Protein AF-A0A6J4MAG5-F1 (afdb_monomer_lite)

pLDDT: mean 71.54, std 20.51, range [23.69, 95.25]

Organism: NCBI:txid1672391

Structure (mmCIF, N/CA/C/O backbone):
data_AF-A0A6J4MAG5-F1
#
_entry.id   AF-A0A6J4MAG5-F1
#
loop_
_atom_site.group_PDB
_atom_site.id
_atom_site.type_symbol
_atom_site.label_atom_id
_atom_site.label_alt_id
_atom_site.label_comp_id
_atom_site.label_asym_id
_atom_site.label_entity_id
_atom_site.label_seq_id
_atom_site.pdbx_PDB_ins_code
_atom_site.Cartn_x
_atom_site.Cartn_y
_atom_site.Cartn_z
_atom_site.occupancy
_atom_site.B_iso_or_equiv
_atom_site.auth_seq_id
_atom_site.auth_comp_id
_atom_site.auth_asym_id
_atom_site.auth_atom_id
_atom_site.pdbx_PDB_model_num
ATOM 1 N N . MET A 1 1 ? -34.029 58.797 -68.232 1.00 38.25 1 MET A N 1
ATOM 2 C CA . MET A 1 1 ? -34.410 57.810 -69.265 1.00 38.25 1 MET A CA 1
ATOM 3 C C . MET A 1 1 ? -34.038 56.433 -68.745 1.00 38.25 1 MET A C 1
ATOM 5 O O . MET A 1 1 ? -32.885 56.275 -68.375 1.00 38.25 1 MET A O 1
ATOM 9 N N . ASN A 1 2 ? -35.014 55.514 -68.739 1.00 33.84 2 ASN A N 1
ATOM 10 C CA . ASN A 1 2 ? -34.955 54.079 -68.390 1.00 33.84 2 ASN A CA 1
ATOM 11 C C . ASN A 1 2 ? -34.601 53.723 -66.935 1.00 33.84 2 ASN A C 1
ATOM 13 O O . ASN A 1 2 ? -33.782 54.385 -66.322 1.00 33.84 2 ASN A O 1
ATOM 17 N N . HIS A 1 3 ? -35.061 52.625 -66.339 1.00 33.94 3 HIS A N 1
ATOM 18 C CA . HIS A 1 3 ? -36.335 51.891 -66.307 1.00 33.94 3 HIS A CA 1
ATOM 19 C C . HIS A 1 3 ? -36.132 50.875 -65.154 1.00 33.94 3 HIS A C 1
ATOM 21 O O . HIS A 1 3 ? -35.093 50.232 -65.109 1.00 33.94 3 HIS A O 1
ATOM 27 N N . THR A 1 4 ? -37.132 50.715 -64.283 1.00 36.44 4 THR A N 1
ATOM 28 C CA . THR A 1 4 ? -37.513 49.453 -63.600 1.00 36.44 4 THR A CA 1
ATOM 29 C C . THR A 1 4 ? -36.667 48.830 -62.464 1.00 36.44 4 THR A C 1
ATOM 31 O O . THR A 1 4 ? -35.488 48.534 -62.580 1.00 36.44 4 THR A O 1
ATOM 34 N N . GLN A 1 5 ? -37.419 48.557 -61.388 1.00 36.34 5 GLN A N 1
ATOM 35 C CA . GLN A 1 5 ? -37.248 47.708 -60.196 1.00 36.34 5 GLN A CA 1
ATOM 36 C C . GLN A 1 5 ? -36.712 46.266 -60.374 1.00 36.34 5 GLN A C 1
ATOM 38 O O . GLN A 1 5 ? -36.843 45.680 -61.446 1.00 36.34 5 GLN A O 1
ATOM 43 N N . ARG A 1 6 ? -36.415 45.676 -59.190 1.00 30.27 6 ARG A N 1
ATOM 44 C CA . ARG A 1 6 ? -36.243 44.249 -58.798 1.00 30.27 6 ARG A CA 1
ATOM 45 C C . ARG A 1 6 ? -34.793 43.755 -58.905 1.00 30.27 6 ARG A C 1
ATOM 47 O O . ARG A 1 6 ? -34.119 44.112 -59.852 1.00 30.27 6 ARG A O 1
ATOM 54 N N . SER A 1 7 ? -34.229 42.947 -58.007 1.00 30.23 7 SER A N 1
ATOM 55 C CA . SER A 1 7 ? -34.709 42.183 -56.842 1.00 30.23 7 SER A CA 1
ATOM 56 C C . SER A 1 7 ? -33.493 41.529 -56.155 1.00 30.23 7 SER A C 1
ATOM 58 O O . SER A 1 7 ? -32.535 41.223 -56.847 1.00 30.23 7 SER A O 1
ATOM 60 N N . HIS A 1 8 ? -33.598 41.305 -54.840 1.00 30.00 8 HIS A N 1
ATOM 61 C CA . HIS A 1 8 ? -33.014 40.241 -53.998 1.00 30.00 8 HIS A CA 1
ATOM 62 C C . HIS A 1 8 ? -31.590 39.664 -54.204 1.00 30.00 8 HIS A C 1
ATOM 64 O O . HIS A 1 8 ? -31.241 39.154 -55.259 1.00 30.00 8 HIS A O 1
ATOM 70 N N . GLU A 1 9 ? -30.915 39.598 -53.043 1.00 32.69 9 GLU A N 1
ATOM 71 C CA . GLU A 1 9 ? -29.959 38.588 -52.543 1.00 32.69 9 GLU A CA 1
ATOM 72 C C . GLU A 1 9 ? -28.520 38.551 -53.084 1.00 32.69 9 GLU A C 1
ATOM 74 O O . GLU A 1 9 ? -28.237 38.046 -54.164 1.00 32.69 9 GLU A O 1
ATOM 79 N N . ALA A 1 10 ? -27.586 38.968 -52.219 1.00 30.08 10 ALA A N 1
ATOM 80 C CA . ALA A 1 10 ? -26.249 38.389 -52.114 1.00 30.08 10 ALA A CA 1
ATOM 81 C C . ALA A 1 10 ? -25.759 38.511 -50.657 1.00 30.08 10 ALA A C 1
ATOM 83 O O . ALA A 1 10 ? -25.563 39.603 -50.127 1.00 30.08 10 ALA A O 1
ATOM 84 N N . THR A 1 11 ? -25.667 37.345 -50.027 1.00 29.78 11 THR A N 1
ATOM 85 C CA . THR A 1 11 ? -24.971 36.955 -48.794 1.00 29.78 11 THR A CA 1
ATOM 86 C C . THR A 1 11 ? -23.834 37.878 -48.340 1.00 29.78 11 THR A C 1
ATOM 88 O O . THR A 1 11 ? -22.821 38.005 -49.025 1.00 29.78 11 THR A O 1
ATOM 91 N N . ALA A 1 12 ? -23.963 38.453 -47.141 1.00 31.19 12 ALA A N 1
ATOM 92 C CA . ALA A 1 12 ? -22.822 38.961 -46.388 1.00 31.19 12 ALA A CA 1
ATOM 93 C C . ALA A 1 12 ? -22.175 37.774 -45.660 1.00 31.19 12 ALA A C 1
ATOM 95 O O . ALA A 1 12 ? -22.740 37.249 -44.703 1.00 31.19 12 ALA A O 1
ATOM 96 N N . GLU A 1 13 ? -21.030 37.321 -46.165 1.00 30.64 13 GLU A N 1
ATOM 97 C CA . GLU A 1 13 ? -20.144 36.389 -45.468 1.00 30.64 13 GLU A CA 1
ATOM 98 C C . GLU A 1 13 ? -19.637 37.058 -44.185 1.00 30.64 13 GLU A C 1
ATOM 100 O O . GLU A 1 13 ? -18.861 38.015 -44.213 1.00 30.64 13 GLU A O 1
ATOM 105 N N . GLU A 1 14 ? -20.113 36.567 -43.047 1.00 31.16 14 GLU A N 1
ATOM 106 C CA . GLU A 1 14 ? -19.592 36.907 -41.732 1.00 31.16 14 GLU A CA 1
ATOM 107 C C . GLU A 1 14 ? -18.190 36.293 -41.613 1.00 31.16 14 GLU A C 1
ATOM 109 O O . GLU A 1 14 ? -18.021 35.080 -41.489 1.00 31.16 14 GLU A O 1
ATOM 114 N N . GLN A 1 15 ? -17.162 37.136 -41.733 1.00 31.72 15 GLN A N 1
ATOM 115 C CA . GLN A 1 15 ? -15.765 36.757 -41.527 1.00 31.72 15 GLN A CA 1
ATOM 116 C C . GLN A 1 15 ? -15.543 36.384 -40.056 1.00 31.72 15 GLN A C 1
ATOM 118 O O . GLN A 1 15 ? -15.135 37.206 -39.233 1.00 31.72 15 GLN A O 1
ATOM 123 N N . CYS A 1 16 ? -15.810 35.120 -39.735 1.00 25.48 16 CYS A N 1
ATOM 124 C CA . CYS A 1 16 ? -15.470 34.499 -38.467 1.00 25.48 16 CYS A CA 1
ATOM 125 C C . CYS A 1 16 ? -13.942 34.480 -38.328 1.00 25.48 16 CYS A C 1
ATOM 127 O O . CYS A 1 16 ? -13.260 33.653 -38.929 1.00 25.48 16 CYS A O 1
ATOM 129 N N . HIS A 1 17 ? -13.391 35.418 -37.558 1.00 30.55 17 HIS A N 1
ATOM 130 C CA . HIS A 1 17 ? -12.020 35.307 -37.075 1.00 30.55 17 HIS A CA 1
ATOM 131 C C . HIS A 1 17 ? -12.017 34.206 -36.008 1.00 30.55 17 HIS A C 1
ATOM 133 O O . HIS A 1 17 ? -12.688 34.379 -34.987 1.00 30.55 17 HIS A O 1
ATOM 139 N N . PRO A 1 18 ? -11.310 33.078 -36.194 1.00 28.56 18 PRO A N 1
ATOM 140 C CA . PRO A 1 18 ? -11.118 32.139 -35.105 1.00 28.56 18 PRO A CA 1
ATOM 141 C C . PRO A 1 18 ? -10.237 32.827 -34.060 1.00 28.56 18 PRO A C 1
ATOM 143 O O . PRO A 1 18 ? -9.023 32.947 -34.221 1.00 28.56 18 PRO A O 1
ATOM 146 N N . VAL A 1 19 ? -10.855 33.313 -32.983 1.00 28.44 19 VAL A N 1
ATOM 147 C CA . VAL A 1 19 ? -10.133 33.587 -31.743 1.00 28.44 19 VAL A CA 1
ATOM 148 C C . VAL A 1 19 ? -9.729 32.220 -31.211 1.00 28.44 19 VAL A C 1
ATOM 150 O O . VAL A 1 19 ? -10.511 31.536 -30.556 1.00 28.44 19 VAL A O 1
ATOM 153 N N . ALA A 1 20 ? -8.521 31.787 -31.559 1.00 27.25 20 ALA A N 1
ATOM 154 C CA . ALA A 1 20 ? -7.881 30.678 -30.884 1.00 27.25 20 ALA A CA 1
ATOM 155 C C . ALA A 1 20 ? -7.689 31.108 -29.425 1.00 27.25 20 ALA A C 1
ATOM 157 O O . ALA A 1 20 ? -6.779 31.874 -29.106 1.00 27.25 20 ALA A O 1
ATOM 158 N N . LEU A 1 21 ? -8.584 30.662 -28.541 1.00 27.50 21 LEU A N 1
ATOM 159 C CA . LEU A 1 21 ? -8.331 30.676 -27.109 1.00 27.50 21 LEU A CA 1
ATOM 160 C C . LEU A 1 21 ? -7.188 29.685 -26.874 1.00 27.50 21 LEU A C 1
ATOM 162 O O . LEU A 1 21 ? -7.392 28.491 -26.680 1.00 27.50 21 LEU A O 1
ATOM 166 N N . GLN A 1 22 ? -5.960 30.189 -26.967 1.00 25.55 22 GLN A N 1
ATOM 167 C CA . GLN A 1 22 ? -4.786 29.516 -26.442 1.00 25.55 22 GLN A CA 1
ATOM 168 C C . GLN A 1 22 ? -4.978 29.433 -24.929 1.00 25.55 22 GLN A C 1
ATOM 170 O O . GLN A 1 22 ? -4.692 30.381 -24.197 1.00 25.55 22 GLN A O 1
ATOM 175 N N . LEU A 1 23 ? -5.517 28.306 -24.464 1.00 27.92 23 LEU A N 1
ATOM 176 C CA . LEU A 1 23 ? -5.512 27.957 -23.054 1.00 27.92 23 LEU A CA 1
ATOM 177 C C . LEU A 1 23 ? -4.068 27.588 -22.698 1.00 27.92 23 LEU A C 1
ATOM 179 O O . LEU A 1 23 ? -3.659 26.431 -22.723 1.00 27.92 23 LEU A O 1
ATOM 183 N N . VAL A 1 24 ? -3.260 28.613 -22.443 1.00 26.38 24 VAL A N 1
ATOM 184 C CA . VAL A 1 24 ? -2.004 28.447 -21.722 1.00 26.38 24 VAL A CA 1
ATOM 185 C C . VAL A 1 24 ? -2.399 27.897 -20.357 1.00 26.38 24 VAL A C 1
ATOM 187 O O . VAL A 1 24 ? -3.146 28.551 -19.630 1.00 26.38 24 VAL A O 1
ATOM 190 N N . ALA A 1 25 ? -1.952 26.686 -20.025 1.00 29.36 25 ALA A N 1
ATOM 191 C CA . ALA A 1 25 ? -2.056 26.165 -18.672 1.00 29.36 25 ALA A CA 1
ATOM 192 C C . ALA A 1 25 ? -1.312 27.137 -17.743 1.00 29.36 25 ALA A C 1
ATOM 194 O O . ALA A 1 25 ? -0.084 27.131 -17.682 1.00 29.36 25 ALA A O 1
ATOM 195 N N . GLN A 1 26 ? -2.048 28.037 -17.087 1.00 30.27 26 GLN A N 1
ATOM 196 C CA . GLN A 1 26 ? -1.499 28.819 -15.991 1.00 30.27 26 GLN A CA 1
ATOM 197 C C . GLN A 1 26 ? -1.105 27.833 -14.893 1.00 30.27 26 GLN A C 1
ATOM 199 O O . GLN A 1 26 ? -1.929 27.013 -14.482 1.00 30.27 26 GLN A O 1
ATOM 204 N N . GLU A 1 27 ? 0.133 27.921 -14.405 1.00 36.47 27 GLU A N 1
ATOM 205 C CA . GLU A 1 27 ? 0.465 27.392 -13.084 1.00 36.47 27 GLU A CA 1
ATOM 206 C C . GLU A 1 27 ? -0.600 27.904 -12.108 1.00 36.47 27 GLU A C 1
ATOM 208 O O . GLU A 1 27 ? -0.830 29.113 -12.007 1.00 36.47 27 GLU A O 1
ATOM 213 N N . SER A 1 28 ? -1.331 26.987 -11.471 1.00 51.41 28 SER A N 1
ATOM 214 C CA . SER A 1 28 ? -2.414 27.387 -10.583 1.00 51.41 28 SER A CA 1
ATOM 215 C C . SER A 1 28 ? -1.800 28.128 -9.394 1.00 51.41 28 SER A C 1
ATOM 217 O O . SER A 1 28 ? -0.929 27.600 -8.703 1.00 51.41 28 SER A O 1
ATOM 219 N N . ASP A 1 29 ? -2.244 29.357 -9.128 1.00 61.59 29 ASP A N 1
ATOM 220 C CA . ASP A 1 29 ? -1.739 30.214 -8.038 1.00 61.59 29 ASP A CA 1
ATOM 221 C C . ASP A 1 29 ? -2.147 29.677 -6.636 1.00 61.59 29 ASP A C 1
ATOM 223 O O . ASP A 1 29 ? -2.248 30.401 -5.647 1.00 61.59 29 ASP A O 1
ATOM 227 N N . GLY A 1 30 ? -2.466 28.376 -6.544 1.00 74.69 30 GLY A N 1
ATOM 228 C CA . GLY A 1 30 ? -3.053 27.709 -5.388 1.00 74.69 30 GLY A CA 1
ATOM 229 C C . GLY A 1 30 ? -4.491 28.137 -5.093 1.00 74.69 30 GLY A C 1
ATOM 230 O O . GLY A 1 30 ? -4.938 27.953 -3.961 1.00 74.69 30 GLY A O 1
ATOM 231 N N . VAL A 1 31 ? -5.195 28.730 -6.063 1.00 87.06 31 VAL A N 1
ATOM 232 C CA . VAL A 1 31 ? -6.573 29.222 -5.919 1.00 87.06 31 VAL A CA 1
ATOM 233 C C . VAL A 1 31 ? -7.513 28.429 -6.818 1.00 87.06 31 VAL A C 1
ATOM 235 O O . VAL A 1 31 ? -7.260 28.309 -8.013 1.00 87.06 31 VAL A O 1
ATOM 238 N N . TYR A 1 32 ? -8.605 27.924 -6.246 1.00 87.00 32 TYR A N 1
ATOM 239 C CA . TYR A 1 32 ? -9.588 27.098 -6.947 1.00 87.00 32 TYR A CA 1
ATOM 240 C C . TYR A 1 32 ? -11.003 27.591 -6.657 1.00 87.00 32 TYR A C 1
ATOM 242 O O . TYR A 1 32 ? -11.324 27.883 -5.504 1.00 87.00 32 TYR A O 1
ATOM 250 N N . ASP A 1 33 ? -11.857 27.640 -7.674 1.00 87.94 33 ASP A N 1
ATOM 251 C CA . ASP A 1 33 ? -13.297 27.780 -7.465 1.00 87.94 33 ASP A CA 1
ATOM 252 C C . ASP A 1 33 ? -13.858 26.438 -6.998 1.00 87.94 33 ASP A C 1
ATOM 254 O O . ASP A 1 33 ? -13.478 25.381 -7.507 1.00 87.94 33 ASP A O 1
ATOM 258 N N . VAL A 1 34 ? -14.700 26.455 -5.967 1.00 90.69 34 VAL A N 1
ATOM 259 C CA . VAL A 1 34 ? -15.212 25.235 -5.341 1.00 90.69 34 VAL A CA 1
ATOM 260 C C . VAL A 1 34 ? -16.652 25.410 -4.868 1.00 90.69 34 VAL A C 1
ATOM 262 O O . VAL A 1 34 ? -17.069 26.498 -4.464 1.00 90.69 34 VAL A O 1
ATOM 265 N N . VAL A 1 35 ? -17.384 24.300 -4.827 1.00 91.44 35 VAL A N 1
ATOM 266 C CA . VAL A 1 35 ? -18.599 24.165 -4.021 1.00 91.44 35 VAL A CA 1
ATOM 267 C C . VAL A 1 35 ? -18.179 23.712 -2.630 1.00 91.44 35 VAL A C 1
ATOM 269 O O . VAL A 1 35 ? -17.503 22.694 -2.495 1.00 91.44 35 VAL A O 1
ATOM 272 N N . ALA A 1 36 ? -18.587 24.439 -1.594 1.00 90.69 36 ALA A N 1
ATOM 273 C CA . ALA A 1 36 ? -18.337 24.048 -0.209 1.00 90.69 36 ALA A CA 1
ATOM 274 C C . ALA A 1 36 ? -19.385 23.044 0.298 1.00 90.69 36 ALA A C 1
ATOM 276 O O . ALA A 1 36 ? -19.041 22.088 0.988 1.00 90.69 36 ALA A O 1
ATOM 277 N N . ILE A 1 37 ? -20.659 23.266 -0.043 1.00 91.81 37 ILE A N 1
ATOM 278 C CA . ILE A 1 37 ? -21.801 22.420 0.332 1.00 91.81 37 ILE A CA 1
ATOM 279 C C . ILE A 1 37 ? -23.010 22.726 -0.567 1.00 91.81 37 ILE A C 1
ATOM 281 O O . ILE A 1 37 ? -23.172 23.862 -1.012 1.00 91.81 37 ILE A O 1
ATOM 285 N N . ASP A 1 38 ? -23.874 21.739 -0.808 1.00 90.44 38 ASP A N 1
ATOM 286 C CA . ASP A 1 38 ? -25.145 21.882 -1.529 1.00 90.44 38 ASP A CA 1
ATOM 287 C C . ASP A 1 38 ? -26.330 21.227 -0.793 1.00 90.44 38 ASP A C 1
ATOM 289 O O . ASP A 1 38 ? -26.164 20.415 0.127 1.00 90.44 38 ASP A O 1
ATOM 293 N N . ALA A 1 39 ? -27.544 21.609 -1.195 1.00 89.31 39 ALA A N 1
ATOM 294 C CA . ALA A 1 39 ? -28.793 21.097 -0.642 1.00 89.31 39 ALA A CA 1
ATOM 295 C C . ALA A 1 39 ? -29.046 19.625 -1.019 1.00 89.31 39 ALA A C 1
ATOM 297 O O . ALA A 1 39 ? -28.726 19.175 -2.121 1.00 89.31 39 ALA A O 1
ATOM 298 N N . GLY A 1 40 ? -29.667 18.870 -0.112 1.00 88.44 40 GLY A N 1
ATOM 299 C CA . GLY A 1 40 ? -30.028 17.464 -0.300 1.00 88.44 40 GLY A CA 1
ATOM 300 C C . GLY A 1 40 ? -29.745 16.602 0.930 1.00 88.44 40 GLY A C 1
ATOM 301 O O . GLY A 1 40 ? -29.561 17.109 2.031 1.00 88.44 40 GLY A O 1
ATOM 302 N N . VAL A 1 41 ? -29.712 15.279 0.749 1.00 83.69 41 VAL A N 1
ATOM 303 C CA . VAL A 1 41 ? -29.520 14.311 1.844 1.00 83.69 41 VAL A CA 1
ATOM 304 C C . VAL A 1 41 ? -28.066 13.840 1.931 1.00 83.69 41 VAL A C 1
ATOM 306 O O . VAL A 1 41 ? -27.503 13.399 0.931 1.00 83.69 41 VAL A O 1
ATOM 309 N N . GLY A 1 42 ? -27.444 13.915 3.108 1.00 78.31 42 GLY A N 1
ATOM 310 C CA . GLY A 1 42 ? -26.067 13.461 3.341 1.00 78.31 42 GLY A CA 1
ATOM 311 C C . GLY A 1 42 ? -25.860 12.975 4.766 1.00 78.31 42 GLY A C 1
ATOM 312 O O . GLY A 1 42 ? -26.349 13.598 5.701 1.00 78.31 42 GLY A O 1
ATOM 313 N N . ASN A 1 43 ? -25.169 11.845 4.945 1.00 78.38 43 ASN A N 1
ATOM 314 C CA . ASN A 1 43 ? -24.985 11.192 6.253 1.00 78.38 43 ASN A CA 1
ATOM 315 C C . ASN A 1 43 ? -26.294 10.995 7.048 1.00 78.38 43 ASN A C 1
ATOM 317 O O . ASN A 1 43 ? -26.292 11.033 8.276 1.00 78.38 43 ASN A O 1
ATOM 321 N N . GLY A 1 44 ? -27.417 10.801 6.348 1.00 81.50 44 GLY A N 1
ATOM 322 C CA . GLY A 1 44 ? -28.739 10.657 6.963 1.00 81.50 44 GLY A CA 1
ATOM 323 C C . GLY A 1 44 ? -29.386 11.965 7.430 1.00 81.50 44 GLY A C 1
ATOM 324 O O . GLY A 1 44 ? -30.385 11.895 8.133 1.00 81.50 44 GLY A O 1
ATOM 325 N N . TRP A 1 45 ? -28.850 13.128 7.056 1.00 86.25 45 TRP A N 1
ATOM 326 C CA . TRP A 1 45 ? -29.415 14.449 7.348 1.00 86.25 45 TRP A CA 1
ATOM 327 C C . TRP A 1 45 ? -29.936 15.118 6.075 1.00 86.25 45 TRP A C 1
ATOM 329 O O . TRP A 1 45 ? -29.268 15.064 5.039 1.00 86.25 45 TRP A O 1
ATOM 339 N N . THR A 1 46 ? -31.093 15.773 6.152 1.00 90.00 46 THR A N 1
ATOM 340 C CA . THR A 1 46 ? -31.699 16.533 5.051 1.00 90.00 46 THR A CA 1
ATOM 341 C C . THR A 1 46 ? -31.352 18.013 5.177 1.00 90.00 46 THR A C 1
ATOM 343 O O . THR A 1 46 ? -31.693 18.654 6.169 1.00 90.00 46 THR A O 1
ATOM 346 N N . PHE A 1 47 ? -30.706 18.573 4.156 1.00 90.50 47 PHE A N 1
ATOM 347 C CA . PHE A 1 47 ? -30.374 19.992 4.059 1.00 90.50 47 PHE A CA 1
ATOM 348 C C . PHE A 1 47 ? -31.255 20.662 3.006 1.00 90.50 47 PHE A C 1
ATOM 350 O O . PHE A 1 47 ? -31.024 20.519 1.806 1.00 90.50 47 PHE A O 1
ATOM 357 N N . GLU A 1 48 ? -32.255 21.412 3.455 1.00 92.44 48 GLU A N 1
ATOM 358 C CA . GLU A 1 48 ? -33.099 22.221 2.575 1.00 92.44 48 GLU A CA 1
ATOM 359 C C . GLU A 1 48 ? -32.320 23.400 1.973 1.00 92.44 48 GLU A C 1
ATOM 361 O O . GLU A 1 48 ? -31.456 23.995 2.625 1.00 92.44 48 GLU A O 1
ATOM 366 N N . ALA A 1 49 ? -32.664 23.807 0.748 1.00 91.62 49 ALA A N 1
ATOM 367 C CA . ALA A 1 49 ? -31.970 24.900 0.054 1.00 91.62 49 ALA A CA 1
ATOM 368 C C . ALA A 1 49 ? -31.981 26.211 0.858 1.00 91.62 49 ALA A C 1
ATOM 370 O O . ALA A 1 49 ? -30.966 26.898 0.944 1.00 91.62 49 ALA A O 1
ATOM 371 N N . GLY A 1 50 ? -33.094 26.514 1.536 1.00 91.75 50 GLY A N 1
ATOM 372 C CA . GLY A 1 50 ? -33.192 27.694 2.397 1.00 91.75 50 GLY A CA 1
ATOM 373 C C . GLY A 1 50 ? -32.301 27.630 3.644 1.00 91.75 50 GLY A C 1
ATOM 374 O O . GLY A 1 50 ? -31.944 28.671 4.189 1.00 91.75 50 GLY A O 1
ATOM 375 N N . VAL A 1 51 ? -31.929 26.434 4.113 1.00 93.25 51 VAL A N 1
ATOM 376 C CA . VAL A 1 51 ? -30.974 26.255 5.224 1.00 93.25 51 VAL A CA 1
ATOM 377 C C . VAL A 1 51 ? -29.558 26.543 4.736 1.00 93.25 51 VAL A C 1
ATOM 379 O O . VAL A 1 51 ? -28.819 27.262 5.405 1.00 93.25 51 VAL A O 1
ATOM 382 N N . ILE A 1 52 ? -29.212 26.046 3.544 1.00 93.50 52 ILE A N 1
ATOM 383 C CA . ILE A 1 52 ? -27.929 26.324 2.890 1.00 93.50 52 ILE A CA 1
ATOM 384 C C . ILE A 1 52 ? -27.781 27.824 2.599 1.00 93.50 52 ILE A C 1
ATOM 386 O O . ILE A 1 52 ? -26.764 28.415 2.948 1.00 93.50 52 ILE A O 1
ATOM 390 N N . GLU A 1 53 ? -28.808 28.482 2.059 1.00 95.12 53 GLU A N 1
ATOM 391 C CA . GLU A 1 53 ? -28.787 29.928 1.799 1.00 95.12 53 GLU A CA 1
ATOM 392 C C . GLU A 1 53 ? -28.563 30.753 3.080 1.00 95.12 53 GLU A C 1
ATOM 394 O O . GLU A 1 53 ? -27.742 31.672 3.102 1.00 95.12 53 GLU A O 1
ATOM 399 N N . ARG A 1 54 ? -29.224 30.394 4.191 1.00 95.25 54 ARG A N 1
ATOM 400 C CA . ARG A 1 54 ? -29.024 31.071 5.486 1.00 95.25 54 ARG A CA 1
ATOM 401 C C . ARG A 1 54 ? -27.627 30.861 6.072 1.00 95.25 54 ARG A C 1
ATOM 403 O O . ARG A 1 54 ? -27.186 31.691 6.862 1.00 95.25 54 ARG A O 1
ATOM 410 N N . ALA A 1 55 ? -26.927 29.792 5.690 1.00 94.06 55 ALA A N 1
ATOM 411 C CA . ALA A 1 55 ? -25.596 29.473 6.197 1.00 94.06 55 ALA A CA 1
ATOM 412 C C . ALA A 1 55 ? -24.464 30.263 5.512 1.00 94.06 55 ALA A C 1
ATOM 414 O O . ALA A 1 55 ? -23.342 30.258 6.015 1.00 94.06 55 ALA A O 1
ATOM 415 N N . VAL A 1 56 ? -24.727 30.994 4.418 1.00 94.25 56 VAL A N 1
ATOM 416 C CA . VAL A 1 56 ? -23.724 31.795 3.677 1.00 94.25 56 VAL A CA 1
ATOM 417 C C . VAL A 1 56 ? -22.823 32.676 4.561 1.00 94.25 56 VAL A C 1
ATOM 419 O O . VAL A 1 56 ? -21.614 32.717 4.306 1.00 94.25 56 VAL A O 1
ATOM 422 N N . PRO A 1 57 ? -23.320 33.368 5.609 1.00 94.50 57 PRO A N 1
ATOM 423 C CA . PRO A 1 57 ? -22.462 34.170 6.482 1.00 94.50 57 PRO A CA 1
ATOM 424 C C . PRO A 1 57 ? -21.382 33.351 7.207 1.00 94.50 57 PRO A C 1
ATOM 426 O O . PRO A 1 57 ? -20.313 33.881 7.506 1.00 94.50 57 PRO A O 1
ATOM 429 N N . LEU A 1 58 ? -21.621 32.058 7.450 1.00 93.44 58 LEU A N 1
ATOM 430 C CA . LEU A 1 58 ? -20.662 31.149 8.088 1.00 93.44 58 LEU A CA 1
ATOM 431 C C . LEU A 1 58 ? -19.554 30.692 7.129 1.00 93.44 58 LEU A C 1
ATOM 433 O O . LEU A 1 58 ? -18.496 30.254 7.569 1.00 93.44 58 LEU A O 1
ATOM 437 N N . PHE A 1 59 ? -19.769 30.840 5.821 1.00 93.50 59 PHE A N 1
ATOM 438 C CA . PHE A 1 59 ? -18.832 30.464 4.762 1.00 93.50 59 PHE A CA 1
ATOM 439 C C . PHE A 1 59 ? -18.051 31.663 4.195 1.00 93.50 59 PHE A C 1
ATOM 441 O O . PHE A 1 59 ? -17.425 31.571 3.142 1.00 93.50 59 PHE A O 1
ATOM 448 N N . GLN A 1 60 ? -18.036 32.809 4.883 1.00 93.12 60 GLN A N 1
ATOM 449 C CA . GLN A 1 60 ? -17.259 33.971 4.429 1.00 93.12 60 GLN A CA 1
ATOM 450 C C . GLN A 1 60 ? -15.747 33.745 4.526 1.00 93.12 60 GLN A C 1
ATOM 452 O O . GLN A 1 60 ? -14.995 34.210 3.666 1.00 93.12 60 GLN A O 1
ATOM 457 N N . ARG A 1 61 ? -15.304 33.014 5.556 1.00 94.44 61 ARG A N 1
ATOM 458 C CA . ARG A 1 61 ? -13.917 32.586 5.744 1.00 94.44 61 ARG A CA 1
ATOM 459 C C . ARG A 1 61 ? -13.871 31.328 6.610 1.00 94.44 61 ARG A C 1
ATOM 461 O O . ARG A 1 61 ? -14.185 31.402 7.793 1.00 94.44 61 ARG A O 1
ATOM 468 N N . VAL A 1 62 ? -13.410 30.214 6.051 1.00 94.38 62 VAL A N 1
ATOM 469 C CA . VAL A 1 62 ? -13.321 28.921 6.748 1.00 94.38 62 VAL A CA 1
ATOM 470 C C . VAL A 1 62 ? -11.917 28.346 6.580 1.00 94.38 62 VAL A C 1
ATOM 472 O O . VAL A 1 62 ? -11.351 28.390 5.487 1.00 94.38 62 VAL A O 1
ATOM 475 N N . ASN A 1 63 ? -11.333 27.821 7.658 1.00 94.62 63 ASN A N 1
ATOM 476 C CA . ASN A 1 63 ? -10.045 27.133 7.572 1.00 94.62 63 ASN A CA 1
ATOM 477 C C . ASN A 1 63 ? -10.210 25.795 6.849 1.00 94.62 63 ASN A C 1
ATOM 479 O O . ASN A 1 63 ? -11.179 25.070 7.075 1.00 94.62 63 ASN A O 1
ATOM 483 N N . VAL A 1 64 ? -9.231 25.463 6.015 1.00 94.12 64 VAL A N 1
ATOM 484 C CA . VAL A 1 64 ? -9.225 24.230 5.231 1.00 94.12 64 VAL A CA 1
ATOM 485 C C . VAL A 1 64 ? -8.107 23.343 5.725 1.00 94.12 64 VAL A C 1
ATOM 487 O O . VAL A 1 64 ? -6.953 23.776 5.779 1.00 94.12 64 VAL A O 1
ATOM 490 N N . TYR A 1 65 ? -8.441 22.099 6.048 1.00 93.88 65 TYR A N 1
ATOM 491 C CA . TYR A 1 65 ? -7.475 21.096 6.478 1.00 93.88 65 TYR A CA 1
ATOM 492 C C . TYR A 1 65 ? -7.394 19.944 5.483 1.00 93.88 65 TYR A C 1
ATOM 494 O O . TYR A 1 65 ? -8.333 19.673 4.737 1.00 93.88 65 TYR A O 1
ATOM 502 N N . LEU A 1 66 ? -6.258 19.256 5.476 1.00 91.00 66 LEU A N 1
ATOM 503 C CA . LEU A 1 66 ? -6.124 17.987 4.778 1.00 91.00 66 LEU A CA 1
ATOM 504 C C . LEU A 1 66 ? -6.674 16.864 5.671 1.00 91.00 66 LEU A C 1
ATOM 506 O O . LEU A 1 66 ? -6.075 16.542 6.697 1.00 91.00 66 LEU A O 1
ATOM 510 N N . GLY A 1 67 ? -7.803 16.279 5.271 1.00 87.75 67 GLY A N 1
ATOM 511 C CA . GLY A 1 67 ? -8.508 15.223 5.998 1.00 87.75 67 GLY A CA 1
ATOM 512 C C . GLY A 1 67 ? -9.278 15.698 7.237 1.00 87.75 67 GLY A C 1
ATOM 513 O O . GLY A 1 67 ? -9.063 16.792 7.764 1.00 87.75 67 GLY A O 1
ATOM 514 N N . HIS A 1 68 ? -10.183 14.848 7.727 1.00 84.62 68 HIS A N 1
ATOM 515 C CA . HIS A 1 68 ? -10.878 15.057 9.000 1.00 84.62 68 HIS A CA 1
ATOM 516 C C . HIS A 1 68 ? -9.961 14.772 10.192 1.00 84.62 68 HIS A C 1
ATOM 518 O O . HIS A 1 68 ? -9.155 13.847 10.146 1.00 84.62 68 HIS A O 1
ATOM 524 N N . ALA A 1 69 ? -10.106 15.536 11.278 1.00 80.94 69 ALA A N 1
ATOM 525 C CA . ALA A 1 69 ? -9.359 15.272 12.503 1.00 80.94 69 ALA A CA 1
ATOM 526 C C . ALA A 1 69 ? -9.881 14.018 13.204 1.00 80.94 69 ALA A C 1
ATOM 528 O O . ALA A 1 69 ? -11.044 13.961 13.608 1.00 80.94 69 ALA A O 1
ATOM 529 N N . GLY A 1 70 ? -8.987 13.062 13.430 1.00 75.62 70 GLY A N 1
ATOM 530 C CA . GLY A 1 70 ? -9.157 12.016 14.422 1.00 75.62 70 GLY A CA 1
ATOM 531 C C . GLY A 1 70 ? -8.854 12.509 15.841 1.00 75.62 70 GLY A C 1
ATOM 532 O O . GLY A 1 70 ? -8.468 13.657 16.075 1.00 75.62 70 GLY A O 1
ATOM 533 N N . ALA A 1 71 ? -8.989 11.607 16.815 1.00 66.56 71 ALA A N 1
ATOM 534 C CA . ALA A 1 71 ? -8.764 11.905 18.234 1.00 66.56 71 ALA A CA 1
ATOM 535 C C . ALA A 1 71 ? -7.341 12.413 18.544 1.00 66.56 71 ALA A C 1
ATOM 537 O O . ALA A 1 71 ? -7.151 13.152 19.505 1.00 66.56 71 ALA A O 1
ATOM 538 N N . ASN A 1 72 ? -6.356 12.049 17.716 1.00 75.12 72 ASN A N 1
ATOM 539 C CA . ASN A 1 72 ? -4.949 12.418 17.893 1.00 75.12 72 ASN A CA 1
ATOM 540 C C . ASN A 1 72 ? -4.537 13.668 17.096 1.00 75.12 72 ASN A C 1
ATOM 542 O O . ASN A 1 72 ? -3.403 14.127 17.235 1.00 75.12 72 ASN A O 1
ATOM 546 N N . ASP A 1 73 ? -5.434 14.229 16.283 1.00 75.69 73 ASP A N 1
ATOM 547 C CA . ASP A 1 73 ? -5.131 15.339 15.361 1.00 75.69 73 ASP A CA 1
ATOM 548 C C . ASP A 1 73 ? -5.556 16.697 15.936 1.00 75.69 73 ASP A C 1
ATOM 550 O O . ASP A 1 73 ? -5.540 17.732 15.257 1.00 75.69 73 ASP A O 1
ATOM 554 N N . ARG A 1 74 ? -5.935 16.686 17.218 1.00 81.06 74 ARG A N 1
ATOM 555 C CA . ARG A 1 74 ? -6.307 17.857 18.001 1.00 81.06 74 ARG A CA 1
ATOM 556 C C . ARG A 1 74 ? -5.245 18.165 19.056 1.00 81.06 74 ARG A C 1
ATOM 558 O O . ARG A 1 74 ? -4.589 17.269 19.585 1.00 81.06 74 ARG A O 1
ATOM 565 N N . GLY A 1 75 ? -5.051 19.451 19.312 1.00 77.81 75 GLY A N 1
ATOM 566 C CA . GLY A 1 75 ? -4.210 19.967 20.378 1.00 77.81 75 GLY A CA 1
ATOM 567 C C . GLY A 1 75 ? -4.867 19.835 21.756 1.00 77.81 75 GLY A C 1
ATOM 568 O O . GLY A 1 75 ? -6.000 19.358 21.877 1.00 77.81 75 GLY A O 1
ATOM 569 N N . PRO A 1 76 ? -4.163 20.260 22.817 1.00 75.12 76 PRO A N 1
ATOM 570 C CA . PRO A 1 76 ? -4.640 20.149 24.195 1.00 75.12 76 PRO A CA 1
ATOM 571 C C . PRO A 1 76 ? -5.935 20.933 24.473 1.00 75.12 76 PRO A C 1
ATOM 573 O O . PRO A 1 76 ? -6.620 20.623 25.443 1.00 75.12 76 PRO A O 1
ATOM 576 N N . ASN A 1 77 ? -6.300 21.904 23.629 1.00 76.50 77 ASN A N 1
ATOM 577 C CA . ASN A 1 77 ? -7.527 22.694 23.738 1.00 76.50 77 ASN A CA 1
ATOM 578 C C . ASN A 1 77 ? -8.596 22.270 22.710 1.00 76.50 77 ASN A C 1
ATOM 580 O O . ASN A 1 77 ? -9.580 22.983 22.512 1.00 76.50 77 ASN A O 1
ATOM 584 N N . GLY A 1 78 ? -8.418 21.125 22.039 1.00 74.25 78 GLY A N 1
ATOM 585 C CA . GLY A 1 78 ? -9.327 20.635 21.000 1.00 74.25 78 GLY A CA 1
ATOM 586 C C . GLY A 1 78 ? -9.161 21.322 19.639 1.00 74.25 78 GLY A C 1
ATOM 587 O O . GLY A 1 78 ? -9.912 21.018 18.710 1.00 74.25 78 GLY A O 1
ATOM 588 N N . GLU A 1 79 ? -8.181 22.217 19.502 1.00 82.12 79 GLU A N 1
ATOM 589 C CA . GLU A 1 79 ? -7.845 22.918 18.268 1.00 82.12 79 GLU A CA 1
ATOM 590 C C . GLU A 1 79 ? -7.238 21.971 17.230 1.00 82.12 79 GLU A C 1
ATOM 592 O O . GLU A 1 79 ? -6.517 21.033 17.563 1.00 82.12 79 GLU A O 1
ATOM 597 N N . ARG A 1 80 ? -7.498 22.212 15.945 1.00 85.25 80 ARG A N 1
ATOM 598 C CA . ARG A 1 80 ? -6.859 21.453 14.863 1.00 85.25 80 ARG A CA 1
ATOM 599 C C . ARG A 1 80 ? -5.362 21.771 14.828 1.00 85.25 80 ARG A C 1
ATOM 601 O O . ARG A 1 80 ? -4.980 22.943 14.852 1.00 85.25 80 ARG A O 1
ATOM 608 N N . LYS A 1 81 ? -4.516 20.744 14.721 1.00 85.00 81 LYS A N 1
A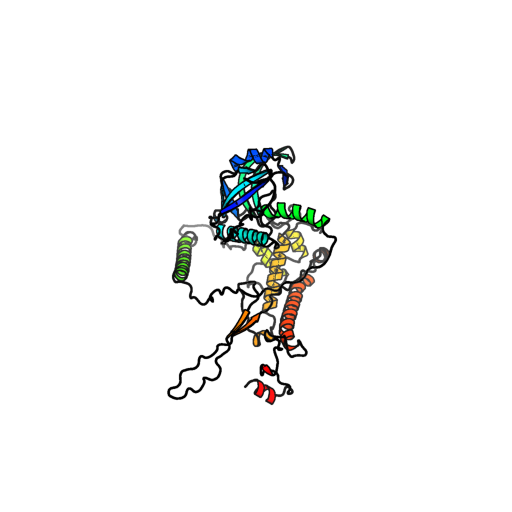TOM 609 C CA . LYS A 1 81 ? -3.062 20.941 14.636 1.00 85.00 81 LYS A CA 1
ATOM 610 C C . LYS A 1 81 ? -2.664 21.749 13.383 1.00 85.00 81 LYS A C 1
ATOM 612 O O . LYS A 1 81 ? -3.209 21.492 12.305 1.00 85.00 81 LYS A O 1
ATOM 617 N N . PRO A 1 82 ? -1.695 22.683 13.483 1.00 85.69 82 PRO A N 1
ATOM 618 C CA . PRO A 1 82 ? -1.269 23.518 12.354 1.00 85.69 82 PRO A CA 1
ATOM 619 C C . PRO A 1 82 ? -0.694 22.744 11.161 1.00 85.69 82 PRO A C 1
ATOM 621 O O . PRO A 1 82 ? -0.804 23.205 10.030 1.00 85.69 82 PRO A O 1
ATOM 624 N N . GLU A 1 83 ? -0.112 21.565 11.392 1.00 88.75 83 GLU A N 1
ATOM 625 C CA . GLU A 1 83 ? 0.483 20.711 10.351 1.00 88.75 83 GLU A CA 1
ATOM 626 C C . GLU A 1 83 ? -0.513 20.256 9.278 1.00 88.75 83 GLU A C 1
ATOM 628 O O . GLU A 1 83 ? -0.133 20.084 8.124 1.00 88.75 83 GLU A O 1
ATOM 633 N N . HIS A 1 84 ? -1.795 20.132 9.627 1.00 90.38 84 HIS A N 1
ATOM 634 C CA . HIS A 1 84 ? -2.844 19.737 8.689 1.00 90.38 84 HIS A CA 1
ATOM 635 C C . HIS A 1 84 ? -3.490 20.922 7.969 1.00 90.38 84 HIS A C 1
ATOM 637 O O . HIS A 1 84 ? -4.355 20.707 7.122 1.00 90.38 84 HIS A O 1
ATOM 643 N N . LEU A 1 85 ? -3.136 22.165 8.313 1.00 93.00 85 LEU A N 1
ATOM 644 C CA . LEU A 1 85 ? -3.733 23.349 7.703 1.00 93.00 85 LEU A CA 1
ATOM 645 C C . LEU A 1 85 ? -3.302 23.426 6.233 1.00 93.00 85 LEU A C 1
ATOM 647 O O . LEU A 1 85 ? -2.134 23.650 5.918 1.00 93.00 85 LEU A O 1
ATOM 651 N N . ALA A 1 86 ? -4.254 23.235 5.328 1.00 92.69 86 ALA A N 1
ATOM 652 C CA . ALA A 1 86 ? -4.033 23.272 3.889 1.00 92.69 86 ALA A CA 1
ATOM 653 C C . ALA A 1 86 ? -4.280 24.674 3.321 1.00 92.69 86 ALA A C 1
ATOM 655 O O . ALA A 1 86 ? -3.598 25.095 2.387 1.00 92.69 86 ALA A O 1
ATOM 656 N N . GLY A 1 87 ? -5.206 25.440 3.901 1.00 94.38 87 GLY A N 1
ATOM 657 C CA . GLY A 1 87 ? -5.532 26.756 3.370 1.00 94.38 87 GLY A CA 1
ATOM 658 C C . GLY A 1 87 ? -6.754 27.412 3.990 1.00 94.38 87 GLY A C 1
ATOM 659 O O . GLY A 1 87 ? -7.103 27.168 5.145 1.00 94.38 87 GLY A O 1
ATOM 660 N N . VAL A 1 88 ? -7.393 28.271 3.200 1.00 94.69 88 VAL A N 1
ATOM 661 C CA . VAL A 1 88 ? -8.584 29.028 3.585 1.00 94.69 88 VAL A CA 1
ATOM 662 C C . VAL A 1 88 ? -9.573 29.051 2.427 1.00 94.69 88 VAL A C 1
ATOM 664 O O . VAL A 1 88 ? -9.223 29.422 1.311 1.00 94.69 88 VAL A O 1
ATOM 667 N N . PHE A 1 89 ? -10.823 28.714 2.714 1.00 94.62 89 PHE A N 1
ATOM 668 C CA . PHE A 1 89 ? -11.956 28.998 1.846 1.00 94.62 89 PHE A CA 1
ATOM 669 C C . PHE A 1 89 ? -12.487 30.399 2.152 1.00 94.62 89 PHE A C 1
ATOM 671 O O . PHE A 1 89 ? -12.634 30.757 3.323 1.00 94.62 89 PHE A O 1
ATOM 678 N N . ALA A 1 90 ? -12.762 31.199 1.124 1.00 91.50 90 ALA A N 1
ATOM 679 C CA . ALA A 1 90 ? -13.187 32.583 1.275 1.00 91.50 90 ALA A CA 1
ATOM 680 C C . ALA A 1 90 ? -14.240 33.001 0.242 1.00 91.50 90 ALA A C 1
ATOM 682 O O . ALA A 1 90 ? -14.239 32.550 -0.905 1.00 91.50 90 ALA A O 1
ATOM 683 N N . GLY A 1 91 ? -15.092 33.944 0.653 1.00 88.31 91 GLY A N 1
ATOM 684 C CA . GLY A 1 91 ? -16.065 34.587 -0.229 1.00 88.31 91 GLY A CA 1
ATOM 685 C C . GLY A 1 91 ? -17.215 33.673 -0.638 1.00 88.31 91 GLY A C 1
ATOM 686 O O . GLY A 1 91 ? -17.602 33.688 -1.801 1.00 88.31 91 GLY A O 1
ATOM 687 N N . GLY A 1 92 ? -17.736 32.874 0.300 1.00 92.69 92 GLY A N 1
ATOM 688 C CA . GLY A 1 92 ? -18.913 32.041 0.077 1.00 92.69 92 GLY A CA 1
ATOM 689 C C . GLY A 1 92 ? -20.121 32.856 -0.399 1.00 92.69 92 GLY A C 1
ATOM 690 O O . GLY A 1 92 ? -20.494 33.847 0.235 1.00 92.69 92 GLY A O 1
ATOM 691 N N . VAL A 1 93 ? -20.744 32.421 -1.492 1.00 92.06 93 VAL A N 1
ATOM 692 C CA . VAL A 1 93 ? -21.967 32.988 -2.076 1.00 92.06 93 VAL A CA 1
ATOM 693 C C . VAL A 1 93 ? -22.934 31.851 -2.391 1.00 92.06 93 VAL A C 1
ATOM 695 O O . VAL A 1 93 ? -22.518 30.783 -2.837 1.00 92.06 93 VAL A O 1
ATOM 698 N N . PHE A 1 94 ? -24.227 32.072 -2.153 1.00 93.25 94 PHE A N 1
ATOM 699 C CA . PHE A 1 94 ? -25.256 31.115 -2.542 1.00 93.25 94 PHE A CA 1
ATOM 700 C C . PHE A 1 94 ? -25.550 31.212 -4.038 1.00 93.25 94 PHE A C 1
ATOM 702 O O . PHE A 1 94 ? -25.910 32.274 -4.546 1.00 93.25 94 PHE A O 1
ATOM 709 N N . ASP A 1 95 ? -25.424 30.086 -4.723 1.00 89.31 95 ASP A N 1
ATOM 710 C CA . ASP A 1 95 ? -25.876 29.897 -6.088 1.00 89.31 95 ASP A CA 1
ATOM 711 C C . ASP A 1 95 ? -27.253 29.227 -6.087 1.00 89.31 95 ASP A C 1
ATOM 713 O O . ASP A 1 95 ? -27.411 28.068 -5.691 1.00 89.31 95 ASP A O 1
ATOM 717 N N . GLN A 1 96 ? -28.248 29.968 -6.574 1.00 86.38 96 GLN A N 1
ATOM 718 C CA . GLN A 1 96 ? -29.635 29.516 -6.653 1.00 86.38 96 GLN A CA 1
ATOM 719 C C . GLN A 1 96 ? -29.829 28.354 -7.634 1.00 86.38 96 GLN A C 1
ATOM 721 O O . GLN A 1 96 ? -30.720 27.536 -7.422 1.00 86.38 96 GLN A O 1
ATOM 726 N N . SER A 1 97 ? -29.016 28.268 -8.693 1.00 81.38 97 SER A N 1
ATOM 727 C CA . SER A 1 97 ? -29.165 27.244 -9.735 1.00 81.38 97 SER A CA 1
ATOM 728 C C . SER A 1 97 ? -28.735 25.860 -9.247 1.00 81.38 97 SER A C 1
ATOM 730 O O . SER A 1 97 ? -29.433 24.876 -9.484 1.00 81.38 97 SER A O 1
ATOM 732 N N . ALA A 1 98 ? -27.633 25.795 -8.496 1.00 78.44 98 ALA A N 1
ATOM 733 C CA . ALA A 1 98 ? -27.125 24.566 -7.896 1.00 78.44 98 ALA A CA 1
ATOM 734 C C . ALA A 1 98 ? -27.629 24.320 -6.461 1.00 78.44 98 ALA A C 1
ATOM 736 O O . ALA A 1 98 ? -27.292 23.291 -5.878 1.00 78.44 98 ALA A O 1
ATOM 737 N N . ALA A 1 99 ? -28.392 25.257 -5.881 1.00 90.69 99 ALA A N 1
ATOM 738 C CA . ALA A 1 99 ? -28.771 25.268 -4.465 1.00 90.69 99 ALA A CA 1
ATOM 739 C C . ALA A 1 99 ? -27.563 25.013 -3.537 1.00 90.69 99 ALA A C 1
ATOM 741 O O . ALA A 1 99 ? -27.606 24.165 -2.639 1.00 90.69 99 ALA A O 1
ATOM 742 N N . ALA A 1 100 ? -26.464 25.729 -3.791 1.00 92.50 100 ALA A N 1
ATOM 743 C CA . ALA A 1 100 ? -25.150 25.442 -3.223 1.00 92.50 100 ALA A CA 1
ATOM 744 C C . ALA A 1 100 ? -24.393 26.705 -2.802 1.00 92.50 100 ALA A C 1
ATOM 746 O O . ALA A 1 100 ? -24.606 27.778 -3.359 1.00 92.50 100 ALA A O 1
ATOM 747 N N . ILE A 1 101 ? -23.471 26.578 -1.846 1.00 91.81 101 ILE A N 1
ATOM 748 C CA . ILE A 1 101 ? -22.520 27.643 -1.507 1.00 91.81 101 ILE A CA 1
ATOM 749 C C . ILE A 1 101 ? -21.240 27.433 -2.308 1.00 91.81 101 ILE A C 1
ATOM 751 O O . ILE A 1 101 ? -20.552 26.425 -2.134 1.00 91.81 101 ILE A O 1
ATOM 755 N N . ARG A 1 102 ? -20.904 28.418 -3.140 1.00 92.69 102 ARG A N 1
ATOM 756 C CA . ARG A 1 102 ? -19.676 28.465 -3.940 1.00 92.69 102 ARG A CA 1
ATOM 757 C C . ARG A 1 102 ? -18.724 29.520 -3.407 1.00 92.69 102 ARG A C 1
ATOM 759 O O . ARG A 1 102 ? -19.156 30.498 -2.803 1.00 92.69 102 ARG A O 1
ATOM 766 N N . GLY A 1 103 ? -17.434 29.348 -3.641 1.00 90.19 103 GLY A N 1
ATOM 767 C CA . GLY A 1 103 ? -16.435 30.353 -3.297 1.00 90.19 103 GLY A CA 1
ATOM 768 C C . GLY A 1 103 ? -15.038 29.925 -3.710 1.00 90.19 103 GLY A C 1
ATOM 769 O O . GLY A 1 103 ? -14.869 28.961 -4.454 1.00 90.19 103 GLY A O 1
ATOM 770 N N . ARG A 1 104 ? -14.033 30.643 -3.206 1.00 91.88 104 ARG A N 1
ATOM 771 C CA . ARG A 1 104 ? -12.636 30.416 -3.581 1.00 91.88 104 ARG A CA 1
ATOM 772 C C . ARG A 1 104 ? -11.865 29.728 -2.475 1.00 91.88 104 ARG A C 1
ATOM 774 O O . ARG A 1 104 ? -11.829 30.191 -1.335 1.00 91.88 104 ARG A O 1
ATOM 781 N N . LEU A 1 105 ? -11.202 28.644 -2.836 1.00 91.69 105 LEU A N 1
ATOM 782 C CA . LEU A 1 105 ? -10.294 27.898 -1.991 1.00 91.69 105 LEU A CA 1
ATOM 783 C C . LEU A 1 105 ? -8.853 28.333 -2.264 1.00 91.69 105 LEU A C 1
ATOM 785 O O . LEU A 1 105 ? -8.330 28.091 -3.345 1.00 91.69 105 LEU A O 1
ATOM 789 N N . HIS A 1 106 ? -8.206 28.942 -1.273 1.00 93.00 106 HIS A N 1
ATOM 790 C CA . HIS A 1 106 ? -6.806 29.356 -1.320 1.00 93.00 106 HIS A CA 1
ATOM 791 C C . HIS A 1 106 ? -5.944 28.370 -0.523 1.00 93.00 106 HIS A C 1
ATOM 793 O O . HIS A 1 106 ? -5.967 28.375 0.710 1.00 93.00 106 HIS A O 1
ATOM 799 N N . LEU A 1 107 ? -5.169 27.530 -1.205 1.00 91.88 107 LEU A N 1
ATOM 800 C CA . LEU A 1 107 ? -4.270 26.553 -0.592 1.00 91.88 107 LEU A CA 1
ATOM 801 C C . LEU A 1 107 ? -2.892 27.177 -0.365 1.00 91.88 107 LEU A C 1
ATOM 803 O O . LEU A 1 107 ? -2.178 27.438 -1.326 1.00 91.88 107 LEU A O 1
ATOM 807 N N . GLY A 1 108 ? -2.498 27.402 0.889 1.00 87.12 108 GLY A N 1
ATOM 808 C CA . GLY A 1 108 ? -1.238 28.082 1.238 1.00 87.12 108 GLY A CA 1
ATOM 809 C C . GLY A 1 108 ? -0.679 27.787 2.637 1.00 87.12 108 GLY A C 1
ATOM 810 O O . GLY A 1 108 ? 0.198 28.511 3.095 1.00 87.12 108 GLY A O 1
ATOM 811 N N . GLY A 1 109 ? -1.194 26.769 3.338 1.00 86.81 109 GLY A N 1
ATOM 812 C CA . GLY A 1 109 ? -0.670 26.310 4.632 1.00 86.81 109 GLY A CA 1
ATOM 813 C C . GLY A 1 109 ? 0.367 25.173 4.531 1.00 86.81 109 GLY A C 1
ATOM 814 O O . GLY A 1 109 ? 0.719 24.758 3.427 1.00 86.81 109 GLY A O 1
ATOM 815 N N . PRO A 1 110 ? 0.847 24.627 5.666 1.00 89.25 110 PRO A N 1
ATOM 816 C CA . PRO A 1 110 ? 1.826 23.532 5.702 1.00 89.25 110 PRO A CA 1
ATOM 817 C C . PRO A 1 110 ? 1.422 22.280 4.907 1.00 89.25 110 PRO A C 1
ATOM 819 O O . PRO A 1 110 ? 2.275 21.649 4.288 1.00 89.25 110 PRO A O 1
ATOM 822 N N . ALA A 1 111 ? 0.126 21.949 4.867 1.00 91.38 111 ALA A N 1
ATOM 823 C CA . ALA A 1 111 ? -0.401 20.824 4.091 1.00 91.38 111 ALA A CA 1
ATOM 824 C C . ALA A 1 111 ? -0.806 21.201 2.649 1.00 91.38 111 ALA A C 1
ATOM 826 O O . ALA A 1 111 ? -1.305 20.353 1.906 1.00 91.38 111 ALA A O 1
ATOM 827 N N . ALA A 1 112 ? -0.609 22.458 2.231 1.00 90.25 112 ALA A N 1
ATOM 828 C CA . ALA A 1 112 ? -1.011 22.937 0.909 1.00 90.25 112 ALA A CA 1
ATOM 829 C C . ALA A 1 112 ? -0.374 22.180 -0.261 1.00 90.25 112 ALA A C 1
ATOM 831 O O . ALA A 1 112 ? -1.110 21.916 -1.207 1.00 90.25 112 ALA A O 1
ATOM 832 N N . PRO A 1 113 ? 0.924 21.800 -0.249 1.00 90.44 113 PRO A N 1
ATOM 833 C CA . PRO A 1 113 ? 1.522 21.112 -1.394 1.00 90.44 113 PRO A CA 1
ATOM 834 C C . PRO A 1 113 ? 0.787 19.816 -1.748 1.00 90.44 113 PRO A C 1
ATOM 836 O O . PRO A 1 113 ? 0.485 19.570 -2.912 1.00 90.44 113 PRO A O 1
ATOM 839 N N . LEU A 1 114 ? 0.421 19.027 -0.734 1.00 87.94 114 LEU A N 1
ATOM 840 C CA . LEU A 1 114 ? -0.312 17.781 -0.935 1.00 87.94 114 LEU A CA 1
ATOM 841 C C . LEU A 1 114 ? -1.769 18.042 -1.344 1.00 87.94 114 LEU A C 1
ATOM 843 O O . LEU A 1 114 ? -2.268 17.399 -2.261 1.00 87.94 114 LEU A O 1
ATOM 847 N N . ALA A 1 115 ? -2.438 19.021 -0.728 1.00 88.12 115 ALA A N 1
ATOM 848 C CA . ALA A 1 115 ? -3.799 19.396 -1.110 1.00 88.12 115 ALA A CA 1
ATOM 849 C C . ALA A 1 115 ? -3.886 19.926 -2.559 1.00 88.12 115 ALA A C 1
ATOM 851 O O . ALA A 1 115 ? -4.835 19.596 -3.268 1.00 88.12 115 ALA A O 1
ATOM 852 N N . ARG A 1 116 ? -2.887 20.697 -3.016 1.00 88.81 116 ARG A N 1
ATOM 853 C CA . ARG A 1 116 ? -2.783 21.184 -4.403 1.00 88.81 116 ARG A CA 1
ATOM 854 C C . ARG A 1 116 ? -2.568 20.032 -5.376 1.00 88.81 116 ARG A C 1
ATOM 856 O O . ARG A 1 116 ? -3.315 19.926 -6.338 1.00 88.81 116 ARG A O 1
ATOM 863 N N . ALA A 1 117 ? -1.632 19.128 -5.080 1.00 85.94 117 ALA A N 1
ATOM 864 C CA . ALA A 1 117 ? -1.380 17.955 -5.919 1.00 85.94 117 ALA A CA 1
ATOM 865 C C . ALA A 1 117 ? -2.643 17.094 -6.104 1.00 85.94 117 ALA A C 1
ATOM 867 O O . ALA A 1 117 ? -2.930 16.619 -7.201 1.00 85.94 117 ALA A O 1
ATOM 868 N N . VAL A 1 118 ? -3.431 16.931 -5.037 1.00 84.31 118 VAL A N 1
ATOM 869 C CA . VAL A 1 118 ? -4.706 16.205 -5.073 1.00 84.31 118 VAL A CA 1
ATOM 870 C C . VAL A 1 118 ? -5.757 16.946 -5.914 1.00 84.31 118 VAL A C 1
ATOM 872 O O . VAL A 1 118 ? -6.414 16.324 -6.749 1.00 84.31 118 VAL A O 1
ATOM 875 N N . ALA A 1 119 ? -5.895 18.265 -5.743 1.00 82.31 119 ALA A N 1
ATOM 876 C CA . ALA A 1 119 ? -6.812 19.086 -6.537 1.00 82.31 119 ALA A CA 1
ATOM 877 C C . ALA A 1 119 ? -6.450 19.076 -8.033 1.00 82.31 119 ALA A C 1
ATOM 879 O O . ALA A 1 119 ? -7.317 18.914 -8.886 1.00 82.31 119 ALA A O 1
ATOM 880 N N . GLU A 1 120 ? -5.165 19.193 -8.362 1.00 83.31 120 GLU A N 1
ATOM 881 C CA . GLU A 1 120 ? -4.665 19.171 -9.738 1.00 83.31 120 GLU A CA 1
ATOM 882 C C . GLU A 1 120 ? -4.866 17.807 -10.402 1.00 83.31 120 GLU A C 1
ATOM 884 O O . GLU A 1 120 ? -5.290 17.752 -11.556 1.00 83.31 120 GLU A O 1
ATOM 889 N N . ALA A 1 121 ? -4.623 16.708 -9.680 1.00 78.94 121 ALA A N 1
ATOM 890 C CA . ALA A 1 121 ? -4.894 15.360 -10.178 1.00 78.94 121 ALA A CA 1
ATOM 891 C C . ALA A 1 121 ? -6.387 15.159 -10.483 1.00 78.94 121 ALA A C 1
ATOM 893 O O . ALA A 1 121 ? -6.734 14.616 -11.532 1.00 78.94 121 ALA A O 1
ATOM 894 N N . TYR A 1 122 ? -7.264 15.648 -9.601 1.00 78.75 122 TYR A N 1
ATOM 895 C CA . TYR A 1 122 ? -8.710 15.620 -9.806 1.00 78.75 122 TYR A CA 1
ATOM 896 C C . TYR A 1 122 ? -9.130 16.424 -11.045 1.00 78.75 122 TYR A C 1
ATOM 898 O O . TYR A 1 122 ? -9.820 15.902 -11.919 1.00 78.75 122 TYR A O 1
ATOM 906 N N . LEU A 1 123 ? -8.673 17.674 -11.160 1.00 77.12 123 LEU A N 1
ATOM 907 C CA . LEU A 1 123 ? -9.026 18.563 -12.270 1.00 77.12 123 LEU A CA 1
ATOM 908 C C . LEU A 1 123 ? -8.472 18.073 -13.615 1.00 77.12 123 LEU A C 1
ATOM 910 O O . LEU A 1 123 ? -9.160 18.191 -14.626 1.00 77.12 123 LEU A O 1
ATOM 914 N N . ARG A 1 124 ? -7.263 17.493 -13.627 1.00 76.00 124 ARG A N 1
ATOM 915 C CA . ARG A 1 124 ? -6.647 16.903 -14.825 1.00 76.00 124 ARG A CA 1
ATOM 916 C C . ARG A 1 124 ? -7.415 15.677 -15.310 1.00 76.00 124 ARG A C 1
ATOM 918 O O . ARG A 1 124 ? -7.727 15.593 -16.492 1.00 76.00 124 ARG A O 1
ATOM 925 N N . ALA A 1 125 ? -7.712 14.735 -14.417 1.00 69.12 125 ALA A N 1
ATOM 926 C CA . ALA A 1 125 ? -8.464 13.541 -14.794 1.00 69.12 125 ALA A CA 1
ATOM 927 C C . ALA A 1 125 ? -9.865 13.917 -15.298 1.00 69.12 125 ALA A C 1
ATOM 929 O O . ALA A 1 125 ? -10.326 13.398 -16.312 1.00 69.12 125 ALA A O 1
ATOM 930 N N . TYR A 1 126 ? -10.499 14.899 -14.647 1.00 65.44 126 TYR A N 1
ATOM 931 C CA . TYR A 1 126 ? -11.792 15.419 -15.073 1.00 65.44 126 TYR A CA 1
ATOM 932 C C . TYR A 1 126 ? -11.745 16.055 -16.471 1.00 65.44 126 TYR A C 1
ATOM 934 O O . TYR A 1 126 ? -12.593 15.750 -17.307 1.00 65.44 126 TYR A O 1
ATOM 942 N N . SER A 1 127 ? -10.758 16.913 -16.761 1.00 65.50 127 SER A N 1
ATOM 943 C CA . SER A 1 127 ? -10.645 17.561 -18.076 1.00 65.50 127 SER A CA 1
ATOM 944 C C . SER A 1 127 ? -10.273 16.591 -19.203 1.00 65.50 127 SER A C 1
ATOM 946 O O . SER A 1 127 ? -10.639 16.836 -20.351 1.00 65.50 127 SER A O 1
ATOM 948 N N . ALA A 1 128 ? -9.604 15.482 -18.882 1.00 68.38 128 ALA A N 1
ATOM 949 C CA . ALA A 1 128 ? -9.259 14.419 -19.824 1.00 68.38 128 ALA A CA 1
ATOM 950 C C . ALA A 1 128 ? -10.382 13.379 -20.035 1.00 68.38 128 ALA A C 1
ATOM 952 O O . ALA A 1 128 ? -10.260 12.519 -20.906 1.00 68.38 128 ALA A O 1
ATOM 953 N N . GLY A 1 129 ? -11.474 13.430 -19.258 1.00 65.81 129 GLY A N 1
ATOM 954 C CA . GLY A 1 129 ? -12.516 12.394 -19.276 1.00 65.81 129 GLY A CA 1
ATOM 955 C C . GLY A 1 129 ? -12.042 11.039 -18.730 1.00 65.81 129 GLY A C 1
ATOM 956 O O . GLY A 1 129 ? -12.630 10.000 -19.033 1.00 65.81 129 GLY A O 1
ATOM 957 N N . GLU A 1 130 ? -10.970 11.045 -17.940 1.00 66.75 130 GLU A N 1
ATOM 958 C CA . GLU A 1 130 ? -10.360 9.869 -17.330 1.00 66.75 130 GLU A CA 1
ATOM 959 C C . GLU A 1 130 ? -10.967 9.584 -15.944 1.00 66.75 130 GLU A C 1
ATOM 961 O O . GLU A 1 130 ? -11.589 10.460 -15.334 1.00 66.75 130 GLU A O 1
ATOM 966 N N . PRO A 1 131 ? -10.793 8.366 -15.395 1.00 64.31 131 PRO A N 1
ATOM 967 C CA . PRO A 1 131 ? -11.203 8.066 -14.028 1.00 64.31 131 PRO A CA 1
ATOM 968 C C . PRO A 1 131 ? -10.511 9.002 -13.019 1.00 64.31 131 PRO A C 1
ATOM 970 O O . PRO A 1 131 ? -9.313 8.880 -12.762 1.00 64.31 131 PRO A O 1
ATOM 973 N N . ALA A 1 132 ? -11.267 9.939 -12.442 1.00 66.25 132 ALA A N 1
ATOM 974 C CA . ALA A 1 132 ? -10.758 10.869 -11.440 1.00 66.25 132 ALA A CA 1
ATOM 975 C C . ALA A 1 132 ? -10.604 10.196 -10.064 1.00 66.25 132 ALA A C 1
ATOM 977 O O . ALA A 1 132 ? -11.398 9.317 -9.719 1.00 66.25 132 ALA A O 1
ATOM 978 N N . PRO A 1 133 ? -9.607 10.599 -9.253 1.00 68.19 133 PRO A N 1
ATOM 979 C CA . PRO A 1 133 ? -9.508 10.143 -7.873 1.00 68.19 133 PRO A CA 1
ATOM 980 C C . PRO A 1 133 ? -10.732 10.599 -7.063 1.00 68.19 133 PRO A C 1
ATOM 982 O O . PRO A 1 133 ? -11.212 11.720 -7.240 1.00 68.19 133 PRO A O 1
ATOM 985 N N . ASP A 1 134 ? -11.205 9.753 -6.143 1.00 73.00 134 ASP A N 1
ATOM 986 C CA . ASP A 1 134 ? -12.312 10.074 -5.233 1.00 73.00 134 ASP A CA 1
ATOM 987 C C . ASP A 1 134 ? -11.880 11.150 -4.230 1.00 73.00 134 ASP A C 1
ATOM 989 O O . ASP A 1 134 ? -11.359 10.863 -3.152 1.00 73.00 134 ASP A O 1
ATOM 993 N N . VAL A 1 135 ? -12.067 12.410 -4.612 1.00 78.81 135 VAL A N 1
ATOM 994 C CA . VAL A 1 135 ? -11.659 13.586 -3.844 1.00 78.81 135 VAL A CA 1
ATOM 995 C C . VAL A 1 135 ? -12.837 14.537 -3.730 1.00 78.81 135 VAL A C 1
ATOM 997 O O . VAL A 1 135 ? -13.525 14.813 -4.713 1.00 78.81 135 VAL A O 1
ATOM 1000 N N . GLY A 1 136 ? -13.038 15.092 -2.539 1.00 85.00 136 GLY A N 1
ATOM 1001 C CA . GLY A 1 136 ? -14.053 16.110 -2.307 1.00 85.00 136 GLY A CA 1
ATOM 1002 C C . GLY A 1 136 ? -13.697 17.085 -1.198 1.00 85.00 136 GLY A C 1
ATOM 1003 O O . GLY A 1 136 ? -12.632 17.016 -0.580 1.00 85.00 136 GLY A O 1
ATOM 1004 N N . LEU A 1 137 ? -14.631 17.997 -0.952 1.00 89.56 137 LEU A N 1
ATOM 1005 C CA . LEU A 1 137 ? -14.599 18.934 0.162 1.00 89.56 137 LEU A CA 1
ATOM 1006 C C . LEU A 1 137 ? -15.717 18.584 1.140 1.00 89.56 137 LEU A C 1
ATOM 1008 O O . LEU A 1 137 ? -16.871 18.433 0.748 1.00 89.56 137 LEU A O 1
ATOM 1012 N N . SER A 1 138 ? -15.376 18.448 2.416 1.00 90.25 138 SER A N 1
ATOM 1013 C CA . SER A 1 138 ? -16.315 18.057 3.465 1.00 90.25 138 SER A CA 1
ATOM 1014 C C . SER A 1 138 ? -16.347 19.119 4.556 1.00 90.25 138 SER A C 1
ATOM 1016 O O . SER A 1 138 ? -15.351 19.350 5.243 1.00 90.25 138 SER A O 1
ATOM 1018 N N . ALA A 1 139 ? -17.487 19.790 4.708 1.00 90.69 139 ALA A N 1
ATOM 1019 C CA . ALA A 1 139 ? -17.675 20.780 5.758 1.00 90.69 139 ALA A CA 1
ATOM 1020 C C . ALA A 1 139 ? -17.950 20.091 7.107 1.00 90.69 139 ALA A C 1
ATOM 1022 O O . ALA A 1 139 ? -18.883 19.296 7.224 1.00 90.69 139 ALA A O 1
ATOM 1023 N N . SER A 1 140 ? -17.164 20.420 8.134 1.00 89.38 140 SER A N 1
ATOM 1024 C CA . SER A 1 140 ? -17.439 20.030 9.523 1.00 89.38 140 SER A CA 1
ATOM 1025 C C . SER A 1 140 ? -18.388 21.057 10.141 1.00 89.38 140 SER A C 1
ATOM 1027 O O . SER A 1 140 ? -18.039 22.235 10.263 1.00 89.38 140 SER A O 1
ATOM 1029 N N . LEU A 1 141 ? -19.610 20.633 10.475 1.00 90.69 141 LEU A N 1
ATOM 1030 C CA . LEU A 1 141 ? -20.721 21.518 10.829 1.00 90.69 141 LEU A CA 1
ATOM 1031 C C . LEU A 1 141 ? -21.245 21.262 12.241 1.00 90.69 141 LEU A C 1
ATOM 1033 O O . LEU A 1 141 ? -21.351 20.121 12.688 1.00 90.69 141 LEU A O 1
ATOM 1037 N N . TRP A 1 142 ? -21.693 22.338 12.880 1.00 88.75 142 TRP A N 1
ATOM 1038 C CA . TRP A 1 142 ? -22.585 22.301 14.032 1.00 88.75 142 TRP A CA 1
ATOM 1039 C C . TRP A 1 142 ? -23.994 22.630 13.556 1.00 88.75 142 TRP A C 1
ATOM 1041 O O . TRP A 1 142 ? -24.195 23.605 12.827 1.00 88.75 142 TRP A O 1
ATOM 1051 N N . LEU A 1 143 ? -24.964 21.805 13.940 1.00 93.00 143 LEU A N 1
ATOM 1052 C CA . LEU A 1 143 ? -26.325 21.881 13.421 1.00 93.00 143 LEU A CA 1
ATOM 1053 C C . LEU A 1 143 ? -27.376 21.765 14.522 1.00 93.00 143 LEU A C 1
ATOM 1055 O O . LEU A 1 143 ? -27.145 21.168 15.575 1.00 93.00 143 LEU A O 1
ATOM 1059 N N . VAL A 1 144 ? -28.541 22.337 14.242 1.00 90.81 144 VAL A N 1
ATOM 1060 C CA . VAL A 1 144 ? -29.799 22.105 14.951 1.00 90.81 144 VAL A CA 1
ATOM 1061 C C . VAL A 1 144 ? -30.738 21.423 13.966 1.00 90.81 144 VAL A C 1
ATOM 1063 O O . VAL A 1 144 ? -30.907 21.892 12.839 1.00 90.81 144 VAL A O 1
ATOM 1066 N N . ALA A 1 145 ? -31.341 20.316 14.380 1.00 91.50 145 ALA A N 1
ATOM 1067 C CA . ALA A 1 145 ? -32.207 19.505 13.537 1.00 91.50 145 ALA A CA 1
ATOM 1068 C C . ALA A 1 145 ? -33.474 19.080 14.283 1.00 91.50 145 ALA A C 1
ATOM 1070 O O . ALA A 1 145 ? -33.459 18.928 15.507 1.00 91.50 145 ALA A O 1
ATOM 1071 N N . ASP A 1 146 ? -34.547 18.873 13.526 1.00 89.75 146 ASP A N 1
ATOM 1072 C CA . ASP A 1 146 ? -35.764 18.205 13.973 1.00 89.75 146 ASP A CA 1
ATOM 1073 C C . ASP A 1 146 ? -35.799 16.809 13.342 1.00 89.75 146 ASP A C 1
ATOM 1075 O O . ASP A 1 146 ? -35.942 16.649 12.129 1.00 89.75 146 ASP A O 1
ATOM 1079 N N . GLY A 1 147 ? -35.551 15.778 14.150 1.00 91.75 147 GLY A N 1
ATOM 1080 C CA . GLY A 1 147 ? -35.292 14.436 13.633 1.00 91.75 147 GLY A CA 1
ATOM 1081 C C . GLY A 1 147 ? -34.062 14.412 12.719 1.00 91.75 147 GLY A C 1
ATOM 1082 O O . GLY A 1 147 ? -32.951 14.666 13.177 1.00 91.75 147 GLY A O 1
ATOM 1083 N N . HIS A 1 148 ? -34.267 14.085 11.441 1.00 89.69 148 HIS A N 1
ATOM 1084 C CA . HIS A 1 148 ? -33.221 14.052 10.412 1.00 89.69 148 HIS A CA 1
ATOM 1085 C C . HIS A 1 148 ? -33.189 15.316 9.541 1.00 89.69 148 HIS A C 1
ATOM 1087 O O . HIS A 1 148 ? -32.303 15.450 8.696 1.00 89.69 148 HIS A O 1
ATOM 1093 N N . ASP A 1 149 ? -34.112 16.252 9.752 1.00 91.12 149 ASP A N 1
ATOM 1094 C CA . ASP A 1 149 ? -34.208 17.464 8.952 1.00 91.12 149 ASP A CA 1
ATOM 1095 C C . ASP A 1 149 ? -33.435 18.594 9.629 1.00 91.12 149 ASP A C 1
ATOM 1097 O O . ASP A 1 149 ? -33.719 18.997 10.761 1.00 91.12 149 ASP A O 1
ATOM 1101 N N . VAL A 1 150 ? -32.411 19.100 8.944 1.00 91.50 150 VAL A N 1
ATOM 1102 C CA . VAL A 1 150 ? -31.574 20.182 9.461 1.00 91.50 150 VAL A CA 1
ATOM 1103 C C . VAL A 1 150 ? -32.368 21.477 9.397 1.00 91.50 150 VAL A C 1
ATOM 1105 O O . VAL A 1 150 ? -32.775 21.924 8.328 1.00 91.50 150 VAL A O 1
ATOM 1108 N N . VAL A 1 151 ? -32.565 22.105 10.551 1.00 92.81 151 VAL A N 1
ATOM 1109 C CA . VAL A 1 151 ? -33.306 23.365 10.689 1.00 92.81 151 VAL A CA 1
ATOM 1110 C C . VAL A 1 151 ? -32.356 24.556 10.535 1.00 92.81 151 VAL A C 1
ATOM 1112 O O . VAL A 1 151 ? -32.696 25.567 9.905 1.00 92.81 151 VAL A O 1
ATOM 1115 N N . GLU A 1 152 ? -31.146 24.429 11.083 1.00 92.38 152 GLU A N 1
ATOM 1116 C CA . GLU A 1 152 ? -30.139 25.487 11.108 1.00 92.38 152 GLU A CA 1
ATOM 1117 C C . GLU A 1 152 ? -28.716 24.916 11.163 1.00 92.38 152 GLU A C 1
ATOM 1119 O O . GLU A 1 152 ? -28.436 23.977 11.908 1.00 92.38 152 GLU A O 1
ATOM 1124 N N . ILE A 1 153 ? -27.800 25.521 10.402 1.00 94.00 153 ILE A N 1
ATOM 1125 C CA . ILE A 1 153 ? -26.354 25.343 10.568 1.00 94.00 153 ILE A CA 1
ATOM 1126 C C . ILE A 1 153 ? -25.886 26.484 11.466 1.00 94.00 153 ILE A C 1
ATOM 1128 O O . ILE A 1 153 ? -25.972 27.645 11.076 1.00 94.00 153 ILE A O 1
ATOM 1132 N N . THR A 1 154 ? -25.426 26.164 12.671 1.00 92.38 154 THR A N 1
ATOM 1133 C CA . THR A 1 154 ? -25.081 27.162 13.694 1.00 92.38 154 THR A CA 1
ATOM 1134 C C . THR A 1 154 ? -23.617 27.574 13.638 1.00 92.38 154 THR A C 1
ATOM 1136 O O . THR A 1 154 ? -23.283 28.706 13.987 1.00 92.38 154 THR A O 1
ATOM 1139 N N . ALA A 1 155 ? -22.733 26.684 13.181 1.00 89.56 155 ALA A N 1
ATOM 1140 C CA . ALA A 1 155 ? -21.326 26.992 12.960 1.00 89.56 155 ALA A CA 1
ATOM 1141 C C . ALA A 1 155 ? -20.685 26.044 11.938 1.00 89.56 155 ALA A C 1
ATOM 1143 O O . ALA A 1 155 ? -21.112 24.904 11.763 1.00 89.56 155 ALA A O 1
ATOM 1144 N N . VAL A 1 156 ? -19.614 26.523 11.306 1.00 92.50 156 VAL A N 1
ATOM 1145 C CA . VAL A 1 156 ? -18.740 25.747 10.418 1.00 92.50 156 VAL A CA 1
ATOM 1146 C C . VAL A 1 156 ? -17.361 25.716 11.069 1.00 92.50 156 VAL A C 1
ATOM 1148 O O . VAL A 1 156 ? -16.747 26.763 11.264 1.00 92.50 156 VAL A O 1
ATOM 1151 N N . GLU A 1 157 ? -16.887 24.534 11.453 1.00 89.44 157 GLU A N 1
ATOM 1152 C CA . GLU A 1 157 ? -15.564 24.363 12.064 1.00 89.44 157 GLU A CA 1
ATOM 1153 C C . GLU A 1 157 ? -14.460 24.440 11.002 1.00 89.44 157 GLU A C 1
ATOM 1155 O O . GLU A 1 157 ? -13.471 25.158 11.170 1.00 89.44 157 GLU A O 1
ATOM 1160 N N . SER A 1 158 ? -14.628 23.703 9.903 1.00 92.25 158 SER A N 1
ATOM 1161 C CA . SER A 1 158 ? -13.651 23.628 8.819 1.00 92.25 158 SER A CA 1
ATOM 1162 C C . SER A 1 158 ? -14.269 23.132 7.514 1.00 92.25 158 SER A C 1
ATOM 1164 O O . SER A 1 158 ? -15.378 22.596 7.496 1.00 92.25 158 SER A O 1
ATOM 1166 N N . LEU A 1 159 ? -13.527 23.310 6.420 1.00 93.38 159 LEU A N 1
ATO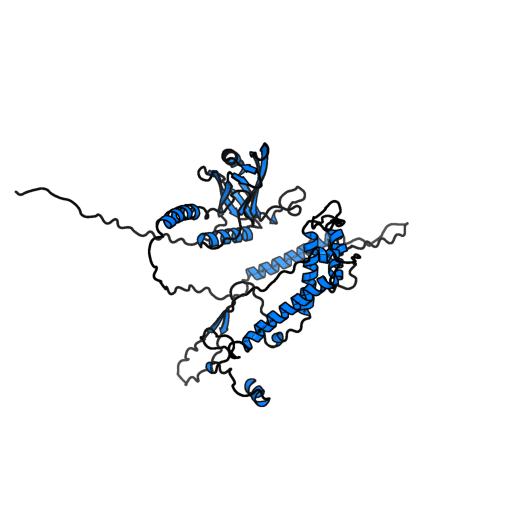M 1167 C CA . LEU A 1 159 ? -13.799 22.699 5.123 1.00 93.38 159 LEU A CA 1
ATOM 1168 C C . LEU A 1 159 ? -12.620 21.794 4.762 1.00 93.38 159 LEU A C 1
ATOM 1170 O O . LEU A 1 159 ? -11.565 22.281 4.371 1.00 93.38 159 LEU A O 1
ATOM 1174 N N . ASP A 1 160 ? -12.771 20.487 4.927 1.00 91.69 160 ASP A N 1
ATOM 1175 C CA . ASP A 1 160 ? -11.654 19.549 4.834 1.00 91.69 160 ASP A CA 1
ATOM 1176 C C . ASP A 1 160 ? -11.549 18.952 3.420 1.00 91.69 160 ASP A C 1
ATOM 1178 O O . ASP A 1 160 ? -12.553 18.550 2.832 1.00 91.69 160 ASP A O 1
ATOM 1182 N N . VAL A 1 161 ? -10.329 18.858 2.881 1.00 90.44 161 VAL A N 1
ATOM 1183 C CA . VAL A 1 161 ? -10.039 18.109 1.647 1.00 90.44 161 VAL A CA 1
ATOM 1184 C C . VAL A 1 161 ? -9.986 16.626 1.998 1.00 90.44 161 VAL A C 1
ATOM 1186 O O . VAL A 1 161 ? -9.129 16.209 2.779 1.00 90.44 161 VAL A O 1
ATOM 1189 N N . VAL A 1 162 ? -10.893 15.827 1.440 1.00 86.88 162 VAL A N 1
ATOM 1190 C CA . VAL A 1 162 ? -11.064 14.410 1.790 1.00 86.88 162 VAL A CA 1
ATOM 1191 C C . VAL A 1 162 ? -10.852 13.502 0.581 1.00 86.88 162 VAL A C 1
ATOM 1193 O O . VAL A 1 162 ? -11.245 13.836 -0.531 1.00 86.88 162 VAL A O 1
ATOM 1196 N N . GLY A 1 163 ? -10.234 12.340 0.814 1.00 77.44 163 GLY A N 1
ATOM 1197 C CA . GLY A 1 163 ? -10.023 11.280 -0.184 1.00 77.44 163 GLY A CA 1
ATOM 1198 C C . GLY A 1 163 ? -11.186 10.286 -0.258 1.00 77.44 163 GLY A C 1
ATOM 1199 O O . GLY A 1 163 ? -10.967 9.077 -0.301 1.00 77.44 163 GLY A O 1
ATOM 1200 N N . CYS A 1 164 ? -12.413 10.786 -0.147 1.00 69.94 164 CYS A N 1
ATOM 1201 C CA . CYS A 1 164 ? -13.643 10.025 -0.313 1.00 69.94 164 CYS A CA 1
ATOM 1202 C C . CYS A 1 164 ? -14.748 10.948 -0.846 1.00 69.94 164 CYS A C 1
ATOM 1204 O O . CYS A 1 164 ? -14.621 12.174 -0.731 1.00 69.94 164 CYS A O 1
ATOM 1206 N N . PRO A 1 165 ? -15.846 10.396 -1.396 1.00 68.44 165 PRO A N 1
ATOM 1207 C CA . PRO A 1 165 ? -17.002 11.203 -1.751 1.00 68.44 165 PRO A CA 1
ATOM 1208 C C . PRO A 1 165 ? -17.480 11.995 -0.525 1.00 68.44 165 PRO A C 1
ATOM 1210 O O . PRO A 1 165 ? -17.694 11.404 0.541 1.00 68.44 165 PRO A O 1
ATOM 1213 N N . PRO A 1 166 ? -17.627 13.323 -0.639 1.00 72.75 166 PRO A N 1
ATOM 1214 C CA . PRO A 1 166 ? -18.036 14.153 0.479 1.00 72.75 166 PRO A CA 1
ATOM 1215 C C . PRO A 1 166 ? -19.458 13.782 0.893 1.00 72.75 166 PRO A C 1
ATOM 1217 O O . PRO A 1 166 ? -20.299 13.431 0.064 1.00 72.75 166 PRO A O 1
ATOM 1220 N N . ALA A 1 167 ? -19.756 13.933 2.181 1.00 66.25 167 ALA A N 1
ATOM 1221 C CA . ALA A 1 167 ? -21.097 13.683 2.701 1.00 66.25 167 ALA A CA 1
ATOM 1222 C C . ALA A 1 167 ? -22.172 14.530 1.999 1.00 66.25 167 ALA A C 1
ATOM 1224 O O . ALA A 1 167 ? -23.313 14.088 1.863 1.00 66.25 167 ALA A O 1
ATOM 1225 N N . ARG A 1 168 ? -21.802 15.741 1.559 1.00 76.75 168 ARG A N 1
ATOM 1226 C CA . ARG A 1 168 ? -22.645 16.679 0.815 1.00 76.75 168 ARG A CA 1
ATOM 1227 C C . ARG A 1 168 ? -21.813 17.500 -0.162 1.00 76.75 168 ARG A C 1
ATOM 1229 O O . ARG A 1 168 ? -21.042 18.335 0.292 1.00 76.75 168 ARG A O 1
ATOM 1236 N N . GLY A 1 169 ? -22.002 17.284 -1.464 1.00 68.69 169 GLY A N 1
ATOM 1237 C CA . GLY A 1 169 ? -21.788 18.255 -2.549 1.00 68.69 169 GLY A CA 1
ATOM 1238 C C . GLY A 1 169 ? -20.411 18.846 -2.826 1.00 68.69 169 GLY A C 1
ATOM 1239 O O . GLY A 1 169 ? -20.182 19.311 -3.943 1.00 68.69 169 GLY A O 1
ATOM 1240 N N . GLY A 1 170 ? -19.520 18.896 -1.840 1.00 82.88 170 GLY A N 1
ATOM 1241 C CA . GLY A 1 170 ? -18.346 19.745 -1.879 1.00 82.88 170 GLY A CA 1
ATOM 1242 C C . GLY A 1 170 ? -17.316 19.247 -2.883 1.00 82.88 170 GLY A C 1
ATOM 1243 O O . GLY A 1 170 ? -16.839 18.118 -2.810 1.00 82.88 170 GLY A O 1
ATOM 1244 N N . ARG A 1 171 ? -16.971 20.086 -3.852 1.00 86.00 171 ARG A N 1
ATOM 1245 C CA . ARG A 1 171 ? -16.201 19.682 -5.036 1.00 86.00 171 ARG A CA 1
ATOM 1246 C C . ARG A 1 171 ? -15.447 20.858 -5.631 1.00 86.00 171 ARG A C 1
ATOM 1248 O O . ARG A 1 171 ? -15.838 22.005 -5.434 1.00 86.00 171 ARG A O 1
ATOM 1255 N N . PHE A 1 172 ? -14.409 20.567 -6.405 1.00 83.81 172 PHE A N 1
ATOM 1256 C CA . PHE A 1 172 ? -13.684 21.572 -7.179 1.00 83.81 172 PHE A CA 1
ATOM 1257 C C . PHE A 1 172 ? -14.442 21.920 -8.473 1.00 83.81 172 PHE A C 1
ATOM 1259 O O . PHE A 1 172 ? -14.883 21.035 -9.207 1.00 83.81 172 PHE A O 1
ATOM 1266 N N . GLU A 1 173 ? -14.593 23.207 -8.778 1.00 72.38 173 GLU A N 1
ATOM 1267 C CA . GLU A 1 173 ? -15.308 23.718 -9.951 1.00 72.38 173 GLU A CA 1
ATOM 1268 C C . GLU A 1 173 ? -14.379 23.881 -11.169 1.00 72.38 173 GLU A C 1
ATOM 1270 O O . GLU A 1 173 ? -14.078 24.975 -11.618 1.00 72.38 173 GLU A O 1
ATOM 1275 N N . ALA A 1 174 ? -13.974 22.755 -11.757 1.00 57.31 174 ALA A N 1
ATOM 1276 C CA . ALA A 1 174 ? -14.017 22.568 -13.219 1.00 57.31 174 ALA A CA 1
ATOM 1277 C C . ALA A 1 174 ? -15.054 21.487 -13.599 1.00 57.31 174 ALA A C 1
ATOM 1279 O O . ALA A 1 174 ? -15.266 21.181 -14.771 1.00 57.31 174 ALA A O 1
ATOM 1280 N N . ALA A 1 175 ? -15.742 20.941 -12.587 1.00 48.28 175 ALA A N 1
ATOM 1281 C CA . ALA A 1 175 ? -16.577 19.755 -12.664 1.00 48.28 175 ALA A CA 1
ATOM 1282 C C . ALA A 1 175 ? -18.048 19.995 -13.070 1.00 48.28 175 ALA A C 1
ATOM 1284 O O . ALA A 1 175 ? -18.866 19.090 -12.946 1.00 48.28 175 ALA A O 1
ATOM 1285 N N . LEU A 1 176 ? -18.426 21.198 -13.528 1.00 39.28 176 LEU A N 1
ATOM 1286 C CA . LEU A 1 176 ? -19.836 21.518 -13.826 1.00 39.28 176 LEU A CA 1
ATOM 1287 C C . LEU A 1 176 ? -20.138 21.733 -15.315 1.00 39.28 176 LEU A C 1
ATOM 1289 O O . LEU A 1 176 ? -21.192 21.305 -15.774 1.00 39.28 176 LEU A O 1
ATOM 1293 N N . ALA A 1 177 ? -19.205 22.286 -16.098 1.00 40.22 177 ALA A N 1
ATOM 1294 C CA . ALA A 1 177 ? -19.453 22.549 -17.520 1.00 40.22 177 ALA A CA 1
ATOM 1295 C C . ALA A 1 177 ? -19.683 21.256 -18.334 1.00 40.22 177 ALA A C 1
ATOM 1297 O O . ALA A 1 177 ? -20.528 21.228 -19.222 1.00 40.22 177 ALA A O 1
ATOM 1298 N N . ALA A 1 178 ? -19.004 20.153 -17.989 1.00 38.12 178 ALA A N 1
ATOM 1299 C CA . ALA A 1 178 ? -19.149 18.889 -18.721 1.00 38.12 178 ALA A CA 1
ATOM 1300 C C . ALA A 1 178 ? -20.313 17.996 -18.238 1.00 38.12 178 ALA A C 1
ATOM 1302 O O . ALA A 1 178 ? -20.768 17.139 -18.995 1.00 38.12 178 ALA A O 1
ATOM 1303 N N . MET A 1 179 ? -20.846 18.183 -17.020 1.00 38.78 179 MET A N 1
ATOM 1304 C CA . MET A 1 179 ? -22.015 17.409 -16.563 1.00 38.78 179 MET A CA 1
ATOM 1305 C C . MET A 1 179 ? -23.318 17.907 -17.205 1.00 38.78 179 MET A C 1
ATOM 1307 O O . MET A 1 179 ? -24.189 17.096 -17.531 1.00 38.78 179 MET A O 1
ATOM 1311 N N . GLU A 1 180 ? -23.436 19.214 -17.456 1.00 42.19 180 GLU A N 1
ATOM 1312 C CA . GLU A 1 180 ? -24.569 19.772 -18.204 1.00 42.19 180 GLU A CA 1
ATOM 1313 C C . GLU A 1 180 ? -24.530 19.336 -19.679 1.00 42.19 180 GLU A C 1
ATOM 1315 O O . GLU A 1 180 ? -25.550 18.867 -20.198 1.00 42.19 180 GLU A O 1
ATOM 1320 N N . ASP A 1 181 ? -23.347 19.336 -20.306 1.00 38.72 181 ASP A N 1
ATOM 1321 C CA . ASP A 1 181 ? -23.174 18.926 -21.707 1.00 38.72 181 ASP A CA 1
ATOM 1322 C C . ASP A 1 181 ? -23.342 17.414 -21.926 1.00 38.72 181 ASP A C 1
ATOM 1324 O O . ASP A 1 181 ? -23.993 16.993 -22.883 1.00 38.72 181 ASP A O 1
ATOM 1328 N N . THR A 1 182 ? -22.851 16.564 -21.016 1.00 35.62 182 THR A N 1
ATOM 1329 C CA . THR A 1 182 ? -22.967 15.100 -21.172 1.00 35.62 182 THR A CA 1
ATOM 1330 C C . THR A 1 182 ? -24.416 14.628 -21.018 1.00 35.62 182 THR A C 1
ATOM 1332 O O . THR A 1 182 ? -24.848 13.712 -21.720 1.00 35.62 182 THR A O 1
ATOM 1335 N N . SER A 1 183 ? -25.215 15.289 -20.169 1.00 38.69 183 SER A N 1
ATOM 1336 C CA . SER A 1 183 ? -26.637 14.958 -19.986 1.00 38.69 183 SER A CA 1
ATOM 1337 C C . SER A 1 183 ? -27.515 15.370 -21.184 1.00 38.69 183 SER A C 1
ATOM 1339 O O . SER A 1 183 ? -28.482 14.677 -21.517 1.00 38.69 183 SER A O 1
ATOM 1341 N N . MET A 1 184 ? -27.151 16.456 -21.880 1.00 30.36 184 MET A N 1
ATOM 1342 C CA . MET A 1 184 ? -27.757 16.880 -23.149 1.00 30.36 184 MET A CA 1
ATOM 1343 C C . MET A 1 184 ? -27.286 15.999 -24.314 1.00 30.36 184 MET A C 1
ATOM 1345 O O . MET A 1 184 ? -28.110 15.542 -25.111 1.00 30.36 184 MET A O 1
ATOM 1349 N N . ALA A 1 185 ? -25.994 15.662 -24.364 1.00 35.53 185 ALA A N 1
ATOM 1350 C CA . ALA A 1 185 ? -25.415 14.785 -25.378 1.00 35.53 185 ALA A CA 1
ATOM 1351 C C . ALA A 1 185 ? -25.972 13.352 -25.297 1.00 35.53 185 ALA A C 1
ATOM 1353 O O . ALA A 1 185 ? -26.319 12.780 -26.329 1.00 35.53 185 ALA A O 1
ATOM 1354 N N . GLN A 1 186 ? -26.174 12.786 -24.098 1.00 35.22 186 GLN A N 1
ATOM 1355 C CA . GLN A 1 186 ? -26.804 11.465 -23.934 1.00 35.22 186 GLN A CA 1
ATOM 1356 C C . GLN A 1 186 ? -28.276 11.442 -24.371 1.00 35.22 186 GLN A C 1
ATOM 1358 O O . GLN A 1 186 ? -28.737 10.432 -24.905 1.00 35.22 186 GLN A O 1
ATOM 1363 N N . ARG A 1 187 ? -29.015 12.549 -24.212 1.00 31.06 187 ARG A N 1
ATOM 1364 C CA . ARG A 1 187 ? -30.404 12.662 -24.699 1.00 31.06 187 ARG A CA 1
ATOM 1365 C C . ARG A 1 187 ? -30.490 12.746 -26.224 1.00 31.06 187 ARG A C 1
ATOM 1367 O O . ARG A 1 187 ? -31.460 12.258 -26.798 1.00 31.06 187 ARG A O 1
ATOM 1374 N N . ILE A 1 188 ? -29.469 13.298 -26.875 1.00 34.03 188 ILE A N 1
ATOM 1375 C CA . ILE A 1 188 ? -29.364 13.370 -28.338 1.00 34.03 188 ILE A CA 1
ATOM 1376 C C . ILE A 1 188 ? -28.833 12.042 -28.916 1.00 34.03 188 ILE A C 1
ATOM 1378 O O . ILE A 1 188 ? -29.311 11.589 -29.956 1.00 34.03 188 ILE A O 1
ATOM 1382 N N . HIS A 1 189 ? -27.931 11.344 -28.216 1.00 33.00 189 HIS A N 1
ATOM 1383 C CA . HIS A 1 189 ? -27.329 10.090 -28.691 1.00 33.00 189 HIS A CA 1
ATOM 1384 C C . HIS A 1 189 ? -28.305 8.897 -28.714 1.00 33.00 189 HIS A C 1
ATOM 1386 O O . HIS A 1 189 ? -28.195 8.023 -29.573 1.00 33.00 189 HIS A O 1
ATOM 1392 N N . VAL A 1 190 ? -29.321 8.878 -27.840 1.00 33.75 190 VAL A N 1
ATOM 1393 C CA . VAL A 1 190 ? -30.403 7.870 -27.895 1.00 33.75 190 VAL A CA 1
ATOM 1394 C C . VAL A 1 190 ? -31.336 8.094 -29.099 1.00 33.75 190 VAL A C 1
ATOM 1396 O O . VAL A 1 190 ? -31.966 7.148 -29.565 1.00 33.75 190 VAL A O 1
ATOM 1399 N N . ALA A 1 191 ? -31.385 9.310 -29.656 1.00 32.12 191 ALA A N 1
ATOM 1400 C CA . ALA A 1 191 ? -32.235 9.648 -30.800 1.00 32.12 191 ALA A CA 1
ATOM 1401 C C . ALA A 1 191 ? -31.546 9.495 -32.174 1.00 32.12 191 ALA A C 1
ATOM 1403 O O . ALA A 1 191 ? -32.233 9.518 -33.192 1.00 32.12 191 ALA A O 1
ATOM 1404 N N . LEU A 1 192 ? -30.218 9.323 -32.225 1.00 34.31 192 LEU A N 1
ATOM 1405 C CA . LEU A 1 192 ? -29.430 9.328 -33.473 1.00 34.31 192 LEU A CA 1
ATOM 1406 C C . LEU A 1 192 ? -28.611 8.048 -33.725 1.00 34.31 192 LEU A C 1
ATOM 1408 O O . LEU A 1 192 ? -27.888 7.974 -34.713 1.00 34.31 192 LEU A O 1
ATOM 1412 N N . SER A 1 193 ? -28.758 7.004 -32.903 1.00 31.42 193 SER A N 1
ATOM 1413 C CA . SER A 1 193 ? -28.044 5.724 -33.072 1.00 31.42 193 SER A CA 1
ATOM 1414 C C . SER A 1 193 ? -28.556 4.833 -34.221 1.00 31.42 193 SER A C 1
ATOM 1416 O O . SER A 1 193 ? -28.090 3.705 -34.389 1.00 31.42 193 SER A O 1
ATOM 1418 N N . THR A 1 194 ? -29.456 5.322 -35.079 1.00 31.78 194 THR A N 1
ATOM 1419 C CA . THR A 1 194 ? -29.761 4.671 -36.361 1.00 31.78 194 THR A CA 1
ATOM 1420 C C . THR A 1 194 ? -28.883 5.238 -37.479 1.00 31.78 194 THR A C 1
ATOM 1422 O O . THR A 1 194 ? -29.312 6.136 -38.200 1.00 31.78 194 THR A O 1
ATOM 1425 N N . GLY A 1 195 ? -27.686 4.670 -37.669 1.00 27.58 195 GLY A N 1
ATOM 1426 C CA . GLY A 1 195 ? -26.996 4.725 -38.966 1.00 27.58 195 GLY A CA 1
ATOM 1427 C C . GLY A 1 195 ? -25.481 4.969 -38.958 1.00 27.58 195 GLY A C 1
ATOM 1428 O O . GLY A 1 195 ? -25.043 6.107 -38.919 1.00 27.58 195 GLY A O 1
ATOM 1429 N N . THR A 1 196 ? -24.731 3.878 -39.159 1.00 28.06 196 THR A N 1
ATOM 1430 C CA . THR A 1 196 ? -23.652 3.726 -40.168 1.00 28.06 196 THR A CA 1
ATOM 1431 C C . THR A 1 196 ? -22.290 4.451 -40.002 1.00 28.06 196 THR A C 1
ATOM 1433 O O . THR A 1 196 ? -22.169 5.646 -40.221 1.00 28.06 196 THR A O 1
ATOM 1436 N N . THR A 1 197 ? -21.258 3.611 -39.768 1.00 28.14 197 THR A N 1
ATOM 1437 C CA . THR A 1 197 ? -19.796 3.666 -40.084 1.00 28.14 197 THR A CA 1
ATOM 1438 C C . THR A 1 197 ? -18.951 4.921 -39.821 1.00 28.14 197 THR A C 1
ATOM 1440 O O . THR A 1 197 ? -19.153 5.968 -40.424 1.00 28.14 197 THR A O 1
ATOM 1443 N N . ALA A 1 198 ? -17.856 4.716 -39.075 1.00 23.69 198 ALA A N 1
ATOM 1444 C CA . ALA A 1 198 ? -16.714 5.625 -38.941 1.00 23.69 198 ALA A CA 1
ATOM 1445 C C . ALA A 1 198 ? -15.522 5.187 -39.824 1.00 23.69 198 ALA A C 1
ATOM 1447 O O . ALA A 1 198 ? -15.266 3.982 -39.919 1.00 23.69 198 ALA A O 1
ATOM 1448 N N . PRO A 1 199 ? -14.752 6.125 -40.410 1.00 26.91 199 PRO A N 1
ATOM 1449 C CA . PRO A 1 199 ? -13.377 5.894 -40.828 1.00 26.91 199 PRO A CA 1
ATOM 1450 C C . PRO A 1 199 ? -12.367 6.459 -39.810 1.00 26.91 199 PRO A C 1
ATOM 1452 O O . PRO A 1 199 ? -12.641 7.399 -39.068 1.00 26.91 199 PRO A O 1
ATOM 1455 N N . SER A 1 200 ? -11.192 5.838 -39.803 1.00 33.34 200 SER A N 1
ATOM 1456 C CA . SER A 1 200 ? -9.991 6.121 -39.011 1.00 33.34 200 SER A CA 1
ATOM 1457 C C . SER A 1 200 ? -9.226 7.365 -39.476 1.00 33.34 200 SER A C 1
ATOM 1459 O O . SER A 1 200 ? -9.110 7.576 -40.684 1.00 33.34 200 SER A O 1
ATOM 1461 N N . LEU A 1 201 ? -8.597 8.086 -38.541 1.00 26.03 201 LEU A N 1
ATOM 1462 C CA . LEU A 1 201 ? -7.513 9.033 -38.817 1.00 26.03 201 LEU A CA 1
ATOM 1463 C C . LEU A 1 201 ? -6.335 8.783 -37.865 1.00 26.03 201 LEU A C 1
ATOM 1465 O O . LEU A 1 201 ? -6.489 8.737 -36.648 1.00 26.03 201 LEU A O 1
ATOM 1469 N N . THR A 1 202 ? -5.185 8.561 -38.487 1.00 33.59 202 THR A N 1
ATOM 1470 C CA . THR A 1 202 ? -3.821 8.648 -37.965 1.00 33.59 202 THR A CA 1
ATOM 1471 C C . THR A 1 202 ? -3.420 10.113 -37.840 1.00 33.59 202 THR A C 1
ATOM 1473 O O . THR A 1 202 ? -3.744 10.860 -38.758 1.00 33.59 202 THR A O 1
ATOM 1476 N N . ASP A 1 203 ? -2.645 10.485 -36.821 1.00 27.70 203 ASP A N 1
ATOM 1477 C CA . ASP A 1 203 ? -1.784 11.668 -36.906 1.00 27.70 203 ASP A CA 1
ATOM 1478 C C . ASP A 1 203 ? -0.459 11.459 -36.164 1.00 27.70 203 ASP A C 1
ATOM 1480 O O . ASP A 1 203 ? -0.406 10.961 -35.036 1.00 27.70 203 ASP A O 1
ATOM 1484 N N . GLU A 1 204 ? 0.597 11.818 -36.890 1.00 27.14 204 GLU A N 1
ATOM 1485 C CA . GLU A 1 204 ? 1.988 11.953 -36.488 1.00 27.14 204 GLU A CA 1
ATOM 1486 C C . GLU A 1 204 ? 2.227 13.268 -35.723 1.00 27.14 204 GLU A C 1
ATOM 1488 O O . GLU A 1 204 ? 1.687 14.316 -36.063 1.00 27.14 204 GLU A O 1
ATOM 1493 N N . ASP A 1 205 ? 3.131 13.160 -34.749 1.00 27.83 205 ASP A N 1
ATOM 1494 C CA . ASP A 1 205 ? 4.206 14.094 -34.390 1.00 27.83 205 ASP A CA 1
ATOM 1495 C C . ASP A 1 205 ? 3.887 15.513 -33.858 1.00 27.83 205 ASP A C 1
ATOM 1497 O O . ASP A 1 205 ? 3.428 16.417 -34.552 1.00 27.83 205 ASP A O 1
ATOM 1501 N N . THR A 1 206 ? 4.263 15.742 -32.595 1.00 26.64 206 THR A N 1
ATOM 1502 C CA . THR A 1 206 ? 5.148 16.856 -32.197 1.00 26.64 206 THR A CA 1
ATOM 1503 C C . THR A 1 206 ? 5.657 16.612 -30.772 1.00 26.64 206 THR A C 1
ATOM 1505 O O . THR A 1 206 ? 5.066 17.019 -29.769 1.00 26.64 206 THR A O 1
ATOM 1508 N N . ALA A 1 207 ? 6.790 15.919 -30.681 1.00 26.20 207 ALA A N 1
ATOM 1509 C CA . ALA A 1 207 ? 7.552 15.764 -29.449 1.00 26.20 207 ALA A CA 1
ATOM 1510 C C . ALA A 1 207 ? 8.182 17.104 -29.014 1.00 26.20 207 ALA A C 1
ATOM 1512 O O . ALA A 1 207 ? 8.963 17.707 -29.747 1.00 26.20 207 ALA A O 1
ATOM 1513 N N . THR A 1 208 ? 7.880 17.557 -27.792 1.00 26.95 208 THR A N 1
ATOM 1514 C CA . THR A 1 208 ? 8.648 18.616 -27.115 1.00 26.95 208 THR A CA 1
ATOM 1515 C C . THR A 1 208 ? 9.566 17.948 -26.095 1.00 26.95 208 THR A C 1
ATOM 1517 O O . THR A 1 208 ? 9.112 17.413 -25.086 1.00 26.95 208 THR A O 1
ATOM 1520 N N . THR A 1 209 ? 10.862 17.926 -26.390 1.00 29.55 209 THR A N 1
ATOM 1521 C CA . THR A 1 209 ? 11.934 17.341 -25.578 1.00 29.55 209 THR A CA 1
ATOM 1522 C C . THR A 1 209 ? 12.146 18.125 -24.277 1.00 29.55 209 THR A C 1
ATOM 1524 O O . THR A 1 209 ? 12.431 19.322 -24.300 1.00 29.55 209 THR A O 1
ATOM 1527 N N . LEU A 1 210 ? 12.049 17.445 -23.129 1.00 27.38 210 LEU A N 1
ATOM 1528 C CA . LEU A 1 210 ? 12.524 17.936 -21.829 1.00 27.38 210 LEU A CA 1
ATOM 1529 C C . LEU A 1 210 ? 13.989 17.497 -21.620 1.00 27.38 210 LEU A C 1
ATOM 1531 O O . LEU A 1 210 ? 14.322 16.363 -21.966 1.00 27.38 210 LEU A O 1
ATOM 1535 N N . PRO A 1 211 ? 14.879 18.348 -21.074 1.00 30.73 211 PRO A N 1
ATOM 1536 C CA . PRO A 1 211 ? 16.283 17.994 -20.878 1.00 30.73 211 PRO A CA 1
ATOM 1537 C C . PRO A 1 211 ? 16.494 17.018 -19.705 1.00 30.73 211 PRO A C 1
ATOM 1539 O O . PRO A 1 211 ? 15.792 17.069 -18.694 1.00 30.73 211 PRO A O 1
ATOM 1542 N N . ALA A 1 212 ? 17.491 16.142 -19.867 1.00 32.28 212 ALA A N 1
ATOM 1543 C CA . ALA A 1 212 ? 17.872 15.051 -18.972 1.00 32.28 212 ALA A CA 1
ATOM 1544 C C . ALA A 1 212 ? 18.356 15.505 -17.577 1.00 32.28 212 ALA A C 1
ATOM 1546 O O . ALA A 1 212 ? 19.004 16.540 -17.412 1.00 32.28 212 ALA A O 1
ATOM 1547 N N . ALA A 1 213 ? 18.048 14.687 -16.568 1.00 40.56 213 ALA A N 1
ATOM 1548 C CA . ALA A 1 213 ? 18.234 14.952 -15.145 1.00 40.56 213 ALA A CA 1
ATOM 1549 C C . ALA A 1 213 ? 19.602 14.488 -14.599 1.00 40.56 213 ALA A C 1
ATOM 1551 O O . ALA A 1 213 ? 19.650 13.616 -13.742 1.00 40.56 213 ALA A O 1
ATOM 1552 N N . ASP A 1 214 ? 20.694 15.122 -15.036 1.00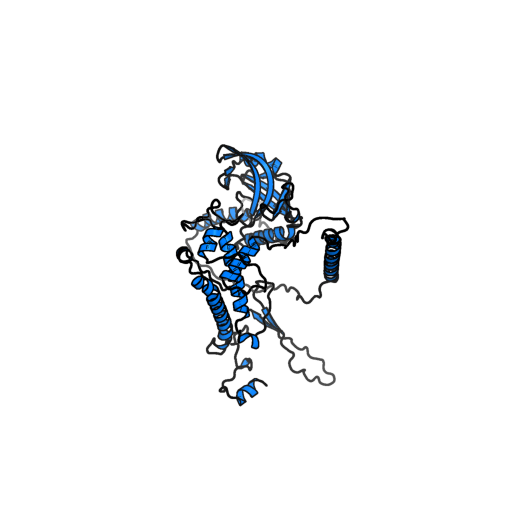 40.72 214 ASP A N 1
ATOM 1553 C CA . ASP A 1 214 ? 22.047 14.931 -14.462 1.00 40.72 214 ASP A CA 1
ATOM 1554 C C . ASP A 1 214 ? 22.628 16.216 -13.834 1.00 40.72 214 ASP A C 1
ATOM 1556 O O . ASP A 1 214 ? 23.840 16.425 -13.733 1.00 40.72 214 ASP A O 1
ATOM 1560 N N . ALA A 1 215 ? 21.767 17.123 -13.372 1.00 46.28 215 ALA A N 1
ATOM 1561 C CA . ALA A 1 215 ? 22.219 18.313 -12.661 1.00 46.28 215 ALA A CA 1
ATOM 1562 C C . ALA A 1 215 ? 22.529 17.973 -11.194 1.00 46.28 215 ALA A C 1
ATOM 1564 O O . ALA A 1 215 ? 21.632 17.600 -10.435 1.00 46.28 215 ALA A O 1
ATOM 1565 N N . GLN A 1 216 ? 23.789 18.161 -10.768 1.00 48.81 216 GLN A N 1
ATOM 1566 C CA . GLN A 1 216 ? 24.132 18.215 -9.342 1.00 48.81 216 GLN A CA 1
ATOM 1567 C C . GLN A 1 216 ? 23.122 19.113 -8.609 1.00 48.81 216 GLN A C 1
ATOM 1569 O O . GLN A 1 216 ? 22.791 20.185 -9.132 1.00 48.81 216 GLN A O 1
ATOM 1574 N N . PRO A 1 217 ? 22.641 18.712 -7.413 1.00 51.56 217 PRO A N 1
ATOM 1575 C CA . PRO A 1 217 ? 21.650 19.487 -6.690 1.00 51.56 217 PRO A CA 1
ATOM 1576 C C . PRO A 1 217 ? 22.164 20.924 -6.553 1.00 51.56 217 PRO A C 1
ATOM 1578 O O . PRO A 1 217 ? 23.307 21.130 -6.126 1.00 51.56 217 PRO A O 1
ATOM 1581 N N . PRO A 1 218 ? 21.363 21.922 -6.955 1.00 62.38 218 PRO A N 1
ATOM 1582 C CA . PRO A 1 218 ? 21.798 23.308 -6.971 1.00 62.38 218 PRO A CA 1
ATOM 1583 C C . PRO A 1 218 ? 22.276 23.716 -5.575 1.00 62.38 218 PRO A C 1
ATOM 1585 O O . PRO A 1 218 ? 21.795 23.202 -4.566 1.00 62.38 218 PRO A O 1
ATOM 1588 N N . ALA A 1 219 ? 23.234 24.642 -5.495 1.00 62.44 219 ALA A N 1
ATOM 1589 C CA . ALA A 1 219 ? 23.923 24.978 -4.243 1.00 62.44 219 ALA A CA 1
ATOM 1590 C C . ALA A 1 219 ? 22.975 25.312 -3.071 1.00 62.44 219 ALA A C 1
ATOM 1592 O O . ALA A 1 219 ? 23.304 25.037 -1.917 1.00 62.44 219 ALA A O 1
ATOM 1593 N N . TRP A 1 220 ? 21.779 25.837 -3.367 1.00 63.41 220 TRP A N 1
ATOM 1594 C CA . TRP A 1 220 ? 20.732 26.087 -2.378 1.00 63.41 220 TRP A CA 1
ATOM 1595 C C . TRP A 1 220 ? 20.181 24.800 -1.738 1.00 63.41 220 TRP A C 1
ATOM 1597 O O . TRP A 1 220 ? 19.924 24.791 -0.540 1.00 63.41 220 TRP A O 1
ATOM 1607 N N . ALA A 1 221 ? 20.066 23.692 -2.474 1.00 55.62 221 ALA A N 1
ATOM 1608 C CA . ALA A 1 221 ? 19.590 22.408 -1.954 1.00 55.62 221 ALA A CA 1
ATOM 1609 C C . ALA A 1 221 ? 20.623 21.762 -1.014 1.00 55.62 221 ALA A C 1
ATOM 1611 O O . ALA A 1 221 ? 20.279 21.287 0.067 1.00 55.62 221 ALA A O 1
ATOM 1612 N N . LEU A 1 222 ? 21.911 21.837 -1.366 1.00 68.25 222 LEU A N 1
ATOM 1613 C CA . LEU A 1 222 ? 23.016 21.431 -0.484 1.00 68.25 222 LEU A CA 1
ATOM 1614 C C . LEU A 1 222 ? 23.134 22.323 0.761 1.00 68.25 222 LEU A C 1
ATOM 1616 O O . LEU A 1 222 ? 23.662 21.897 1.792 1.00 68.25 222 LEU A O 1
ATOM 1620 N N . GLN A 1 223 ? 22.692 23.577 0.666 1.00 75.75 223 GLN A N 1
ATOM 1621 C CA . GLN A 1 223 ? 22.631 24.494 1.798 1.00 75.75 223 GLN A CA 1
ATOM 1622 C C . GLN A 1 223 ? 21.443 24.181 2.712 1.00 75.75 223 GLN A C 1
ATOM 1624 O O . GLN A 1 223 ? 21.643 24.076 3.919 1.00 75.75 223 GLN A O 1
ATOM 1629 N N . LEU A 1 224 ? 20.262 23.903 2.154 1.00 65.19 224 LEU A N 1
ATOM 1630 C CA . LEU A 1 224 ? 19.098 23.442 2.915 1.00 65.19 224 LEU A CA 1
ATOM 1631 C C . LEU A 1 224 ? 19.379 22.134 3.656 1.00 65.19 224 LEU A C 1
ATOM 1633 O O . LEU A 1 224 ? 19.022 22.004 4.819 1.00 65.19 224 LEU A O 1
ATOM 1637 N N . GLN A 1 225 ? 20.068 21.176 3.033 1.00 66.50 225 GLN A N 1
ATOM 1638 C CA . GLN A 1 225 ? 20.452 19.928 3.703 1.00 66.50 225 GLN A CA 1
ATOM 1639 C C . GLN A 1 225 ? 21.383 20.174 4.900 1.00 66.50 225 GLN A C 1
ATOM 1641 O O . GLN A 1 225 ? 21.226 19.550 5.950 1.00 66.50 225 GLN A O 1
ATOM 1646 N N . ARG A 1 226 ? 22.323 21.122 4.778 1.00 77.69 226 ARG A N 1
ATOM 1647 C CA . ARG A 1 226 ? 23.183 21.544 5.894 1.00 77.69 226 ARG A CA 1
ATOM 1648 C C . ARG A 1 226 ? 22.395 22.272 6.981 1.00 77.69 226 ARG A C 1
ATOM 1650 O O . ARG A 1 226 ? 22.632 22.021 8.161 1.00 77.69 226 ARG A O 1
ATOM 1657 N N . GLU A 1 227 ? 21.448 23.128 6.610 1.00 74.88 227 GLU A N 1
ATOM 1658 C CA . GLU A 1 227 ? 20.567 23.816 7.558 1.00 74.88 227 GLU A CA 1
ATOM 1659 C C . GLU A 1 227 ? 19.668 22.829 8.304 1.00 74.88 227 GLU A C 1
ATOM 1661 O O . GLU A 1 227 ? 19.604 22.892 9.525 1.00 74.88 227 GLU A O 1
ATOM 1666 N N . VAL A 1 228 ? 19.073 21.849 7.620 1.00 76.50 228 VAL A N 1
ATOM 1667 C CA . VAL A 1 228 ? 18.284 20.775 8.244 1.00 76.50 228 VAL A CA 1
ATOM 1668 C C . VAL A 1 228 ? 19.137 19.961 9.216 1.00 76.50 228 VAL A C 1
ATOM 1670 O O . VAL A 1 228 ? 18.717 19.750 10.350 1.00 76.50 228 VAL A O 1
ATOM 1673 N N . ALA A 1 229 ? 20.356 19.569 8.837 1.00 74.00 229 ALA A N 1
ATOM 1674 C CA . ALA A 1 229 ? 21.266 18.862 9.741 1.00 74.00 229 ALA A CA 1
ATOM 1675 C C . ALA A 1 229 ? 21.671 19.720 10.962 1.00 74.00 229 ALA A C 1
ATOM 1677 O O . ALA A 1 229 ? 21.834 19.215 12.076 1.00 74.00 229 ALA A O 1
ATOM 1678 N N . THR A 1 230 ? 21.791 21.038 10.779 1.00 83.50 230 THR A N 1
ATOM 1679 C CA . THR A 1 230 ? 22.087 21.990 11.863 1.00 83.50 230 THR A CA 1
ATOM 1680 C C . THR A 1 230 ? 20.878 22.190 12.779 1.00 83.50 230 THR A C 1
ATOM 1682 O O . THR A 1 230 ? 21.030 22.236 13.998 1.00 83.50 230 THR A O 1
ATOM 1685 N N . LEU A 1 231 ? 19.667 22.242 12.222 1.00 77.38 231 LEU A N 1
ATOM 1686 C CA . LEU A 1 231 ? 18.409 22.305 12.966 1.00 77.38 231 LEU A CA 1
ATOM 1687 C C . LEU A 1 231 ? 18.163 21.017 13.755 1.00 77.38 231 LEU A C 1
ATOM 1689 O O . LEU A 1 231 ? 17.756 21.069 14.908 1.00 77.38 231 LEU A O 1
ATOM 1693 N N . GLN A 1 232 ? 18.483 19.858 13.180 1.00 64.25 232 GLN A N 1
ATOM 1694 C CA . GLN A 1 232 ? 18.401 18.575 13.876 1.00 64.25 232 GLN A CA 1
ATOM 1695 C C . GLN A 1 232 ? 19.394 18.492 15.041 1.00 64.25 232 GLN A C 1
ATOM 1697 O O . GLN A 1 232 ? 19.027 18.029 16.119 1.00 64.25 232 GLN A O 1
ATOM 1702 N N . SER A 1 233 ? 20.631 18.973 14.868 1.00 70.25 233 SER A N 1
ATOM 1703 C CA . SER A 1 233 ? 21.625 18.966 15.950 1.00 70.25 233 SER A CA 1
ATOM 1704 C C . SER A 1 233 ? 21.321 19.992 17.046 1.00 70.25 233 SER A C 1
ATOM 1706 O O . SER A 1 233 ? 21.504 19.698 18.226 1.00 70.25 233 SER A O 1
ATOM 1708 N N . THR A 1 234 ? 20.783 21.162 16.691 1.00 73.69 234 THR A N 1
ATOM 1709 C CA . THR A 1 234 ? 20.316 22.159 17.669 1.00 73.69 234 THR A CA 1
ATOM 1710 C C . THR A 1 234 ? 19.054 21.708 18.395 1.00 73.69 234 THR A C 1
ATOM 1712 O O . THR A 1 234 ? 18.980 21.896 19.606 1.00 73.69 234 THR A O 1
ATOM 1715 N N . LEU A 1 235 ? 18.117 21.035 17.722 1.00 70.12 235 LEU A N 1
ATOM 1716 C CA . LEU A 1 235 ? 16.957 20.416 18.365 1.00 70.12 235 LEU A CA 1
ATOM 1717 C C . LEU A 1 235 ? 17.383 19.286 19.312 1.00 70.12 235 LEU A C 1
ATOM 1719 O O . LEU A 1 235 ? 16.894 19.219 20.434 1.00 70.12 235 LEU A O 1
ATOM 1723 N N . ALA A 1 236 ? 18.348 18.449 18.918 1.00 65.06 236 ALA A N 1
ATOM 1724 C CA . ALA A 1 236 ? 18.919 17.429 19.798 1.00 65.06 236 ALA A CA 1
ATOM 1725 C C . ALA A 1 236 ? 19.625 18.045 21.023 1.00 65.06 236 ALA A C 1
ATOM 1727 O O . ALA A 1 236 ? 19.500 17.529 22.133 1.00 65.06 236 ALA A O 1
ATOM 1728 N N . ALA A 1 237 ? 20.318 19.175 20.852 1.00 67.88 237 ALA A N 1
ATOM 1729 C CA . ALA A 1 237 ? 20.950 19.912 21.947 1.00 67.88 237 ALA A CA 1
ATOM 1730 C C . ALA A 1 237 ? 19.936 20.636 22.856 1.00 67.88 237 ALA A C 1
ATOM 1732 O O . ALA A 1 237 ? 20.174 20.753 24.055 1.00 67.88 237 ALA A O 1
ATOM 1733 N N . GLN A 1 238 ? 18.805 21.098 22.315 1.00 63.31 238 GLN A N 1
ATOM 1734 C CA . GLN A 1 238 ? 17.709 21.714 23.075 1.00 63.31 238 GLN A CA 1
ATOM 1735 C C . GLN A 1 238 ? 16.816 20.684 23.777 1.00 63.31 238 GLN A C 1
ATOM 1737 O O . GLN A 1 238 ? 16.288 20.974 24.845 1.00 63.31 238 GLN A O 1
ATOM 1742 N N . ALA A 1 239 ? 16.708 19.470 23.234 1.00 53.56 239 ALA A N 1
ATOM 1743 C CA . ALA A 1 239 ? 16.061 18.338 23.891 1.00 53.56 239 ALA A CA 1
ATOM 1744 C C . ALA A 1 239 ? 16.942 17.720 24.995 1.00 53.56 239 ALA A C 1
ATOM 1746 O O . ALA A 1 239 ? 16.428 17.079 25.908 1.00 53.56 239 ALA A O 1
ATOM 1747 N N . ALA A 1 240 ? 18.265 17.931 24.959 1.00 46.66 240 ALA A N 1
ATOM 1748 C CA . ALA A 1 240 ? 19.194 17.433 25.975 1.00 46.66 240 ALA A CA 1
ATOM 1749 C C . ALA A 1 240 ? 18.869 17.872 27.428 1.00 46.66 240 ALA A C 1
ATOM 1751 O O . ALA A 1 240 ? 19.012 17.028 28.310 1.00 46.66 240 ALA A O 1
ATOM 1752 N N . PRO A 1 241 ? 18.420 19.116 27.711 1.00 48.50 241 PRO A N 1
ATOM 1753 C CA . PRO A 1 241 ? 17.953 19.525 29.043 1.00 48.50 241 PRO A CA 1
ATOM 1754 C C . PRO A 1 241 ? 16.505 19.122 29.400 1.00 48.50 241 PRO A C 1
ATOM 1756 O O . PRO A 1 241 ? 16.170 19.154 30.582 1.00 48.50 241 PRO A O 1
ATOM 1759 N N . GLU A 1 242 ? 15.652 18.737 28.438 1.00 47.06 242 GLU A N 1
ATOM 1760 C CA . GLU A 1 242 ? 14.315 18.158 28.714 1.00 47.06 242 GLU A CA 1
ATOM 1761 C C . GLU A 1 242 ? 14.364 16.644 28.969 1.00 47.06 242 GLU A C 1
ATOM 1763 O O . GLU A 1 242 ? 13.464 16.065 29.582 1.00 47.06 242 GLU A O 1
ATOM 1768 N N . VAL A 1 243 ? 15.456 15.993 28.572 1.00 40.12 243 VAL A N 1
ATOM 1769 C CA . VAL A 1 243 ? 15.830 14.689 29.109 1.00 40.12 243 VAL A CA 1
ATOM 1770 C C . VAL A 1 243 ? 16.333 14.913 30.533 1.00 40.12 243 VAL A C 1
ATOM 1772 O O . VAL A 1 243 ? 17.313 15.615 30.759 1.00 40.12 243 VAL A O 1
ATOM 1775 N N . ILE A 1 244 ? 15.661 14.314 31.515 1.00 42.97 244 ILE A N 1
ATOM 1776 C CA . ILE A 1 244 ? 16.066 14.344 32.926 1.00 42.97 244 ILE A CA 1
ATOM 1777 C C . ILE A 1 244 ? 17.491 13.762 33.046 1.00 42.97 244 ILE A C 1
ATOM 1779 O O . ILE A 1 244 ? 17.672 12.550 33.112 1.00 42.97 244 ILE A O 1
ATOM 1783 N N . GLN A 1 245 ? 18.513 14.624 33.067 1.00 42.91 245 GLN A N 1
ATOM 1784 C CA . GLN A 1 245 ? 19.933 14.235 33.139 1.00 42.91 245 GLN A CA 1
ATOM 1785 C C . GLN A 1 245 ? 20.461 14.058 34.573 1.00 42.91 245 GLN A C 1
ATOM 1787 O O . GLN A 1 245 ? 21.624 13.716 34.772 1.00 42.91 245 GLN A O 1
ATOM 1792 N N . HIS A 1 246 ? 19.614 14.221 35.591 1.00 41.31 246 HIS A N 1
ATOM 1793 C CA . HIS A 1 246 ? 19.993 14.006 36.987 1.00 41.31 246 HIS A CA 1
ATOM 1794 C C . HIS A 1 246 ? 18.951 13.174 37.734 1.00 41.31 246 HIS A C 1
ATOM 1796 O O . HIS A 1 246 ? 18.132 13.692 38.487 1.00 41.31 246 HIS A O 1
ATOM 1802 N N . LEU A 1 247 ? 19.030 11.854 37.574 1.00 43.78 247 LEU A N 1
ATOM 1803 C CA . LEU A 1 247 ? 18.432 10.905 38.511 1.00 43.78 247 LEU A CA 1
ATOM 1804 C C . LEU A 1 247 ? 19.495 9.890 38.936 1.00 43.78 247 LEU A C 1
ATOM 1806 O O . LEU A 1 247 ? 19.526 8.752 38.481 1.00 43.78 247 LEU A O 1
ATOM 1810 N N . GLY A 1 248 ? 20.433 10.349 39.764 1.00 43.56 248 GLY A N 1
ATOM 1811 C CA . GLY A 1 248 ? 21.558 9.517 40.187 1.00 43.56 248 GLY A CA 1
ATOM 1812 C C . GLY A 1 248 ? 22.613 10.203 41.047 1.00 43.56 248 GLY A C 1
ATOM 1813 O O . GLY A 1 248 ? 23.773 9.826 40.971 1.00 43.56 248 GLY A O 1
ATOM 1814 N N . THR A 1 249 ? 22.259 11.196 41.865 1.00 38.19 249 THR A N 1
ATOM 1815 C CA . THR A 1 249 ? 23.119 11.628 42.980 1.00 38.19 249 THR A CA 1
ATOM 1816 C C . THR A 1 249 ? 22.250 11.844 44.206 1.00 38.19 249 THR A C 1
ATOM 1818 O O . THR A 1 249 ? 21.740 12.933 44.459 1.00 38.19 249 THR A O 1
ATOM 1821 N N . SER A 1 250 ? 22.040 10.767 44.956 1.00 36.66 250 SER A N 1
ATOM 1822 C CA . SER A 1 250 ? 21.475 10.820 46.296 1.00 36.66 250 SER A CA 1
ATOM 1823 C C . SER A 1 250 ? 22.442 11.564 47.216 1.00 36.66 250 SER A C 1
ATOM 1825 O O . SER A 1 250 ? 23.430 11.001 47.682 1.00 36.66 250 SER A O 1
ATOM 1827 N N . SER A 1 251 ? 22.142 12.830 47.473 1.00 44.03 251 SER A N 1
ATOM 1828 C CA . SER A 1 251 ? 22.595 13.549 48.656 1.00 44.03 251 SER A CA 1
ATOM 1829 C C . SER A 1 251 ? 21.353 13.870 49.475 1.00 44.03 251 SER A C 1
ATOM 1831 O O . SER A 1 251 ? 20.891 15.004 49.450 1.00 44.03 251 SER A O 1
ATOM 1833 N N . ASP A 1 252 ? 20.795 12.879 50.172 1.00 36.50 252 ASP A N 1
ATOM 1834 C CA . ASP A 1 252 ? 20.273 13.176 51.502 1.00 36.50 252 ASP A CA 1
ATOM 1835 C C . ASP A 1 252 ? 20.134 11.943 52.400 1.00 36.50 252 ASP A C 1
ATOM 1837 O O . ASP A 1 252 ? 19.950 10.806 51.964 1.00 36.50 252 ASP A O 1
ATOM 1841 N N . ASN A 1 253 ? 20.302 12.219 53.683 1.00 41.22 253 ASN A N 1
ATOM 1842 C CA . ASN A 1 253 ? 20.554 11.313 54.788 1.00 41.22 253 ASN A CA 1
ATOM 1843 C C . ASN A 1 253 ? 19.367 10.386 55.119 1.00 41.22 253 ASN A C 1
ATOM 1845 O O . ASN A 1 253 ? 18.337 10.831 55.614 1.00 41.22 253 ASN A O 1
ATOM 1849 N N . GLY A 1 254 ? 19.599 9.073 55.030 1.00 45.41 254 GLY A N 1
ATOM 1850 C CA . GLY A 1 254 ? 19.045 8.095 55.970 1.00 45.41 254 GLY A CA 1
ATOM 1851 C C . GLY A 1 254 ? 17.619 7.569 55.728 1.00 45.41 254 GLY A C 1
ATOM 1852 O O . GLY A 1 254 ? 16.632 8.269 55.908 1.00 45.41 254 GLY A O 1
ATOM 1853 N N . ARG A 1 255 ? 17.551 6.237 55.557 1.00 44.53 255 ARG A N 1
ATOM 1854 C CA . ARG A 1 255 ? 16.390 5.325 55.696 1.00 44.53 255 ARG A CA 1
ATOM 1855 C C . ARG A 1 255 ? 15.420 5.216 54.505 1.00 44.53 255 ARG A C 1
ATOM 1857 O O . ARG A 1 255 ? 14.360 5.830 54.508 1.00 44.53 255 ARG A O 1
ATOM 1864 N N . ARG A 1 256 ? 15.678 4.237 53.628 1.00 41.00 256 ARG A N 1
ATOM 1865 C CA . ARG A 1 256 ? 14.949 2.945 53.495 1.00 41.00 256 ARG A CA 1
ATOM 1866 C C . ARG A 1 256 ? 15.412 2.243 52.211 1.00 41.00 256 ARG A C 1
ATOM 1868 O O . ARG A 1 256 ? 15.283 2.802 51.130 1.00 41.00 256 ARG A O 1
ATOM 1875 N N . ASP A 1 257 ? 15.915 1.019 52.353 1.00 45.50 257 ASP A N 1
ATOM 1876 C CA . ASP A 1 257 ? 16.247 0.129 51.240 1.00 45.50 257 ASP A CA 1
ATOM 1877 C C . ASP A 1 257 ? 14.979 -0.284 50.484 1.00 45.50 257 ASP A C 1
ATOM 1879 O O . ASP A 1 257 ? 14.095 -0.949 51.026 1.00 45.50 257 ASP A O 1
ATOM 1883 N N . GLY A 1 258 ? 14.906 0.108 49.217 1.00 37.09 258 GLY A N 1
ATOM 1884 C CA . GLY A 1 258 ? 13.906 -0.339 48.259 1.00 37.09 258 GLY A CA 1
ATOM 1885 C C . GLY A 1 258 ? 14.476 -0.176 46.858 1.00 37.09 258 GLY A C 1
ATOM 1886 O O . GLY A 1 258 ? 14.486 0.927 46.318 1.00 37.09 258 GLY A O 1
ATOM 1887 N N . ASN A 1 259 ? 14.992 -1.271 46.297 1.00 41.19 259 ASN A N 1
ATOM 1888 C CA . ASN A 1 259 ? 15.517 -1.347 44.937 1.00 41.19 259 ASN A CA 1
ATOM 1889 C C . ASN A 1 259 ? 14.403 -1.007 43.930 1.00 41.19 259 ASN A C 1
ATOM 1891 O O . ASN A 1 259 ? 13.662 -1.884 43.492 1.00 41.19 259 ASN A O 1
ATOM 1895 N N . THR A 1 260 ? 14.246 0.275 43.601 1.00 40.22 260 THR A N 1
ATOM 1896 C CA . THR A 1 260 ? 13.269 0.743 42.613 1.00 40.22 260 THR A CA 1
ATOM 1897 C C . THR A 1 260 ? 13.975 0.832 41.270 1.00 40.22 260 THR A C 1
ATOM 1899 O O . THR A 1 260 ? 14.362 1.903 40.811 1.00 40.22 260 THR A O 1
ATOM 1902 N N . GLN A 1 261 ? 14.196 -0.326 40.654 1.00 37.62 261 GLN A N 1
ATOM 1903 C CA . GLN A 1 261 ? 14.624 -0.401 39.265 1.00 37.62 261 GLN A CA 1
ATOM 1904 C C . GLN A 1 261 ? 13.407 -0.071 38.390 1.00 37.62 261 GLN A C 1
ATOM 1906 O O . GLN A 1 261 ? 12.585 -0.939 38.095 1.00 37.62 261 GLN A O 1
ATOM 1911 N N . ILE A 1 262 ? 13.246 1.204 38.024 1.00 39.62 262 ILE A N 1
ATOM 1912 C CA . ILE A 1 262 ? 12.218 1.627 37.068 1.00 39.62 262 ILE A CA 1
ATOM 1913 C C . ILE A 1 262 ? 12.614 1.051 35.705 1.00 39.62 262 ILE A C 1
ATOM 1915 O O . ILE A 1 262 ? 13.490 1.569 35.019 1.00 39.62 262 ILE A O 1
ATOM 1919 N N . THR A 1 263 ? 12.004 -0.076 35.346 1.00 44.22 263 THR A N 1
ATOM 1920 C CA . THR A 1 263 ? 12.114 -0.661 34.009 1.00 44.22 263 THR A CA 1
ATOM 1921 C C . THR A 1 263 ? 11.109 0.064 33.124 1.00 44.22 263 THR A C 1
ATOM 1923 O O . THR A 1 263 ? 9.906 -0.034 33.365 1.00 44.22 263 THR A O 1
ATOM 1926 N N . PHE A 1 264 ? 11.575 0.798 32.113 1.00 41.72 264 PHE A N 1
ATOM 1927 C CA . PHE A 1 264 ? 10.700 1.295 31.052 1.00 41.72 264 PHE A CA 1
ATOM 1928 C C . PHE A 1 264 ? 10.165 0.082 30.278 1.00 41.72 264 PHE A C 1
ATOM 1930 O O . PHE A 1 264 ? 10.859 -0.492 29.442 1.00 41.72 264 PHE A O 1
ATOM 1937 N N . GLY A 1 265 ? 8.966 -0.381 30.630 1.00 53.72 265 GLY A N 1
ATOM 1938 C CA . GLY A 1 265 ? 8.294 -1.458 29.908 1.00 53.72 265 GLY A CA 1
ATOM 1939 C C . GLY A 1 265 ? 7.880 -1.001 28.508 1.00 53.72 265 GLY A C 1
ATOM 1940 O O . GLY A 1 265 ? 7.546 0.164 28.307 1.00 53.72 265 GLY A O 1
ATOM 1941 N N . GLN A 1 266 ? 7.878 -1.923 27.542 1.00 60.62 266 GLN A N 1
ATOM 1942 C CA . GLN A 1 266 ? 7.254 -1.706 26.231 1.00 60.62 266 GLN A CA 1
ATOM 1943 C C . GLN A 1 266 ? 5.782 -1.298 26.403 1.00 60.62 266 GLN A C 1
ATOM 1945 O O . GLN A 1 266 ? 5.121 -1.779 27.329 1.00 60.62 266 GLN A O 1
ATOM 1950 N N . ALA A 1 267 ? 5.247 -0.465 25.505 1.00 72.44 267 ALA A N 1
ATOM 1951 C CA . ALA A 1 267 ? 3.823 -0.142 25.519 1.00 72.44 267 ALA A CA 1
ATOM 1952 C C . ALA A 1 267 ? 2.980 -1.432 25.394 1.00 72.44 267 ALA A C 1
ATOM 1954 O O . ALA A 1 267 ? 3.399 -2.362 24.699 1.00 72.44 267 ALA A O 1
ATOM 1955 N N . PRO A 1 268 ? 1.782 -1.519 26.008 1.00 72.50 268 PRO A N 1
ATOM 1956 C CA . PRO A 1 268 ? 0.964 -2.738 25.975 1.00 72.50 268 PRO A CA 1
ATOM 1957 C C . PRO A 1 268 ? 0.680 -3.260 24.557 1.00 72.50 268 PRO A C 1
ATOM 1959 O O . PRO A 1 268 ? 0.636 -4.469 24.338 1.00 72.50 268 PRO A O 1
ATOM 1962 N N . LYS A 1 269 ? 0.542 -2.354 23.578 1.00 76.38 269 LYS A N 1
ATOM 1963 C CA . LYS A 1 269 ? 0.373 -2.698 22.158 1.00 76.38 269 LYS A CA 1
ATOM 1964 C C . LYS A 1 269 ? 1.617 -3.348 21.556 1.00 76.38 269 LYS A C 1
ATOM 1966 O O . LYS A 1 269 ? 1.489 -4.305 20.802 1.00 76.38 269 LYS A O 1
ATOM 1971 N N . ASP A 1 270 ? 2.802 -2.863 21.909 1.00 80.38 270 ASP A N 1
ATOM 1972 C CA . ASP A 1 270 ? 4.071 -3.377 21.389 1.00 80.38 270 ASP A CA 1
ATOM 1973 C C . ASP A 1 270 ? 4.420 -4.729 22.014 1.00 80.38 270 ASP A C 1
ATOM 1975 O O . ASP A 1 270 ? 4.949 -5.608 21.333 1.00 80.38 270 ASP A O 1
ATOM 1979 N N . GLN A 1 271 ? 4.055 -4.932 23.285 1.00 82.19 271 GLN A N 1
ATOM 1980 C CA . GLN A 1 271 ? 4.136 -6.240 23.942 1.00 82.19 271 GLN A CA 1
ATOM 1981 C C . GLN A 1 271 ? 3.204 -7.249 23.270 1.00 82.19 271 GLN A C 1
ATOM 1983 O O . GLN A 1 271 ? 3.619 -8.368 22.964 1.00 82.19 271 GLN A O 1
ATOM 1988 N N . LEU A 1 272 ? 1.962 -6.836 22.984 1.00 84.94 272 LEU A N 1
ATOM 1989 C CA . LEU A 1 272 ? 1.004 -7.666 22.264 1.00 84.94 272 LEU A CA 1
ATOM 1990 C C . LEU A 1 272 ? 1.517 -7.990 20.857 1.00 84.94 272 LEU A C 1
ATOM 1992 O O . LEU A 1 272 ? 1.559 -9.159 20.493 1.00 84.94 272 LEU A O 1
ATOM 1996 N N . GLN A 1 273 ? 1.988 -6.997 20.098 1.00 88.31 273 GLN A N 1
ATOM 1997 C CA . GLN A 1 273 ? 2.570 -7.211 18.771 1.00 88.31 273 GLN A CA 1
ATOM 1998 C C . GLN A 1 273 ? 3.774 -8.156 18.827 1.00 88.31 273 GLN A C 1
ATOM 2000 O O . GLN A 1 273 ? 3.849 -9.065 18.012 1.00 88.31 273 GLN A O 1
ATOM 2005 N N . SER A 1 274 ? 4.681 -7.996 19.794 1.00 87.75 274 SER A N 1
ATOM 2006 C CA . SER A 1 274 ? 5.841 -8.884 19.964 1.00 87.75 274 SER A CA 1
ATOM 2007 C C . SER A 1 274 ? 5.414 -10.318 20.283 1.00 87.75 274 SER A C 1
ATOM 2009 O O . SER A 1 274 ? 6.004 -11.275 19.790 1.00 87.75 274 SER A O 1
ATOM 2011 N N . ALA A 1 275 ? 4.354 -10.490 21.071 1.00 87.75 275 ALA A N 1
ATOM 2012 C CA . ALA A 1 275 ? 3.793 -11.802 21.349 1.00 87.75 275 ALA A CA 1
ATOM 2013 C C . ALA A 1 275 ? 3.088 -12.415 20.120 1.00 87.75 275 ALA A C 1
ATOM 2015 O O . ALA A 1 275 ? 3.215 -13.618 19.905 1.00 87.75 275 ALA A O 1
ATOM 2016 N N . VAL A 1 276 ? 2.409 -11.619 19.281 1.00 88.50 276 VAL A N 1
ATOM 2017 C CA . VAL A 1 276 ? 1.848 -12.087 17.995 1.00 88.50 276 VAL A CA 1
ATOM 2018 C C . VAL A 1 276 ? 2.966 -12.448 17.010 1.00 88.50 276 VAL A C 1
ATOM 2020 O O . VAL A 1 276 ? 2.908 -13.486 16.355 1.00 88.50 276 VAL A O 1
ATOM 2023 N N . ASP A 1 277 ? 4.017 -11.634 16.938 1.00 89.38 277 ASP A N 1
ATOM 2024 C CA . ASP A 1 277 ? 5.205 -11.892 16.124 1.00 89.38 277 ASP A CA 1
ATOM 2025 C C . ASP A 1 277 ? 5.853 -13.229 16.539 1.00 89.38 277 ASP A C 1
ATOM 2027 O O . ASP A 1 277 ? 6.133 -14.079 15.691 1.00 89.38 277 ASP A O 1
ATOM 2031 N N . ALA A 1 278 ? 6.006 -13.467 17.847 1.00 87.44 278 ALA A N 1
ATOM 2032 C CA . ALA A 1 278 ? 6.497 -14.736 18.382 1.00 87.44 278 ALA A CA 1
ATOM 2033 C C . ALA A 1 278 ? 5.557 -15.914 18.068 1.00 87.44 278 ALA A C 1
ATOM 2035 O O . ALA A 1 278 ? 6.035 -16.995 17.721 1.00 87.44 278 ALA A O 1
ATOM 2036 N N . LEU A 1 279 ? 4.236 -15.708 18.150 1.00 88.12 279 LEU A N 1
ATOM 2037 C CA . LEU A 1 279 ? 3.224 -16.728 17.858 1.00 88.12 279 LEU A CA 1
ATOM 2038 C C . LEU A 1 279 ? 3.332 -17.250 16.417 1.00 88.12 279 LEU A C 1
ATOM 2040 O O . LEU A 1 279 ? 3.242 -18.455 16.190 1.00 88.12 279 LEU A O 1
ATOM 2044 N N . PHE A 1 280 ? 3.569 -16.357 15.452 1.00 86.56 280 PHE A N 1
ATOM 2045 C CA . PHE A 1 280 ? 3.736 -16.721 14.041 1.00 86.56 280 PHE A CA 1
ATOM 2046 C C . PHE A 1 280 ? 5.179 -17.088 13.656 1.00 86.56 280 PHE A C 1
ATOM 2048 O O . PHE A 1 280 ? 5.436 -17.454 12.509 1.00 86.56 280 PHE A O 1
ATOM 2055 N N . GLY A 1 281 ? 6.118 -17.055 14.607 1.00 84.56 281 GLY A N 1
ATOM 2056 C CA . GLY A 1 281 ? 7.500 -17.486 14.400 1.00 84.56 281 GLY A CA 1
ATOM 2057 C C . GLY A 1 281 ? 8.398 -16.450 13.719 1.00 84.56 281 GLY A C 1
ATOM 2058 O O . GLY A 1 281 ? 9.404 -16.826 13.111 1.00 84.56 281 GLY A O 1
ATOM 2059 N N . VAL A 1 282 ? 8.057 -15.162 13.816 1.00 87.38 282 VAL A N 1
ATOM 2060 C CA . VAL A 1 282 ? 8.944 -14.055 13.435 1.00 87.38 282 VAL A CA 1
ATOM 2061 C C . VAL A 1 282 ? 10.180 -14.085 14.334 1.00 87.38 282 VAL A C 1
ATOM 2063 O O . VAL A 1 282 ? 10.076 -14.228 15.554 1.00 87.38 282 VAL A O 1
ATOM 2066 N N . ARG A 1 283 ? 11.373 -13.938 13.749 1.00 86.19 283 ARG A N 1
ATOM 2067 C CA . ARG A 1 283 ? 12.612 -13.815 14.525 1.00 86.19 283 ARG A CA 1
ATOM 2068 C C . ARG A 1 283 ? 12.609 -12.468 15.245 1.00 86.19 283 ARG A C 1
ATOM 2070 O O . ARG A 1 283 ? 12.580 -11.426 14.589 1.00 86.19 283 ARG A O 1
ATOM 2077 N N . LEU A 1 284 ? 12.641 -12.505 16.575 1.00 84.25 284 LEU A N 1
ATOM 2078 C CA . LEU A 1 284 ? 12.664 -11.325 17.440 1.00 84.25 284 LEU A CA 1
ATOM 2079 C C . LEU A 1 284 ? 14.065 -11.088 18.026 1.00 84.25 284 LEU A C 1
ATOM 2081 O O . LEU A 1 284 ? 14.818 -12.049 18.206 1.00 84.25 284 LEU A O 1
ATOM 2085 N N . PRO A 1 285 ? 14.414 -9.837 18.375 1.00 80.19 285 PRO A N 1
ATOM 2086 C CA . PRO A 1 285 ? 15.649 -9.531 19.091 1.00 80.19 285 PRO A CA 1
ATOM 2087 C C . PRO A 1 285 ? 15.740 -10.256 20.444 1.00 80.19 285 PRO A C 1
ATOM 2089 O O . PRO A 1 285 ? 14.745 -10.406 21.164 1.00 80.19 285 PRO A O 1
ATOM 2092 N N . SER A 1 286 ? 16.950 -10.679 20.815 1.00 72.31 286 SER A N 1
ATOM 2093 C CA . SER A 1 286 ? 17.232 -11.335 22.097 1.00 72.31 286 SER A CA 1
ATOM 2094 C C . SER A 1 286 ? 16.820 -10.458 23.286 1.00 72.31 286 SER A C 1
ATOM 2096 O O . SER A 1 286 ? 17.188 -9.289 23.350 1.00 72.31 286 SER A O 1
ATOM 2098 N N . GLY A 1 287 ? 16.089 -11.032 24.248 1.00 70.25 287 GLY A N 1
ATOM 2099 C CA . GLY A 1 287 ? 15.634 -10.325 25.455 1.00 70.25 287 GLY A CA 1
ATOM 2100 C C . GLY A 1 287 ? 14.273 -9.627 25.337 1.00 70.25 287 GLY A C 1
ATOM 2101 O O . GLY A 1 287 ? 13.863 -8.958 26.282 1.00 70.25 287 GLY A O 1
ATOM 2102 N N . THR A 1 288 ? 13.552 -9.795 24.221 1.00 75.81 288 THR A N 1
ATOM 2103 C CA . THR A 1 288 ? 12.183 -9.271 24.065 1.00 75.81 288 THR A CA 1
ATOM 2104 C C . THR A 1 288 ? 11.237 -9.912 25.088 1.00 75.81 288 THR A C 1
ATOM 2106 O O . THR A 1 288 ? 11.110 -11.137 25.141 1.00 75.81 288 THR A O 1
ATOM 2109 N N . ALA A 1 289 ? 10.569 -9.095 25.908 1.00 67.81 289 ALA A N 1
ATOM 2110 C CA . ALA A 1 289 ? 9.572 -9.565 26.865 1.00 67.81 289 ALA A CA 1
ATOM 2111 C C . ALA A 1 289 ? 8.293 -9.977 26.123 1.00 67.81 289 ALA A C 1
ATOM 2113 O O . ALA A 1 289 ? 7.685 -9.168 25.429 1.00 67.81 289 ALA A O 1
ATOM 2114 N N . LEU A 1 290 ? 7.888 -11.241 26.261 1.00 72.00 290 LEU A N 1
ATOM 2115 C CA . LEU A 1 290 ? 6.724 -11.780 25.562 1.00 72.00 290 LEU A CA 1
ATOM 2116 C C . LEU A 1 290 ? 5.543 -11.932 26.516 1.00 72.00 290 LEU A C 1
ATOM 2118 O O . LEU A 1 290 ? 5.637 -12.617 27.538 1.00 72.00 290 LEU A O 1
ATOM 2122 N N . SER A 1 291 ? 4.403 -11.359 26.141 1.00 74.81 291 SER A N 1
ATOM 2123 C CA . SER A 1 291 ? 3.121 -11.764 26.710 1.00 74.81 291 SER A CA 1
ATOM 2124 C C . SER A 1 291 ? 2.825 -13.213 26.309 1.00 74.81 291 SER A C 1
ATOM 2126 O O . SER A 1 291 ? 3.085 -13.633 25.180 1.00 74.81 291 SER A O 1
ATOM 2128 N N . ARG A 1 292 ? 2.285 -14.010 27.234 1.00 72.06 292 ARG A N 1
ATOM 2129 C CA . ARG A 1 292 ? 1.978 -15.418 26.968 1.00 72.06 292 ARG A CA 1
ATOM 2130 C C . ARG A 1 292 ? 0.688 -15.529 26.151 1.00 72.06 292 ARG A C 1
ATOM 2132 O O . ARG A 1 292 ? -0.382 -15.579 26.742 1.00 72.06 292 ARG A O 1
ATOM 2139 N N . MET A 1 293 ? 0.804 -15.617 24.828 1.00 81.81 293 MET A N 1
ATOM 2140 C CA . MET A 1 293 ? -0.292 -16.029 23.940 1.00 81.81 293 MET A CA 1
ATOM 2141 C C . MET A 1 293 ? -0.157 -17.503 23.572 1.00 81.81 293 MET A C 1
ATOM 2143 O O . MET A 1 293 ? 0.940 -17.973 23.269 1.00 81.81 293 MET A O 1
ATOM 2147 N N . ARG A 1 294 ? -1.264 -18.249 23.643 1.00 82.94 294 ARG A N 1
ATOM 2148 C CA . ARG A 1 294 ? -1.257 -19.694 23.355 1.00 82.94 294 ARG A CA 1
ATOM 2149 C C . ARG A 1 294 ? -1.544 -20.034 21.896 1.00 82.94 294 ARG A C 1
ATOM 2151 O O . ARG A 1 294 ? -1.076 -21.072 21.439 1.00 82.94 294 ARG A O 1
ATOM 2158 N N . GLY A 1 295 ? -2.288 -19.182 21.198 1.00 88.00 295 GLY A N 1
ATOM 2159 C CA . GLY A 1 295 ? -2.835 -19.495 19.885 1.00 88.00 295 GLY A CA 1
ATOM 2160 C C . GLY A 1 295 ? -3.578 -18.322 19.255 1.00 88.00 295 GLY A C 1
ATOM 2161 O O . GLY A 1 295 ? -3.789 -17.282 19.886 1.00 88.00 295 GLY A O 1
ATOM 2162 N N . ILE A 1 296 ? -3.986 -18.493 18.001 1.00 88.50 296 ILE A N 1
ATOM 2163 C CA . ILE A 1 296 ? -4.780 -17.513 17.255 1.00 88.50 296 ILE A CA 1
ATOM 2164 C C . ILE A 1 296 ? -6.182 -17.332 17.853 1.00 88.50 296 ILE A C 1
ATOM 2166 O O . ILE A 1 296 ? -6.729 -16.231 17.802 1.00 88.50 296 ILE A O 1
ATOM 2170 N N . LYS A 1 297 ? -6.738 -18.373 18.487 1.00 89.94 297 LYS A N 1
ATOM 2171 C CA . LYS A 1 297 ? -8.008 -18.289 19.223 1.00 89.94 297 LYS A CA 1
ATOM 2172 C C . LYS A 1 297 ? -7.915 -17.344 20.414 1.00 89.94 297 LYS A C 1
ATOM 2174 O O . LYS A 1 297 ? -8.793 -16.514 20.628 1.00 89.94 297 LYS A O 1
ATOM 2179 N N . ASP A 1 298 ? -6.834 -17.471 21.173 1.00 89.94 298 ASP A N 1
ATOM 2180 C CA . ASP A 1 298 ? -6.549 -16.643 22.344 1.00 89.94 298 ASP A CA 1
ATOM 2181 C C . ASP A 1 298 ? -6.401 -15.172 21.927 1.00 89.94 298 ASP A C 1
ATOM 2183 O O . ASP A 1 298 ? -7.035 -14.292 22.500 1.00 89.94 298 ASP A O 1
ATOM 2187 N N . LEU A 1 299 ? -5.674 -14.918 20.830 1.00 89.69 299 LEU A N 1
ATOM 2188 C CA . LEU A 1 299 ? -5.558 -13.590 20.223 1.00 89.69 299 LEU A CA 1
ATOM 2189 C C . LEU A 1 299 ? -6.919 -13.021 19.788 1.00 89.69 299 LEU A C 1
ATOM 2191 O O . LEU A 1 299 ? -7.205 -11.849 20.045 1.00 89.69 299 LEU A O 1
ATOM 2195 N N . TYR A 1 300 ? -7.761 -13.829 19.139 1.00 90.19 300 TYR A N 1
ATOM 2196 C CA . TYR A 1 300 ? -9.096 -13.414 18.709 1.00 90.19 300 TYR A CA 1
ATOM 2197 C C . TYR A 1 300 ? -9.962 -13.002 19.902 1.00 90.19 300 TYR A C 1
ATOM 2199 O O . TYR A 1 300 ? -10.485 -11.890 19.917 1.00 90.19 300 TYR A O 1
ATOM 2207 N N . LEU A 1 301 ? -10.053 -13.840 20.937 1.00 90.19 301 LEU A N 1
ATOM 2208 C CA . LEU A 1 301 ? -10.840 -13.541 22.135 1.00 90.19 301 LEU A CA 1
ATOM 2209 C C . LEU A 1 301 ? -10.291 -12.327 22.893 1.00 90.19 301 LEU A C 1
ATOM 2211 O O . LEU A 1 301 ? -11.057 -11.466 23.319 1.00 90.19 301 LEU A O 1
ATOM 2215 N N . PHE A 1 302 ? -8.966 -12.225 23.014 1.00 88.12 302 PHE A N 1
ATOM 2216 C CA . PHE A 1 302 ? -8.298 -11.128 23.710 1.00 88.12 302 PHE A CA 1
ATOM 2217 C C . PHE A 1 302 ? -8.557 -9.766 23.051 1.00 88.12 302 PHE A C 1
ATOM 2219 O O . PHE A 1 302 ? -8.750 -8.763 23.742 1.00 88.12 302 PHE A O 1
ATOM 2226 N N . THR A 1 303 ? -8.571 -9.729 21.716 1.00 87.88 303 THR A N 1
ATOM 2227 C CA . THR A 1 303 ? -8.721 -8.488 20.942 1.00 87.88 303 THR A CA 1
ATOM 2228 C C . THR A 1 303 ? -10.165 -8.143 20.611 1.00 87.88 303 THR A C 1
ATOM 2230 O O . THR A 1 303 ? -10.471 -6.960 20.536 1.00 87.88 303 THR A O 1
ATOM 2233 N N . THR A 1 304 ? -11.046 -9.127 20.410 1.00 87.00 304 THR A N 1
ATOM 2234 C CA . THR A 1 304 ? -12.423 -8.883 19.944 1.00 87.00 304 THR A CA 1
ATOM 2235 C C . THR A 1 304 ? -13.490 -9.028 21.020 1.00 87.00 304 THR A C 1
ATOM 2237 O O . THR A 1 304 ? -14.567 -8.461 20.857 1.00 87.00 304 THR A O 1
ATOM 2240 N N . GLY A 1 305 ? -13.220 -9.785 22.089 1.00 86.69 305 GLY A N 1
ATOM 2241 C CA . GLY A 1 305 ? -14.210 -10.099 23.121 1.00 86.69 305 GLY A CA 1
ATOM 2242 C C . GLY A 1 305 ? -15.319 -11.068 22.681 1.00 86.69 305 GLY A C 1
ATOM 2243 O O . GLY A 1 305 ? -16.191 -11.387 23.485 1.00 86.69 305 GLY A O 1
ATOM 2244 N N . ASP A 1 306 ? -15.303 -11.560 21.437 1.00 88.94 306 ASP A N 1
ATOM 2245 C CA . ASP A 1 306 ? -16.364 -12.411 20.888 1.00 88.94 306 ASP A CA 1
ATOM 2246 C C . ASP A 1 306 ? -16.199 -13.876 21.302 1.00 88.94 306 ASP A C 1
ATOM 2248 O O . ASP A 1 306 ? -15.689 -14.718 20.562 1.00 88.94 306 ASP A O 1
ATOM 2252 N N . TYR A 1 307 ? -16.648 -14.203 22.510 1.00 86.75 307 TYR A N 1
ATOM 2253 C CA . TYR A 1 307 ? -16.613 -15.578 23.012 1.00 86.75 307 TYR A CA 1
ATOM 2254 C C . TYR A 1 307 ? -17.465 -16.557 22.198 1.00 86.75 307 TYR A C 1
ATOM 2256 O O . TYR A 1 307 ? -17.225 -17.763 22.257 1.00 86.75 307 TYR A O 1
ATOM 2264 N N . GLU A 1 308 ? -18.445 -16.058 21.443 1.00 86.00 308 GLU A N 1
ATOM 2265 C CA . GLU A 1 308 ? -19.361 -16.881 20.656 1.00 86.00 308 GLU A CA 1
ATOM 2266 C C . GLU A 1 308 ? -18.909 -17.075 19.201 1.00 86.00 308 GLU A C 1
ATOM 2268 O O . GLU A 1 308 ? -19.584 -17.786 18.457 1.00 86.00 308 GLU A O 1
ATOM 2273 N N . MET A 1 309 ? -17.771 -16.492 18.797 1.00 85.25 309 MET A N 1
ATOM 2274 C CA . MET A 1 309 ? -17.187 -16.638 17.455 1.00 85.25 309 MET A CA 1
ATOM 2275 C C . MET A 1 309 ? -18.155 -16.245 16.325 1.00 85.25 309 MET A C 1
ATOM 2277 O O . MET A 1 309 ? -18.157 -16.848 15.250 1.00 85.25 309 MET A O 1
ATOM 2281 N N . ARG A 1 310 ? -18.996 -15.230 16.550 1.00 83.69 310 ARG A N 1
ATOM 2282 C CA . ARG A 1 310 ? -19.948 -14.721 15.548 1.00 83.69 310 ARG A CA 1
ATOM 2283 C C . ARG A 1 310 ? -19.301 -13.763 14.545 1.00 83.69 310 ARG A C 1
ATOM 2285 O O . ARG A 1 310 ? -19.947 -13.388 13.569 1.00 83.69 310 ARG A O 1
ATOM 2292 N N . GLY A 1 311 ? -18.050 -13.362 14.773 1.00 81.38 311 GLY A N 1
ATOM 2293 C CA . GLY A 1 311 ? -17.348 -12.378 13.953 1.00 81.38 311 GLY A CA 1
ATOM 2294 C C . GLY A 1 311 ? -17.716 -10.934 14.299 1.00 81.38 311 GLY A C 1
ATOM 2295 O O . GLY A 1 311 ? -17.545 -10.054 13.457 1.00 81.38 311 GLY A O 1
ATOM 2296 N N . ILE A 1 312 ? -18.237 -10.680 15.502 1.00 85.06 312 ILE A N 1
ATOM 2297 C CA . ILE A 1 312 ? -18.725 -9.361 15.924 1.00 85.06 312 ILE A CA 1
ATOM 2298 C C . ILE A 1 312 ? -17.796 -8.809 16.998 1.00 85.06 312 ILE A C 1
ATOM 2300 O O . ILE A 1 312 ? -17.499 -9.483 17.971 1.00 85.06 312 ILE A O 1
ATOM 2304 N N . PHE A 1 313 ? -17.362 -7.560 16.860 1.00 87.62 313 PHE A N 1
ATOM 2305 C CA . PHE A 1 313 ? -16.550 -6.915 17.889 1.00 87.62 313 PHE A CA 1
ATOM 2306 C C . PHE A 1 313 ? -17.403 -6.535 19.111 1.00 87.62 313 PHE A C 1
ATOM 2308 O O . PHE A 1 313 ? -18.370 -5.786 18.967 1.00 87.62 313 PHE A O 1
ATOM 2315 N N . GLN A 1 314 ? -17.029 -7.028 20.295 1.00 85.75 314 GLN A N 1
ATOM 2316 C CA . GLN A 1 314 ? -17.696 -6.762 21.574 1.00 85.75 314 GLN A CA 1
ATOM 2317 C C . GLN A 1 314 ? -16.745 -5.991 22.505 1.00 85.75 314 GLN A C 1
ATOM 2319 O O . GLN A 1 314 ? -15.933 -6.603 23.210 1.00 85.75 314 GLN A O 1
ATOM 2324 N N . PRO A 1 315 ? -16.802 -4.646 22.515 1.00 82.00 315 PRO A N 1
ATOM 2325 C CA . PRO A 1 315 ? -15.885 -3.826 23.305 1.00 82.00 315 PRO A CA 1
ATOM 2326 C C . PRO A 1 315 ? -15.974 -4.097 24.813 1.00 82.00 315 PRO A C 1
ATOM 2328 O O . PRO A 1 315 ? -14.975 -3.964 25.511 1.00 82.00 315 PRO A O 1
ATOM 2331 N N . GLU A 1 316 ? -17.139 -4.504 25.320 1.00 81.75 316 GLU A N 1
ATOM 2332 C CA . GLU A 1 316 ? -17.375 -4.836 26.729 1.00 81.75 316 GLU A CA 1
ATOM 2333 C C . GLU A 1 316 ? -16.581 -6.054 27.225 1.00 81.75 316 GLU A C 1
ATOM 2335 O O . GLU A 1 316 ? -16.333 -6.186 28.424 1.00 81.75 316 GLU A O 1
ATOM 2340 N N . HIS A 1 317 ? -16.179 -6.939 26.313 1.00 82.31 317 HIS A N 1
ATOM 2341 C CA . HIS A 1 317 ? -15.493 -8.192 26.620 1.00 82.31 317 HIS A CA 1
ATOM 2342 C C . HIS A 1 317 ? -14.033 -8.207 26.145 1.00 82.31 317 HIS A C 1
ATOM 2344 O O . HIS A 1 317 ? -13.262 -9.083 26.546 1.00 82.31 317 HIS A O 1
ATOM 2350 N N . ALA A 1 318 ? -13.634 -7.249 25.305 1.00 82.75 318 ALA A N 1
ATOM 2351 C CA . ALA A 1 318 ? -12.265 -7.129 24.829 1.00 82.75 318 ALA A CA 1
ATOM 2352 C C . ALA A 1 318 ? -11.310 -6.811 25.995 1.00 82.75 318 ALA A C 1
ATOM 2354 O O . ALA A 1 318 ? -11.507 -5.867 26.757 1.00 82.75 318 ALA A O 1
ATOM 2355 N N . GLN A 1 319 ? -10.245 -7.603 26.130 1.00 78.56 319 GLN A N 1
ATOM 2356 C CA . GLN A 1 319 ? -9.269 -7.452 27.218 1.00 78.56 319 GLN A CA 1
ATOM 2357 C C . GLN A 1 319 ? -8.170 -6.437 26.882 1.00 78.56 319 GLN A C 1
ATOM 2359 O O . GLN A 1 319 ? -7.466 -5.954 27.772 1.00 78.56 319 GLN A O 1
ATOM 2364 N N . PHE A 1 320 ? -8.018 -6.095 25.601 1.00 77.94 320 PHE A N 1
ATOM 2365 C CA . PHE A 1 320 ? -7.085 -5.077 25.143 1.00 77.94 320 PHE A CA 1
ATOM 2366 C C . PHE A 1 320 ? -7.736 -3.687 25.126 1.00 77.94 320 PHE A C 1
ATOM 2368 O O . PHE A 1 320 ? -8.683 -3.434 24.380 1.00 77.94 320 PHE A O 1
ATOM 2375 N N . ALA A 1 321 ? -7.203 -2.766 25.931 1.00 70.50 321 ALA A N 1
ATOM 2376 C CA . ALA A 1 321 ? -7.684 -1.388 25.981 1.00 70.50 321 ALA A CA 1
ATOM 2377 C C . ALA A 1 321 ? -7.531 -0.696 24.614 1.00 70.50 321 ALA A C 1
ATOM 2379 O O . ALA A 1 321 ? -6.478 -0.786 23.982 1.00 70.50 321 ALA A O 1
ATOM 2380 N N . ASN A 1 322 ? -8.572 0.024 24.183 1.00 73.69 322 ASN A N 1
ATOM 2381 C CA . ASN A 1 322 ? -8.662 0.681 22.871 1.00 73.69 322 ASN A CA 1
ATOM 2382 C C . ASN A 1 322 ? -8.612 -0.279 21.667 1.00 73.69 322 ASN A C 1
ATOM 2384 O O . ASN A 1 322 ? -8.243 0.139 20.568 1.00 73.69 322 ASN A O 1
ATOM 2388 N N . ALA A 1 323 ? -8.976 -1.553 21.849 1.00 77.31 323 ALA A N 1
ATOM 2389 C CA . ALA A 1 323 ? -9.239 -2.425 20.714 1.00 77.31 323 ALA A CA 1
ATOM 2390 C C . ALA A 1 323 ? -10.399 -1.880 19.866 1.00 77.31 323 ALA A C 1
ATOM 2392 O O . ALA A 1 323 ? -11.369 -1.318 20.372 1.00 77.31 323 ALA A O 1
ATOM 2393 N N . THR A 1 324 ? -10.283 -2.069 18.561 1.00 82.19 324 THR A N 1
ATOM 2394 C CA . THR A 1 324 ? -11.282 -1.716 17.550 1.00 82.19 324 THR A CA 1
ATOM 2395 C C . THR A 1 324 ? -11.529 -2.916 16.639 1.00 82.19 324 THR A C 1
ATOM 2397 O O . THR A 1 324 ? -10.791 -3.904 16.673 1.00 82.19 324 THR A O 1
ATOM 2400 N N . THR A 1 325 ? -12.499 -2.793 15.732 1.00 81.69 325 THR A N 1
ATOM 2401 C CA . THR A 1 325 ? -12.782 -3.795 14.690 1.00 81.69 325 THR A CA 1
ATOM 2402 C C . THR A 1 325 ? -11.579 -4.116 13.790 1.00 81.69 325 THR A C 1
ATOM 2404 O O . THR A 1 325 ? -11.552 -5.181 13.177 1.00 81.69 325 THR A O 1
ATOM 2407 N N . THR A 1 326 ? -10.568 -3.241 13.713 1.00 85.19 326 THR A N 1
ATOM 2408 C CA . THR A 1 326 ? -9.367 -3.439 12.880 1.00 85.19 326 THR A CA 1
ATOM 2409 C C . THR A 1 326 ? -8.177 -4.009 13.644 1.00 85.19 326 THR A C 1
ATOM 2411 O O . THR A 1 326 ? -7.256 -4.530 13.023 1.00 85.19 326 THR A O 1
ATOM 2414 N N . THR A 1 327 ? -8.187 -3.966 14.980 1.00 84.31 327 THR A N 1
ATOM 2415 C CA . THR A 1 327 ? -6.995 -4.248 15.800 1.00 84.31 327 THR A CA 1
ATOM 2416 C C . THR A 1 327 ? -6.441 -5.653 15.568 1.00 84.31 327 THR A C 1
ATOM 2418 O O . THR A 1 327 ? -5.238 -5.813 15.373 1.00 84.31 327 THR A O 1
ATOM 2421 N N . LEU A 1 328 ? -7.306 -6.671 15.526 1.00 86.94 328 LEU A N 1
ATOM 2422 C CA . LEU A 1 328 ? -6.897 -8.042 15.213 1.00 86.94 328 LEU A CA 1
ATOM 2423 C C . LEU A 1 328 ? -6.246 -8.136 13.825 1.00 86.94 328 LEU A C 1
ATOM 2425 O O . LEU A 1 328 ? -5.188 -8.748 13.678 1.00 86.94 328 LEU A O 1
ATOM 2429 N N . ASN A 1 329 ? -6.877 -7.521 12.820 1.00 85.69 329 ASN A N 1
ATOM 2430 C CA . ASN A 1 329 ? -6.395 -7.539 11.442 1.00 85.69 329 ASN A CA 1
ATOM 2431 C C . ASN A 1 329 ? -5.015 -6.881 11.352 1.00 85.69 329 ASN A C 1
ATOM 2433 O O . ASN A 1 329 ? -4.089 -7.482 10.820 1.00 85.69 329 ASN A O 1
ATOM 2437 N N . ASP A 1 330 ? -4.844 -5.710 11.960 1.00 87.69 330 ASP A N 1
ATOM 2438 C CA . ASP A 1 330 ? -3.586 -4.969 11.929 1.00 87.69 330 ASP A CA 1
ATOM 2439 C C . ASP A 1 330 ? -2.441 -5.745 12.601 1.00 87.69 330 ASP A C 1
ATOM 2441 O O . ASP A 1 330 ? -1.347 -5.837 12.040 1.00 87.69 330 ASP A O 1
ATOM 2445 N N . LEU A 1 331 ? -2.686 -6.361 13.766 1.00 88.00 331 LEU A N 1
ATOM 2446 C CA . LEU A 1 331 ? -1.679 -7.151 14.488 1.00 88.00 331 LEU A CA 1
ATOM 2447 C C . LEU A 1 331 ? -1.225 -8.374 13.685 1.00 88.00 331 LEU A C 1
ATOM 2449 O O . LEU A 1 331 ? -0.021 -8.610 13.534 1.00 88.00 331 LEU A O 1
ATOM 2453 N N . VAL A 1 332 ? -2.186 -9.137 13.152 1.00 87.50 332 VAL A N 1
ATOM 2454 C CA . VAL A 1 332 ? -1.916 -10.336 12.350 1.00 87.50 332 VAL A CA 1
ATOM 2455 C C . VAL A 1 332 ? -1.247 -9.947 11.034 1.00 87.50 332 VAL A C 1
ATOM 2457 O O . VAL A 1 332 ? -0.213 -10.511 10.690 1.00 87.50 332 VAL A O 1
ATOM 2460 N N . LYS A 1 333 ? -1.759 -8.934 10.325 1.00 86.56 333 LYS A N 1
ATOM 2461 C CA . LYS A 1 333 ? -1.167 -8.406 9.088 1.00 86.56 333 LYS A CA 1
ATOM 2462 C C . LYS A 1 333 ? 0.289 -8.003 9.296 1.00 86.56 333 LYS A C 1
ATOM 2464 O O . LYS A 1 333 ? 1.144 -8.398 8.508 1.00 86.56 333 LYS A O 1
ATOM 2469 N N . ASN A 1 334 ? 0.588 -7.255 10.356 1.00 89.19 334 ASN A N 1
ATOM 2470 C CA . ASN A 1 334 ? 1.952 -6.823 10.650 1.00 89.19 334 ASN A CA 1
ATOM 2471 C C . ASN A 1 334 ? 2.881 -8.009 10.934 1.00 89.19 334 ASN A C 1
ATOM 2473 O O . ASN A 1 334 ? 3.980 -8.058 10.381 1.00 89.19 334 ASN A O 1
ATOM 2477 N N . ALA A 1 335 ? 2.439 -8.979 11.738 1.00 88.44 335 ALA A N 1
ATOM 2478 C CA . ALA A 1 335 ? 3.234 -10.164 12.054 1.00 88.44 335 ALA A CA 1
ATOM 2479 C C . ALA A 1 335 ? 3.495 -11.029 10.812 1.00 88.44 335 ALA A C 1
ATOM 2481 O O . ALA A 1 335 ? 4.636 -11.402 10.537 1.00 88.44 335 ALA A O 1
ATOM 2482 N N . LEU A 1 336 ? 2.457 -11.296 10.012 1.00 86.00 336 LEU A N 1
ATOM 2483 C CA . LEU A 1 336 ? 2.581 -12.082 8.786 1.00 86.00 336 LEU A CA 1
ATOM 2484 C C . LEU A 1 336 ? 3.444 -11.369 7.735 1.00 86.00 336 LEU A C 1
ATOM 2486 O O . LEU A 1 336 ? 4.235 -12.033 7.072 1.00 86.00 336 LEU A O 1
ATOM 2490 N N . ASN A 1 337 ? 3.358 -10.039 7.612 1.00 86.62 337 ASN A N 1
ATOM 2491 C CA . ASN A 1 337 ? 4.204 -9.262 6.698 1.00 86.62 337 ASN A CA 1
ATOM 2492 C C . ASN A 1 337 ? 5.677 -9.275 7.118 1.00 86.62 337 ASN A C 1
ATOM 2494 O O . ASN A 1 337 ? 6.547 -9.480 6.274 1.00 86.62 337 ASN A O 1
ATOM 2498 N N . LYS A 1 338 ? 5.973 -9.110 8.415 1.00 89.19 338 LYS A N 1
ATOM 2499 C CA . LYS A 1 338 ? 7.340 -9.262 8.939 1.00 89.19 338 LYS A CA 1
ATOM 2500 C C . LYS A 1 338 ? 7.871 -10.663 8.668 1.00 89.19 338 LYS A C 1
ATOM 2502 O O . LYS A 1 338 ? 9.010 -10.817 8.234 1.00 89.19 338 LYS A O 1
ATOM 2507 N N . TYR A 1 339 ? 7.036 -11.677 8.892 1.00 87.56 339 TYR A N 1
ATOM 2508 C CA . TYR A 1 339 ? 7.420 -13.060 8.659 1.00 87.56 339 TYR A CA 1
ATOM 2509 C C . TYR A 1 339 ? 7.704 -13.347 7.182 1.00 87.56 339 TYR A C 1
ATOM 2511 O O . TYR A 1 339 ? 8.716 -13.962 6.849 1.00 87.56 339 TYR A O 1
ATOM 2519 N N . LEU A 1 340 ? 6.837 -12.849 6.298 1.00 86.31 340 LEU A N 1
ATOM 2520 C CA . LEU A 1 340 ? 7.002 -12.919 4.851 1.00 86.31 340 LEU A CA 1
ATOM 2521 C C . LEU A 1 340 ? 8.315 -12.261 4.411 1.00 86.31 340 LEU A C 1
ATOM 2523 O O . LEU A 1 340 ? 9.069 -12.876 3.665 1.00 86.31 340 LEU A O 1
ATOM 2527 N N . ALA A 1 341 ? 8.600 -11.048 4.893 1.00 85.62 341 ALA A N 1
ATOM 2528 C CA . ALA A 1 341 ? 9.810 -10.307 4.549 1.00 85.62 341 ALA A CA 1
ATOM 2529 C C . ALA A 1 341 ? 11.083 -11.038 5.001 1.00 85.62 341 ALA A C 1
ATOM 2531 O O . ALA A 1 341 ? 11.995 -11.215 4.198 1.00 85.62 341 ALA A O 1
ATOM 2532 N N . GLN A 1 342 ? 11.121 -11.534 6.244 1.00 85.88 342 GLN A N 1
ATOM 2533 C CA . GLN A 1 342 ? 12.253 -12.323 6.749 1.00 85.88 342 GLN A CA 1
ATOM 2534 C C . GLN A 1 342 ? 12.478 -13.587 5.914 1.00 85.88 342 GLN A C 1
ATOM 2536 O O . GLN A 1 342 ? 13.604 -13.908 5.551 1.00 85.88 342 GLN A O 1
ATOM 2541 N N . TYR A 1 343 ? 11.403 -14.305 5.585 1.00 82.81 343 TYR A N 1
ATOM 2542 C CA . TYR A 1 343 ? 11.515 -15.525 4.791 1.00 82.81 343 TYR A CA 1
ATOM 2543 C C . TYR A 1 343 ? 11.927 -15.243 3.340 1.00 82.81 343 TYR A C 1
ATOM 2545 O O . TYR A 1 343 ? 12.649 -16.037 2.746 1.00 82.81 343 TYR A O 1
ATOM 2553 N N . PHE A 1 344 ? 11.476 -14.126 2.764 1.00 82.31 344 PHE A N 1
ATOM 2554 C CA . PHE A 1 344 ? 11.870 -13.711 1.420 1.00 82.31 344 PHE A CA 1
ATOM 2555 C C . PHE A 1 344 ? 13.356 -13.333 1.357 1.00 82.31 344 PHE A C 1
ATOM 2557 O O . PHE A 1 344 ? 14.025 -13.711 0.405 1.00 82.31 344 PHE A O 1
ATOM 2564 N N . GLN A 1 345 ? 13.881 -12.661 2.386 1.00 82.50 345 GLN A N 1
ATOM 2565 C CA . GLN A 1 345 ? 15.306 -12.319 2.493 1.00 82.50 345 GLN A CA 1
ATOM 2566 C C . GLN A 1 345 ? 16.215 -13.547 2.640 1.00 82.50 345 GLN A C 1
ATOM 2568 O O . GLN A 1 345 ? 17.334 -13.543 2.142 1.00 82.50 345 GLN A O 1
ATOM 2573 N N . ASP A 1 346 ? 15.738 -14.605 3.300 1.00 80.00 346 ASP A N 1
ATOM 2574 C CA . ASP A 1 346 ? 16.487 -15.858 3.457 1.00 80.00 346 ASP A CA 1
ATOM 2575 C C . ASP A 1 346 ? 16.459 -16.745 2.187 1.00 80.00 346 ASP A C 1
ATOM 2577 O O . ASP A 1 346 ? 17.146 -17.771 2.129 1.00 80.00 346 ASP A O 1
ATOM 2581 N N . ALA A 1 347 ? 15.626 -16.425 1.190 1.00 79.44 347 ALA A N 1
ATOM 2582 C CA . ALA A 1 347 ? 15.458 -17.258 0.004 1.00 79.44 347 ALA A CA 1
ATOM 2583 C C . ALA A 1 347 ? 16.645 -17.113 -0.960 1.00 79.44 347 ALA A C 1
ATOM 2585 O O . ALA A 1 347 ? 17.088 -16.012 -1.265 1.00 79.44 347 ALA A O 1
ATOM 2586 N N . TYR A 1 348 ? 17.129 -18.234 -1.500 1.00 79.75 348 TYR A N 1
ATOM 2587 C CA . TYR A 1 348 ? 18.175 -18.214 -2.522 1.00 79.75 348 TYR A CA 1
ATOM 2588 C C . TYR A 1 348 ? 17.618 -17.729 -3.867 1.00 79.75 348 TYR A C 1
ATOM 2590 O O . TYR A 1 348 ? 16.762 -18.390 -4.460 1.00 79.75 348 TYR A O 1
ATOM 2598 N N . LEU A 1 349 ? 18.130 -16.602 -4.361 1.00 82.19 349 LEU A N 1
ATOM 2599 C CA . LEU A 1 349 ? 17.755 -15.992 -5.635 1.00 82.19 349 LEU A CA 1
ATOM 2600 C C . LEU A 1 349 ? 18.832 -16.291 -6.684 1.00 82.19 349 LEU A C 1
ATOM 2602 O O . LEU A 1 349 ? 19.820 -15.579 -6.804 1.00 82.19 349 LEU A O 1
ATOM 2606 N N . TRP A 1 350 ? 18.652 -17.360 -7.466 1.00 85.19 350 TRP A N 1
ATOM 2607 C CA . TRP A 1 350 ? 19.644 -17.766 -8.479 1.00 85.19 350 TRP A CA 1
ATOM 2608 C C . TRP A 1 350 ? 19.940 -16.669 -9.515 1.00 85.19 350 TRP A C 1
ATOM 2610 O O . TRP A 1 350 ? 21.049 -16.589 -10.034 1.00 85.19 350 TRP A O 1
ATOM 2620 N N . TRP A 1 351 ? 18.946 -15.831 -9.814 1.00 83.62 351 TRP A N 1
ATOM 2621 C CA . TRP A 1 351 ? 19.035 -14.784 -10.826 1.00 83.62 351 TRP A CA 1
ATOM 2622 C C . TRP A 1 351 ? 19.777 -13.532 -10.341 1.00 83.62 351 TRP A C 1
ATOM 2624 O O . TRP A 1 351 ? 20.160 -12.715 -11.167 1.00 83.62 351 TRP A O 1
ATOM 2634 N N . GLU A 1 352 ? 20.038 -13.390 -9.038 1.00 84.00 352 GLU A N 1
ATOM 2635 C CA . GLU A 1 352 ? 20.784 -12.252 -8.473 1.00 84.00 352 GLU A CA 1
ATOM 2636 C C . GLU A 1 352 ? 22.233 -12.197 -8.990 1.00 84.00 352 GLU A C 1
ATOM 2638 O O . GLU A 1 352 ? 22.849 -11.142 -9.042 1.00 84.00 352 GLU A O 1
ATOM 2643 N N . GLN A 1 353 ? 22.776 -13.332 -9.442 1.00 83.06 353 GLN A N 1
ATOM 2644 C CA . GLN A 1 353 ? 24.113 -13.393 -10.041 1.00 83.06 353 GLN A CA 1
ATOM 2645 C C . GLN A 1 353 ? 24.167 -12.867 -11.482 1.00 83.06 353 GLN A C 1
ATOM 2647 O O . GLN A 1 353 ? 25.257 -12.619 -11.990 1.00 83.06 353 GLN A O 1
ATOM 2652 N N . ILE A 1 354 ? 23.019 -12.747 -12.154 1.00 82.94 354 ILE A N 1
ATOM 2653 C CA . ILE A 1 354 ? 22.925 -12.383 -13.577 1.00 82.94 354 ILE A CA 1
ATOM 2654 C C . ILE A 1 354 ? 22.070 -11.134 -13.819 1.00 82.94 354 ILE A C 1
ATOM 2656 O O . ILE A 1 354 ? 21.838 -10.773 -14.970 1.00 82.94 354 ILE A O 1
ATOM 2660 N N . ALA A 1 355 ? 21.563 -10.503 -12.761 1.00 83.88 355 ALA A N 1
ATOM 2661 C CA . ALA A 1 355 ? 20.683 -9.348 -12.843 1.00 83.88 355 ALA A CA 1
ATOM 2662 C C . ALA A 1 355 ? 21.094 -8.291 -11.817 1.00 83.88 355 ALA A C 1
ATOM 2664 O O . ALA A 1 355 ? 21.443 -8.616 -10.684 1.00 83.88 355 ALA A O 1
ATOM 2665 N N . GLU A 1 356 ? 21.003 -7.026 -12.212 1.00 82.88 356 GLU A N 1
ATOM 2666 C CA . GLU A 1 356 ? 21.160 -5.891 -11.309 1.00 82.88 356 GLU A CA 1
ATOM 2667 C C . GLU A 1 356 ? 19.793 -5.470 -10.759 1.00 82.88 356 GLU A C 1
ATOM 2669 O O . GLU A 1 356 ? 18.806 -5.384 -11.494 1.00 82.88 356 GLU A O 1
ATOM 2674 N N . VAL A 1 357 ? 19.729 -5.225 -9.449 1.00 81.62 357 VAL A N 1
ATOM 2675 C CA . VAL A 1 357 ? 18.518 -4.730 -8.789 1.00 81.62 357 VAL A CA 1
ATOM 2676 C C . VAL A 1 357 ? 18.570 -3.208 -8.764 1.00 81.62 357 VAL A C 1
ATOM 2678 O O . VAL A 1 357 ? 19.453 -2.630 -8.135 1.00 81.62 357 VAL A O 1
ATOM 2681 N N . VAL A 1 358 ? 17.603 -2.573 -9.424 1.00 79.94 358 VAL A N 1
ATOM 2682 C CA . VAL A 1 358 ? 17.467 -1.113 -9.486 1.00 79.94 358 VAL A CA 1
ATOM 2683 C C . VAL A 1 358 ? 16.152 -0.701 -8.833 1.00 79.94 358 VAL A C 1
ATOM 2685 O O . VAL A 1 358 ? 15.104 -1.296 -9.095 1.00 79.94 358 VAL A O 1
ATOM 2688 N N . ASP A 1 359 ? 16.208 0.327 -7.987 1.00 77.38 359 ASP A N 1
ATOM 2689 C CA . ASP A 1 359 ? 15.028 0.925 -7.366 1.00 77.38 359 ASP A CA 1
ATOM 2690 C C . ASP A 1 359 ? 14.419 2.000 -8.274 1.00 77.38 359 ASP A C 1
ATOM 2692 O O . ASP A 1 359 ? 15.120 2.851 -8.823 1.00 77.38 359 ASP A O 1
ATOM 2696 N N . PHE A 1 360 ? 13.089 2.007 -8.387 1.00 70.19 360 PHE A N 1
ATOM 2697 C CA . PHE A 1 360 ? 12.356 3.000 -9.172 1.00 70.19 360 PHE A CA 1
ATOM 2698 C C . PHE A 1 360 ? 11.566 3.940 -8.259 1.00 70.19 360 PHE A C 1
ATOM 2700 O O . PHE A 1 360 ? 10.765 3.502 -7.434 1.00 70.19 360 PHE A O 1
ATOM 2707 N N . GLY A 1 361 ? 11.759 5.250 -8.437 1.00 74.25 361 GLY A N 1
ATOM 2708 C CA . GLY A 1 361 ? 11.000 6.291 -7.730 1.00 74.25 361 GLY A CA 1
ATOM 2709 C C . GLY A 1 361 ? 9.678 6.684 -8.404 1.00 74.25 361 GLY A C 1
ATOM 2710 O O . GLY A 1 361 ? 8.941 7.505 -7.863 1.00 74.25 361 GLY A O 1
ATOM 2711 N N . THR A 1 362 ? 9.380 6.129 -9.583 1.00 75.69 362 THR A N 1
ATOM 2712 C CA . THR A 1 362 ? 8.201 6.454 -10.398 1.00 75.69 362 THR A CA 1
ATOM 2713 C C . THR A 1 362 ? 7.482 5.187 -10.861 1.00 75.69 362 THR A C 1
ATOM 2715 O O . THR A 1 362 ? 8.092 4.126 -10.963 1.00 75.69 362 THR A O 1
ATOM 2718 N N . LEU A 1 363 ? 6.178 5.303 -11.126 1.00 73.00 363 LEU A N 1
ATOM 2719 C CA . LEU A 1 363 ? 5.331 4.228 -11.665 1.00 73.00 363 LEU A CA 1
ATOM 2720 C C . LEU A 1 363 ? 5.270 4.220 -13.200 1.00 73.00 363 LEU A C 1
ATOM 2722 O O . LEU A 1 363 ? 4.545 3.411 -13.769 1.00 73.00 363 LEU A O 1
ATOM 2726 N N . GLN A 1 364 ? 5.977 5.140 -13.856 1.00 75.19 364 GLN A N 1
ATOM 2727 C CA . GLN A 1 364 ? 6.103 5.143 -15.311 1.00 75.19 364 GLN A CA 1
ATOM 2728 C C . GLN A 1 364 ? 6.913 3.931 -15.778 1.00 75.19 364 GLN A C 1
ATOM 2730 O O . GLN A 1 364 ? 7.799 3.466 -15.055 1.00 75.19 364 GLN A O 1
ATOM 2735 N N . ASP A 1 365 ? 6.621 3.449 -16.985 1.00 74.06 365 ASP A N 1
ATOM 2736 C CA . ASP A 1 365 ? 7.360 2.337 -17.580 1.00 74.06 365 ASP A CA 1
ATOM 2737 C C . ASP A 1 365 ? 8.846 2.716 -17.719 1.00 74.06 365 ASP A C 1
ATOM 2739 O O . ASP A 1 365 ? 9.162 3.742 -18.334 1.00 74.06 365 ASP A O 1
ATOM 2743 N N . PRO A 1 366 ? 9.778 1.942 -17.131 1.00 70.00 366 PRO A N 1
ATOM 2744 C CA . PRO A 1 366 ? 11.195 2.246 -17.227 1.00 70.00 366 PRO A CA 1
ATOM 2745 C C . PRO A 1 366 ? 11.680 2.139 -18.672 1.00 70.00 366 PRO A C 1
ATOM 2747 O O . PRO A 1 366 ? 11.498 1.115 -19.335 1.00 70.00 366 PRO A O 1
ATOM 2750 N N . THR A 1 367 ? 12.336 3.206 -19.128 1.00 68.75 367 THR A N 1
ATOM 2751 C CA . THR A 1 367 ? 13.102 3.243 -20.373 1.00 68.75 367 THR A CA 1
ATOM 2752 C C . THR A 1 367 ? 14.547 2.857 -20.080 1.00 68.75 367 THR A C 1
ATOM 2754 O O . THR A 1 367 ? 15.272 3.592 -19.405 1.00 68.75 367 THR A O 1
ATOM 2757 N N . TRP A 1 368 ? 14.980 1.723 -20.606 1.00 69.25 368 TRP A N 1
ATOM 2758 C CA . TRP A 1 368 ? 16.369 1.292 -20.612 1.00 69.25 368 TRP A CA 1
ATOM 2759 C C . TRP A 1 368 ? 17.045 1.913 -21.825 1.00 69.25 368 TRP A C 1
ATOM 2761 O O . TRP A 1 368 ? 16.883 1.435 -22.943 1.00 69.25 368 TRP A O 1
ATOM 2771 N N . ILE A 1 369 ? 17.760 3.014 -21.615 1.00 64.25 369 ILE A N 1
ATOM 2772 C CA . ILE A 1 369 ? 18.570 3.632 -22.665 1.00 64.25 369 ILE A CA 1
ATOM 2773 C C . ILE A 1 369 ? 19.962 3.025 -22.552 1.00 64.25 369 ILE A C 1
ATOM 2775 O O . ILE A 1 369 ? 20.736 3.383 -21.664 1.00 64.25 369 ILE A O 1
ATOM 2779 N N . THR A 1 370 ? 20.282 2.081 -23.432 1.00 57.59 370 THR A N 1
ATOM 2780 C CA . THR A 1 370 ? 21.672 1.672 -23.617 1.00 57.59 370 THR A CA 1
ATOM 2781 C C . THR A 1 370 ? 22.299 2.659 -24.587 1.00 57.59 370 THR A C 1
ATOM 2783 O O . THR A 1 370 ? 21.998 2.640 -25.782 1.00 57.59 370 THR A O 1
ATOM 2786 N N . MET A 1 371 ? 23.140 3.548 -24.062 1.00 50.53 371 MET A N 1
ATOM 2787 C CA . MET A 1 371 ? 23.942 4.447 -24.883 1.00 50.53 371 MET A CA 1
ATOM 2788 C C . MET A 1 371 ? 24.920 3.577 -25.680 1.00 50.53 371 MET A C 1
ATOM 2790 O O . MET A 1 371 ? 25.771 2.902 -25.092 1.00 50.53 371 MET A O 1
ATOM 2794 N N . GLY A 1 372 ? 24.753 3.510 -27.001 1.00 51.34 372 GLY A N 1
ATOM 2795 C CA . GLY A 1 372 ? 25.623 2.713 -27.856 1.00 51.34 372 GLY A CA 1
ATOM 2796 C C . GLY A 1 372 ? 27.064 3.186 -27.699 1.00 51.34 372 GLY A C 1
ATOM 2797 O O . GLY A 1 372 ? 27.365 4.364 -27.892 1.00 51.34 372 GLY A O 1
ATOM 2798 N N . GLY A 1 373 ? 27.959 2.277 -27.308 1.00 50.50 373 GLY A N 1
ATOM 2799 C CA . GLY A 1 373 ? 29.385 2.576 -27.226 1.00 50.50 373 GLY A CA 1
ATOM 2800 C C . GLY A 1 373 ? 29.933 3.037 -28.579 1.00 50.50 373 GLY A C 1
ATOM 2801 O O . GLY A 1 373 ? 29.414 2.676 -29.637 1.00 50.50 373 GLY A O 1
ATOM 2802 N N . PHE A 1 374 ? 31.004 3.830 -28.555 1.00 47.22 374 PHE A N 1
ATOM 2803 C CA . PHE A 1 374 ? 31.712 4.188 -29.781 1.00 47.22 374 PHE A CA 1
ATOM 2804 C C . PHE A 1 374 ? 32.262 2.914 -30.439 1.00 47.22 374 PHE A C 1
ATOM 2806 O O . PHE A 1 374 ? 32.906 2.104 -29.771 1.00 47.22 374 PHE A O 1
ATOM 2813 N N . GLY A 1 375 ? 32.030 2.745 -31.743 1.00 57.69 375 GLY A N 1
ATOM 2814 C CA . GLY A 1 375 ? 32.793 1.778 -32.535 1.00 57.69 375 GLY A CA 1
ATOM 2815 C C . GLY A 1 375 ? 34.284 2.143 -32.575 1.00 57.69 375 GLY A C 1
ATOM 2816 O O . GLY A 1 375 ? 34.697 3.178 -32.042 1.00 57.69 375 GLY A O 1
ATOM 2817 N N . ASP A 1 376 ? 35.100 1.315 -33.231 1.00 54.47 376 ASP A N 1
ATOM 2818 C CA . ASP A 1 376 ? 36.524 1.612 -33.419 1.00 54.47 376 ASP A CA 1
ATOM 2819 C C . ASP A 1 376 ? 36.719 3.014 -34.014 1.00 54.47 376 ASP A C 1
ATOM 2821 O O . ASP A 1 376 ? 36.091 3.385 -35.011 1.00 54.47 376 ASP A O 1
ATOM 2825 N N . LEU A 1 377 ? 37.603 3.804 -33.396 1.00 66.06 377 LEU A N 1
ATOM 2826 C CA . LEU A 1 377 ? 37.887 5.160 -33.853 1.00 66.06 377 LEU A CA 1
ATOM 2827 C C . LEU A 1 377 ? 38.425 5.110 -35.295 1.00 66.06 377 LEU A C 1
ATOM 2829 O O . LEU A 1 377 ? 39.424 4.426 -35.550 1.00 66.06 377 LEU A O 1
ATOM 2833 N N . PRO A 1 378 ? 37.810 5.832 -36.249 1.00 68.12 378 PRO A N 1
ATOM 2834 C CA . PRO A 1 378 ? 38.261 5.805 -37.630 1.00 68.12 378 PRO A CA 1
ATOM 2835 C C . PRO A 1 378 ? 39.679 6.375 -37.728 1.00 68.12 378 PRO A C 1
ATOM 2837 O O . PRO A 1 378 ? 40.006 7.400 -37.127 1.00 68.12 378 PRO A O 1
ATOM 2840 N N . THR A 1 379 ? 40.541 5.716 -38.508 1.00 66.56 379 THR A N 1
ATOM 2841 C CA . THR A 1 379 ? 41.890 6.232 -38.772 1.00 66.56 379 THR A CA 1
ATOM 2842 C C . THR A 1 379 ? 41.783 7.483 -39.642 1.00 66.56 379 THR A C 1
ATOM 2844 O O . THR A 1 379 ? 41.417 7.404 -40.814 1.00 66.56 379 THR A O 1
ATOM 2847 N N . VAL A 1 380 ? 42.102 8.643 -39.068 1.00 75.12 380 VAL A N 1
ATOM 2848 C CA . VAL A 1 380 ? 42.096 9.929 -39.776 1.00 75.12 380 VAL A CA 1
ATOM 2849 C C . VAL A 1 380 ? 43.435 10.113 -40.491 1.00 75.12 380 VAL A C 1
ATOM 2851 O O . VAL A 1 380 ? 44.495 10.068 -39.868 1.00 75.12 380 VAL A O 1
ATOM 2854 N N . ALA A 1 381 ? 43.399 10.310 -41.810 1.00 67.50 381 ALA A N 1
ATOM 2855 C CA . ALA A 1 381 ? 44.591 10.622 -42.595 1.00 67.50 381 ALA A CA 1
ATOM 2856 C C . ALA A 1 381 ? 45.108 12.042 -42.289 1.00 67.50 381 ALA A C 1
ATOM 2858 O O . ALA A 1 381 ? 44.331 12.944 -41.977 1.00 67.50 381 ALA A O 1
ATOM 2859 N N . GLU A 1 382 ? 46.420 12.259 -42.411 1.00 43.00 382 GLU A N 1
ATOM 2860 C CA . GLU A 1 382 ? 47.044 13.563 -42.158 1.00 43.00 382 GLU A CA 1
ATOM 2861 C C . GLU A 1 382 ? 46.429 14.659 -43.052 1.00 43.00 382 GLU A C 1
ATOM 2863 O O . GLU A 1 382 ? 46.455 14.569 -44.280 1.00 43.00 382 GLU A O 1
ATOM 2868 N N . GLY A 1 383 ? 45.846 15.687 -42.425 1.00 56.41 383 GLY A N 1
ATOM 2869 C CA . GLY A 1 383 ? 45.189 16.812 -43.103 1.00 56.41 383 GLY A CA 1
ATOM 2870 C C . GLY A 1 383 ? 43.691 16.636 -43.387 1.00 56.41 383 GLY A C 1
ATOM 2871 O O . GLY A 1 383 ? 43.071 17.567 -43.901 1.00 56.41 383 GLY A O 1
ATOM 2872 N N . ALA A 1 384 ? 43.094 15.490 -43.047 1.00 63.69 384 ALA A N 1
ATOM 2873 C CA . ALA A 1 384 ? 41.652 15.274 -43.160 1.00 63.69 384 ALA A CA 1
ATOM 2874 C C . ALA A 1 384 ? 40.887 15.805 -41.933 1.00 63.69 384 ALA A C 1
ATOM 2876 O O . ALA A 1 384 ? 41.418 15.878 -40.824 1.00 63.69 384 ALA A O 1
ATOM 2877 N N . ALA A 1 385 ? 39.620 16.176 -42.137 1.00 58.53 385 ALA A N 1
ATOM 2878 C CA . ALA A 1 385 ? 38.728 16.571 -41.051 1.00 58.53 385 ALA A CA 1
ATOM 2879 C C . ALA A 1 385 ? 38.289 15.345 -40.234 1.00 58.53 385 ALA A C 1
ATOM 2881 O O . ALA A 1 385 ? 38.048 14.275 -40.796 1.00 58.53 385 ALA A O 1
ATOM 2882 N N . TYR A 1 386 ? 38.151 15.517 -38.919 1.00 72.62 386 TYR A N 1
ATOM 2883 C CA . TYR A 1 386 ? 37.534 14.514 -38.055 1.00 72.62 386 TYR A CA 1
ATOM 2884 C C . TYR A 1 386 ? 36.067 14.338 -38.459 1.00 72.62 386 TYR A C 1
ATOM 2886 O O . TYR A 1 386 ? 35.315 15.311 -38.514 1.00 72.62 386 TYR A O 1
ATOM 2894 N N . SER A 1 387 ? 35.676 13.105 -38.764 1.00 62.34 387 SER A N 1
ATOM 2895 C CA . SER A 1 387 ? 34.285 12.741 -39.016 1.00 62.34 387 SER A CA 1
ATOM 2896 C C . SER A 1 387 ? 33.518 12.645 -37.699 1.00 62.34 387 SER A C 1
ATOM 2898 O O . SER A 1 387 ? 34.028 12.088 -36.726 1.00 62.34 387 SER A O 1
ATOM 2900 N N . GLU A 1 388 ? 32.298 13.177 -37.680 1.00 54.12 388 GLU A N 1
ATOM 2901 C CA . GLU A 1 388 ? 31.389 13.075 -36.539 1.00 54.12 388 GLU A CA 1
ATOM 2902 C C . GLU A 1 388 ? 31.058 11.601 -36.259 1.00 54.12 388 GLU A C 1
ATOM 2904 O O . GLU A 1 388 ? 30.676 10.853 -37.161 1.00 54.12 388 GLU A O 1
ATOM 2909 N N . LEU A 1 389 ? 31.260 11.175 -35.011 1.00 61.38 389 LEU A N 1
ATOM 2910 C CA . LEU A 1 389 ? 30.875 9.848 -34.540 1.00 61.38 389 LEU A CA 1
ATOM 2911 C C . LEU A 1 389 ? 29.386 9.890 -34.190 1.00 61.38 389 LEU A C 1
ATOM 2913 O O . LEU A 1 389 ? 28.983 10.648 -33.310 1.00 61.38 389 LEU A O 1
ATOM 2917 N N . SER A 1 390 ? 28.572 9.084 -34.869 1.00 52.38 390 SER A N 1
ATOM 2918 C CA . SER A 1 390 ? 27.152 8.953 -34.545 1.00 52.38 390 SER A CA 1
ATOM 2919 C C . SER A 1 390 ? 26.979 8.148 -33.257 1.00 52.38 390 SER A C 1
ATOM 2921 O O . SER A 1 390 ? 27.369 6.980 -33.206 1.00 52.38 390 SER A O 1
ATOM 2923 N N . ILE A 1 391 ? 26.367 8.754 -32.241 1.00 55.53 391 ILE A N 1
ATOM 2924 C CA . ILE A 1 391 ? 25.868 8.040 -31.062 1.00 55.53 391 ILE A CA 1
ATOM 2925 C C . ILE A 1 391 ? 24.538 7.408 -31.476 1.00 55.53 391 ILE A C 1
ATOM 2927 O O . ILE A 1 391 ? 23.639 8.107 -31.940 1.00 55.53 391 ILE A O 1
ATOM 2931 N N . THR A 1 392 ? 24.437 6.085 -31.382 1.00 55.81 392 THR A N 1
ATOM 2932 C CA . THR A 1 392 ? 23.172 5.374 -31.609 1.00 55.81 392 THR A CA 1
ATOM 2933 C C . THR A 1 392 ? 22.636 4.945 -30.255 1.00 55.81 392 THR A C 1
ATOM 2935 O O . THR A 1 392 ? 23.249 4.127 -29.574 1.00 55.81 392 THR A O 1
ATOM 2938 N N . ASP A 1 393 ? 21.521 5.540 -29.842 1.00 54.47 393 ASP A N 1
ATOM 2939 C CA . ASP A 1 393 ? 20.843 5.184 -28.600 1.00 54.47 393 ASP A CA 1
ATOM 2940 C C . ASP A 1 393 ? 19.777 4.137 -28.917 1.00 54.47 393 ASP A 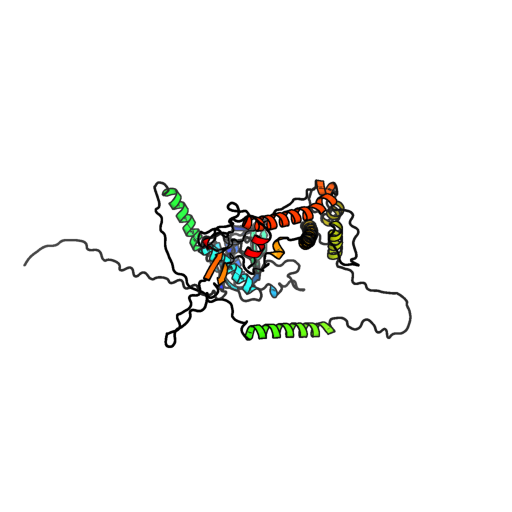C 1
ATOM 2942 O O . ASP A 1 393 ? 18.927 4.346 -29.782 1.00 54.47 393 ASP A O 1
ATOM 2946 N N . THR A 1 394 ? 19.834 2.997 -28.230 1.00 57.62 394 THR A N 1
ATOM 2947 C CA . THR A 1 394 ? 18.760 1.996 -28.272 1.00 57.62 394 THR A CA 1
ATOM 2948 C C . THR A 1 394 ? 17.974 2.117 -26.976 1.00 57.62 394 THR A C 1
ATOM 2950 O O . THR A 1 394 ? 18.559 2.058 -25.891 1.00 57.62 394 THR A O 1
ATOM 2953 N N . SER A 1 395 ? 16.666 2.351 -27.087 1.00 63.16 395 SER A N 1
ATOM 2954 C CA . SER A 1 395 ? 15.760 2.449 -25.947 1.00 63.16 395 SER A CA 1
ATOM 2955 C C . SER A 1 395 ? 14.821 1.248 -25.911 1.00 63.16 395 SER A C 1
ATOM 2957 O O . SER A 1 395 ? 14.131 0.946 -26.879 1.00 63.16 395 SER A O 1
ATOM 2959 N N . GLU A 1 396 ? 14.778 0.571 -24.770 1.00 74.12 396 GLU A N 1
ATOM 2960 C CA . GLU A 1 396 ? 13.836 -0.518 -24.508 1.00 74.12 396 GLU A CA 1
ATOM 2961 C C . GLU A 1 396 ? 12.886 -0.105 -23.386 1.00 74.12 396 GLU A C 1
ATOM 2963 O O . GLU A 1 396 ? 13.317 0.453 -22.378 1.00 74.12 396 GLU A O 1
ATOM 2968 N N . THR A 1 397 ? 11.589 -0.367 -23.529 1.00 70.25 397 THR A N 1
ATOM 2969 C CA . THR A 1 397 ? 10.594 -0.097 -22.482 1.00 70.25 397 THR A CA 1
ATOM 2970 C C . THR A 1 397 ? 10.083 -1.396 -21.881 1.00 70.25 397 THR A C 1
ATOM 2972 O O . THR A 1 397 ? 9.731 -2.339 -22.589 1.00 70.25 397 THR A O 1
ATOM 2975 N N . SER A 1 398 ? 10.007 -1.445 -20.552 1.00 69.44 398 SER A N 1
ATOM 2976 C CA . SER A 1 398 ? 9.417 -2.580 -19.837 1.00 69.44 398 SER A CA 1
ATOM 2977 C C . SER A 1 398 ? 8.138 -2.151 -19.134 1.00 69.44 398 SER A C 1
ATOM 2979 O O . SER A 1 398 ? 8.148 -1.185 -18.384 1.00 69.44 398 SER A O 1
ATOM 2981 N N . ALA A 1 399 ? 7.048 -2.898 -19.322 1.00 72.94 399 ALA A N 1
ATOM 2982 C CA . ALA A 1 399 ? 5.774 -2.593 -18.674 1.00 72.94 399 ALA A CA 1
ATOM 2983 C C . ALA A 1 399 ? 5.805 -2.893 -17.167 1.00 72.94 399 ALA A C 1
ATOM 2985 O O . ALA A 1 399 ? 6.181 -3.996 -16.745 1.00 72.94 399 ALA A O 1
ATOM 2986 N N . TRP A 1 400 ? 5.329 -1.956 -16.347 1.00 70.75 400 TRP A N 1
ATOM 2987 C CA . TRP A 1 400 ? 5.162 -2.189 -14.914 1.00 70.75 400 TRP A CA 1
ATOM 2988 C C . TRP A 1 400 ? 3.937 -3.077 -14.622 1.00 70.75 400 TRP A C 1
ATOM 2990 O O . TRP A 1 400 ? 2.803 -2.768 -14.990 1.00 70.75 400 TRP A O 1
ATOM 3000 N N . LEU A 1 401 ? 4.138 -4.204 -13.925 1.00 74.12 401 LEU A N 1
ATOM 3001 C CA . LEU A 1 401 ? 3.081 -5.185 -13.636 1.00 74.12 401 LEU A CA 1
ATOM 3002 C C . LEU A 1 401 ? 2.997 -5.515 -12.144 1.00 74.12 401 LEU A C 1
ATOM 3004 O O . LEU A 1 401 ? 3.910 -6.096 -11.557 1.00 74.12 401 LEU A O 1
ATOM 3008 N N . LYS A 1 402 ? 1.832 -5.261 -11.539 1.00 77.56 402 LYS A N 1
ATOM 3009 C CA . LYS A 1 402 ? 1.546 -5.648 -10.151 1.00 77.56 402 LYS A CA 1
ATOM 3010 C C . LYS A 1 402 ? 1.102 -7.111 -10.058 1.00 77.56 402 LYS A C 1
ATOM 3012 O O . LYS A 1 402 ? 0.189 -7.541 -10.762 1.00 77.56 402 LYS A O 1
ATOM 3017 N N . LYS A 1 403 ? 1.695 -7.875 -9.135 1.00 75.38 403 LYS A N 1
ATOM 3018 C CA . LYS A 1 403 ? 1.272 -9.244 -8.785 1.00 75.38 403 LYS A CA 1
ATOM 3019 C C . LYS A 1 403 ? 0.890 -9.302 -7.306 1.00 75.38 403 LYS A C 1
ATOM 3021 O O . LYS A 1 4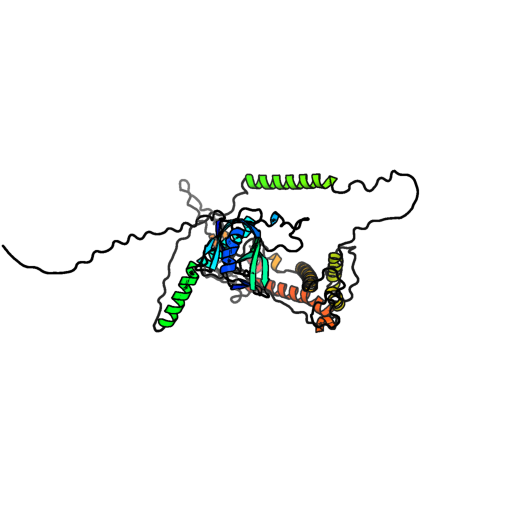03 ? 1.587 -8.745 -6.465 1.00 75.38 403 LYS A O 1
ATOM 3026 N N . GLY A 1 404 ? -0.214 -9.969 -6.979 1.00 78.56 404 GLY A N 1
ATOM 3027 C CA . GLY A 1 404 ? -0.676 -10.108 -5.599 1.00 78.56 404 GLY A CA 1
ATOM 3028 C C . GLY A 1 404 ? -1.919 -10.984 -5.473 1.00 78.56 404 GLY A C 1
ATOM 3029 O O . GLY A 1 404 ? -2.544 -11.339 -6.469 1.00 78.56 404 GLY A O 1
ATOM 3030 N N . GLY A 1 405 ? -2.266 -11.330 -4.236 1.00 75.94 405 GLY A N 1
ATOM 3031 C CA . GLY A 1 405 ? -3.459 -12.098 -3.892 1.00 75.94 405 GLY A CA 1
ATOM 3032 C C . GLY A 1 405 ? -3.791 -11.947 -2.409 1.00 75.94 405 GLY A C 1
ATOM 3033 O O . GLY A 1 405 ? -2.959 -11.479 -1.632 1.00 75.94 405 GLY A O 1
ATOM 3034 N N . TYR A 1 406 ? -5.004 -12.335 -2.022 1.00 72.94 406 TYR A N 1
ATOM 3035 C CA . TYR A 1 406 ? -5.443 -12.353 -0.628 1.00 72.94 406 TYR A CA 1
ATOM 3036 C C . TYR A 1 406 ? -5.783 -13.781 -0.202 1.00 72.94 406 TYR A C 1
ATOM 3038 O O . TYR A 1 406 ? -6.245 -14.590 -1.006 1.00 72.94 406 TYR A O 1
ATOM 3046 N N . ILE A 1 407 ? -5.548 -14.088 1.072 1.00 75.38 407 ILE A N 1
ATOM 3047 C CA . ILE A 1 407 ? -5.955 -15.350 1.690 1.00 75.38 407 ILE A CA 1
ATOM 3048 C C . ILE A 1 407 ? -6.797 -14.999 2.911 1.00 75.38 407 ILE A C 1
ATOM 3050 O O . ILE A 1 407 ? -6.328 -14.309 3.813 1.00 75.38 407 ILE A O 1
ATOM 3054 N N . GLY A 1 408 ? -8.050 -15.453 2.911 1.00 79.56 408 GLY A N 1
ATOM 3055 C CA . GLY A 1 408 ? -8.947 -15.305 4.052 1.00 79.56 408 GLY A CA 1
ATOM 3056 C C . GLY A 1 408 ? -8.641 -16.340 5.132 1.00 79.56 408 GLY A C 1
ATOM 3057 O O . GLY A 1 408 ? -8.419 -17.511 4.827 1.00 79.56 408 GLY A O 1
ATOM 3058 N N . ILE A 1 409 ? -8.658 -15.909 6.391 1.00 82.94 409 ILE A N 1
ATOM 3059 C CA . ILE A 1 409 ? -8.665 -16.800 7.555 1.00 82.94 409 ILE A CA 1
ATOM 3060 C C . ILE A 1 409 ? -10.126 -16.950 7.977 1.00 82.94 409 ILE A C 1
ATOM 3062 O O . ILE A 1 409 ? -10.801 -15.947 8.202 1.00 82.94 409 ILE A O 1
ATOM 3066 N N . THR A 1 410 ? -10.630 -18.182 8.044 1.00 86.69 410 THR A N 1
ATOM 3067 C CA . THR A 1 410 ? -12.029 -18.421 8.420 1.00 86.69 410 THR A CA 1
ATOM 3068 C C . THR A 1 410 ? -12.197 -18.463 9.938 1.00 86.69 410 THR A C 1
ATOM 3070 O O . THR A 1 410 ? -11.253 -18.773 10.672 1.00 86.69 410 THR A O 1
ATOM 3073 N N . LEU A 1 411 ? -13.410 -18.182 10.419 1.00 85.75 411 LEU A N 1
ATOM 3074 C CA . LEU A 1 411 ? -13.730 -18.268 11.846 1.00 85.75 411 LEU A CA 1
ATOM 3075 C C . LEU A 1 411 ? -13.566 -19.695 12.377 1.00 85.75 411 LEU A C 1
ATOM 3077 O O . LEU A 1 411 ? -13.120 -19.878 13.501 1.00 85.75 411 LEU A O 1
ATOM 3081 N N . GLU A 1 412 ? -13.814 -20.717 11.559 1.00 87.19 412 GLU A N 1
ATOM 3082 C CA . GLU A 1 412 ? -13.598 -22.113 11.946 1.00 87.19 412 GLU A CA 1
ATOM 3083 C C . GLU A 1 412 ? -12.111 -22.438 12.131 1.00 87.19 412 GLU A C 1
ATOM 3085 O O . GLU A 1 412 ? -11.772 -23.269 12.972 1.00 87.19 412 GLU A O 1
ATOM 3090 N N . ALA A 1 413 ? -11.216 -21.812 11.356 1.00 85.19 413 ALA A N 1
ATOM 3091 C CA . ALA A 1 413 ? -9.771 -21.967 11.537 1.00 85.19 413 ALA A CA 1
ATOM 3092 C C . ALA A 1 413 ? -9.297 -21.313 12.846 1.00 85.19 413 ALA A C 1
ATOM 3094 O O . ALA A 1 413 ? -8.440 -21.867 13.536 1.00 85.19 413 ALA A O 1
ATOM 3095 N N . ILE A 1 414 ? -9.898 -20.173 13.204 1.00 87.75 414 ILE A N 1
ATOM 3096 C CA . ILE A 1 414 ? -9.663 -19.491 14.482 1.00 87.75 414 ILE A CA 1
ATOM 3097 C C . ILE A 1 414 ? -10.218 -20.326 15.639 1.00 87.75 414 ILE A C 1
ATOM 3099 O O . ILE A 1 414 ? -9.516 -20.550 16.619 1.00 87.75 414 ILE A O 1
ATOM 3103 N N . ASP A 1 415 ? -11.439 -20.848 15.524 1.00 88.25 415 ASP A N 1
ATOM 3104 C CA . ASP A 1 415 ? -12.077 -21.627 16.587 1.00 88.25 415 ASP A CA 1
ATOM 3105 C C . ASP A 1 415 ? -11.351 -22.954 16.873 1.00 88.25 415 ASP A C 1
ATOM 3107 O O . ASP A 1 415 ? -11.200 -23.349 18.035 1.00 88.25 415 ASP A O 1
ATOM 3111 N N . LYS A 1 416 ? -10.826 -23.603 15.824 1.00 89.56 416 LYS A N 1
ATOM 3112 C CA . LYS A 1 416 ? -9.968 -24.798 15.924 1.00 89.56 416 LYS A CA 1
ATOM 3113 C C . LYS A 1 416 ? -8.550 -24.503 16.420 1.00 89.56 416 LYS A C 1
ATOM 3115 O O . LYS A 1 416 ? -7.799 -25.448 16.649 1.00 89.56 416 LYS A O 1
ATOM 3120 N N . ASP A 1 417 ? -8.195 -23.229 16.576 1.00 89.19 417 ASP A N 1
ATOM 3121 C CA . ASP A 1 417 ? -6.871 -22.753 16.976 1.00 89.19 417 ASP A CA 1
ATOM 3122 C C . ASP A 1 417 ? -5.729 -23.298 16.092 1.00 89.19 417 ASP A C 1
ATOM 3124 O O . ASP A 1 417 ? -4.644 -23.631 16.578 1.00 89.19 417 ASP A O 1
ATOM 3128 N N . ASP A 1 418 ? -5.956 -23.392 14.771 1.00 85.25 418 ASP A N 1
ATOM 3129 C CA . ASP A 1 418 ? -4.970 -23.903 13.802 1.00 85.25 418 ASP A CA 1
ATOM 3130 C C . ASP A 1 418 ? -3.876 -22.864 13.491 1.00 85.25 418 ASP A C 1
ATOM 3132 O O . ASP A 1 418 ? -3.670 -22.406 12.364 1.00 85.25 418 ASP A O 1
ATOM 3136 N N . THR A 1 419 ? -3.149 -22.477 14.537 1.00 84.38 419 THR A N 1
ATOM 3137 C CA . THR A 1 419 ? -2.038 -21.523 14.470 1.00 84.38 419 THR A CA 1
ATOM 3138 C C . THR A 1 419 ? -0.930 -22.046 13.553 1.00 84.38 419 THR A C 1
ATOM 3140 O O . THR A 1 419 ? -0.308 -21.278 12.822 1.00 84.38 419 THR A O 1
ATOM 3143 N N . GLY A 1 420 ? -0.714 -23.367 13.540 1.00 83.25 420 GLY A N 1
ATOM 3144 C CA . GLY A 1 420 ? 0.253 -24.019 12.664 1.00 83.25 420 GLY A CA 1
ATOM 3145 C C . GLY A 1 420 ? -0.095 -23.839 11.189 1.00 83.25 420 GLY A C 1
ATOM 3146 O O . GLY A 1 420 ? 0.763 -23.417 10.417 1.00 83.25 420 GLY A O 1
ATOM 3147 N N . GLY A 1 421 ? -1.343 -24.105 10.796 1.00 83.31 421 GLY A N 1
ATOM 3148 C CA . GLY A 1 421 ? -1.830 -23.904 9.434 1.00 83.31 421 GLY A CA 1
ATOM 3149 C C . GLY A 1 421 ? -1.710 -22.450 8.981 1.00 83.31 421 GLY A C 1
ATOM 3150 O O . GLY A 1 421 ? -1.165 -22.187 7.906 1.00 83.31 421 GLY A O 1
ATOM 3151 N N . VAL A 1 422 ? -2.121 -21.502 9.831 1.00 82.75 422 VAL A N 1
ATOM 3152 C CA . VAL A 1 422 ? -2.024 -20.062 9.533 1.00 82.75 422 VAL A CA 1
ATOM 3153 C C . VAL A 1 422 ? -0.564 -19.607 9.411 1.00 82.75 422 VAL A C 1
ATOM 3155 O O . VAL A 1 422 ? -0.223 -18.891 8.471 1.00 82.75 422 VAL A O 1
ATOM 3158 N N . ALA A 1 423 ? 0.335 -20.083 10.276 1.00 82.19 423 ALA A N 1
ATOM 3159 C CA . ALA A 1 423 ? 1.760 -19.744 10.221 1.00 82.19 423 ALA A CA 1
ATOM 3160 C C . ALA A 1 423 ? 2.480 -20.285 8.966 1.00 82.19 423 ALA A C 1
ATOM 3162 O O . ALA A 1 423 ? 3.532 -19.770 8.580 1.00 82.19 423 ALA A O 1
ATOM 3163 N N . GLN A 1 424 ? 1.935 -21.302 8.286 1.00 84.69 424 GLN A N 1
ATOM 3164 C CA . GLN A 1 424 ? 2.484 -21.780 7.007 1.00 84.69 424 GLN A CA 1
ATOM 3165 C C . GLN A 1 424 ? 2.091 -20.892 5.820 1.00 84.69 424 GLN A C 1
ATOM 3167 O O . GLN A 1 424 ? 2.749 -20.958 4.778 1.00 84.69 424 GLN A O 1
ATOM 3172 N N . ILE A 1 425 ? 1.042 -20.069 5.948 1.00 85.31 425 ILE A N 1
ATOM 3173 C CA . ILE A 1 425 ? 0.533 -19.236 4.851 1.00 85.31 425 ILE A CA 1
ATOM 3174 C C . ILE A 1 425 ? 1.621 -18.288 4.322 1.00 85.31 425 ILE A C 1
ATOM 3176 O O . ILE A 1 425 ? 1.894 -18.348 3.119 1.00 85.31 425 ILE A O 1
ATOM 3180 N N . PRO A 1 426 ? 2.322 -17.487 5.154 1.00 83.25 426 PRO A N 1
ATOM 3181 C CA . PRO A 1 426 ? 3.353 -16.583 4.646 1.00 83.25 426 PRO A CA 1
ATOM 3182 C C . PRO A 1 426 ? 4.521 -17.322 3.994 1.00 83.25 426 PRO A C 1
ATOM 3184 O O . PRO A 1 426 ? 5.036 -16.858 2.985 1.00 83.25 426 PRO A O 1
ATOM 3187 N N . ARG A 1 427 ? 4.905 -18.508 4.493 1.00 83.31 427 ARG A N 1
ATOM 3188 C CA . ARG A 1 427 ? 5.970 -19.318 3.867 1.00 83.31 427 ARG A CA 1
ATOM 3189 C C . ARG A 1 427 ? 5.594 -19.722 2.452 1.00 83.31 427 ARG A C 1
ATOM 3191 O O . ARG A 1 427 ? 6.379 -19.549 1.526 1.00 83.31 427 ARG A O 1
ATOM 3198 N N . LYS A 1 428 ? 4.383 -20.254 2.276 1.00 85.56 428 LYS A N 1
ATOM 3199 C CA . LYS A 1 428 ? 3.890 -20.670 0.958 1.00 85.56 428 LYS A CA 1
ATOM 3200 C C . LYS A 1 428 ? 3.714 -19.474 0.023 1.00 85.56 428 LYS A C 1
ATOM 3202 O O . LYS A 1 428 ? 4.032 -19.586 -1.159 1.00 85.56 428 LYS A O 1
ATOM 3207 N N . LEU A 1 429 ? 3.262 -18.334 0.546 1.00 84.56 429 LEU A N 1
ATOM 3208 C CA . LEU A 1 429 ? 3.169 -17.087 -0.212 1.00 84.56 429 LEU A CA 1
ATOM 3209 C C . LEU A 1 429 ? 4.546 -16.596 -0.668 1.00 84.56 429 LEU A C 1
ATOM 3211 O O . LEU A 1 429 ? 4.711 -16.323 -1.853 1.00 84.56 429 LEU A O 1
ATOM 3215 N N . ALA A 1 430 ? 5.545 -16.561 0.217 1.00 84.12 430 ALA A N 1
ATOM 3216 C CA . ALA A 1 430 ? 6.910 -16.190 -0.153 1.00 84.12 430 ALA A CA 1
ATOM 3217 C C . ALA A 1 430 ? 7.501 -17.150 -1.193 1.00 84.12 430 ALA A C 1
ATOM 3219 O O . ALA A 1 430 ? 8.082 -16.702 -2.176 1.00 84.12 430 ALA A O 1
ATOM 3220 N N . GLN A 1 431 ? 7.296 -18.463 -1.040 1.00 85.31 431 GLN A N 1
ATOM 3221 C CA . GLN A 1 431 ? 7.712 -19.449 -2.043 1.00 85.31 431 GLN A CA 1
ATOM 3222 C C . GLN A 1 431 ? 7.033 -19.213 -3.397 1.00 85.31 431 GLN A C 1
ATOM 3224 O O . GLN A 1 431 ? 7.673 -19.334 -4.439 1.00 85.31 431 GLN A O 1
ATOM 3229 N N . SER A 1 432 ? 5.745 -18.864 -3.405 1.00 85.81 432 SER A N 1
ATOM 3230 C CA . SER A 1 432 ? 5.024 -18.527 -4.634 1.00 85.81 432 SER A CA 1
ATOM 3231 C C . SER A 1 432 ? 5.542 -17.231 -5.261 1.00 85.81 432 SER A C 1
ATOM 3233 O O . SER A 1 432 ? 5.695 -17.172 -6.481 1.00 85.81 432 SER A O 1
ATOM 3235 N N . ALA A 1 433 ? 5.846 -16.213 -4.452 1.00 84.44 433 ALA A N 1
ATOM 3236 C CA . ALA A 1 433 ? 6.439 -14.959 -4.910 1.00 84.44 433 ALA A CA 1
ATOM 3237 C C . ALA A 1 433 ? 7.813 -15.211 -5.549 1.00 84.44 433 ALA A C 1
ATOM 3239 O O . ALA A 1 433 ? 8.031 -14.830 -6.697 1.00 84.44 433 ALA A O 1
ATOM 3240 N N . TYR A 1 434 ? 8.680 -15.971 -4.871 1.00 85.31 434 TYR A N 1
ATOM 3241 C CA . TYR A 1 434 ? 9.972 -16.419 -5.396 1.00 85.31 434 TYR A CA 1
ATOM 3242 C C . TYR A 1 434 ? 9.834 -17.163 -6.727 1.00 85.31 434 TYR A C 1
ATOM 3244 O O . TYR A 1 434 ? 10.543 -16.866 -7.689 1.00 85.31 434 TYR A O 1
ATOM 3252 N N . ARG A 1 435 ? 8.912 -18.129 -6.803 1.00 86.62 435 ARG A N 1
ATOM 3253 C CA . ARG A 1 435 ? 8.672 -18.902 -8.028 1.00 86.62 435 ARG A CA 1
ATOM 3254 C C . ARG A 1 435 ? 8.167 -18.023 -9.162 1.00 86.62 435 ARG A C 1
ATOM 3256 O O . ARG A 1 435 ? 8.555 -18.253 -10.297 1.00 86.62 435 ARG A O 1
ATOM 3263 N N . THR A 1 436 ? 7.328 -17.035 -8.864 1.00 87.06 436 THR A N 1
ATOM 3264 C CA . THR A 1 436 ? 6.786 -16.108 -9.866 1.00 87.06 436 THR A CA 1
ATOM 3265 C C . THR A 1 436 ? 7.885 -15.213 -10.424 1.00 87.06 436 THR A C 1
ATOM 3267 O O . THR A 1 436 ? 7.993 -15.079 -11.637 1.00 87.06 436 THR A O 1
ATOM 3270 N N . LEU A 1 437 ? 8.738 -14.664 -9.556 1.00 85.94 437 LEU A N 1
ATOM 3271 C CA . LEU A 1 437 ? 9.873 -13.841 -9.964 1.00 85.94 437 LEU A CA 1
ATOM 3272 C C . LEU A 1 437 ? 10.908 -14.660 -10.747 1.00 85.94 437 LEU A C 1
ATOM 3274 O O . LEU A 1 437 ? 11.300 -14.282 -11.844 1.00 85.94 437 LEU A O 1
ATOM 3278 N N . SER A 1 438 ? 11.261 -15.844 -10.242 1.00 87.06 438 SER A N 1
ATOM 3279 C CA . SER A 1 438 ? 12.162 -16.773 -10.934 1.00 87.06 438 SER A CA 1
ATOM 3280 C C . SER A 1 438 ? 11.617 -17.209 -12.291 1.00 87.06 438 SER A C 1
ATOM 3282 O O . SER A 1 438 ? 12.378 -17.314 -13.245 1.00 87.06 438 SER A O 1
ATOM 3284 N N . ALA A 1 439 ? 10.308 -17.460 -12.393 1.00 87.44 439 ALA A N 1
ATOM 3285 C CA . ALA A 1 439 ? 9.665 -17.790 -13.657 1.00 87.44 439 ALA A CA 1
ATOM 3286 C C . ALA A 1 439 ? 9.663 -16.598 -14.618 1.00 87.44 439 ALA A C 1
ATOM 3288 O O . ALA A 1 439 ? 9.861 -16.807 -15.806 1.00 87.44 439 ALA A O 1
ATOM 3289 N N . ALA A 1 440 ? 9.486 -15.367 -14.128 1.00 86.06 440 ALA A N 1
ATOM 3290 C CA . ALA A 1 440 ? 9.563 -14.168 -14.959 1.00 86.06 440 ALA A CA 1
ATOM 3291 C C . ALA A 1 440 ? 10.964 -13.993 -15.566 1.00 86.06 440 ALA A C 1
ATOM 3293 O O . ALA A 1 440 ? 11.075 -13.809 -16.775 1.00 86.06 440 ALA A O 1
ATOM 3294 N N . VAL A 1 441 ? 12.025 -14.151 -14.765 1.00 86.75 441 VAL A N 1
ATOM 3295 C CA . VAL A 1 441 ? 13.410 -14.094 -15.266 1.00 86.75 441 VAL A CA 1
ATOM 3296 C C . VAL A 1 441 ? 13.707 -15.267 -16.205 1.00 86.75 441 VAL A C 1
ATOM 3298 O O . VAL A 1 441 ? 14.224 -15.072 -17.299 1.00 86.75 441 VAL A O 1
ATOM 3301 N N . ALA A 1 442 ? 13.328 -16.494 -15.835 1.00 86.38 442 ALA A N 1
ATOM 3302 C CA . ALA A 1 442 ? 13.524 -17.668 -16.690 1.00 86.38 442 ALA A CA 1
ATOM 3303 C C . ALA A 1 442 ? 12.741 -17.582 -18.013 1.00 86.38 442 ALA A C 1
ATOM 3305 O O . ALA A 1 442 ? 13.174 -18.134 -19.026 1.00 86.38 442 ALA A O 1
ATOM 3306 N N . ASN A 1 443 ? 11.600 -16.887 -18.029 1.00 86.31 443 ASN A N 1
ATOM 3307 C CA . ASN A 1 443 ? 10.809 -16.682 -19.237 1.00 86.31 443 ASN A CA 1
ATOM 3308 C C . ASN A 1 443 ? 11.580 -15.875 -20.291 1.00 86.31 443 ASN A C 1
ATOM 3310 O O . ASN A 1 443 ? 11.452 -16.177 -21.471 1.00 86.31 443 ASN A O 1
ATOM 3314 N N . ILE A 1 444 ? 12.457 -14.946 -19.890 1.00 84.31 444 ILE A N 1
ATOM 3315 C CA . ILE A 1 444 ? 13.327 -14.208 -20.825 1.00 84.31 444 ILE A CA 1
ATOM 3316 C C . ILE A 1 444 ? 14.187 -15.175 -21.655 1.00 84.31 444 ILE A C 1
ATOM 3318 O O . ILE A 1 444 ? 14.370 -14.966 -22.847 1.00 84.31 444 ILE A O 1
ATOM 3322 N N . PHE A 1 445 ? 14.655 -16.272 -21.053 1.00 82.31 445 PHE A N 1
ATOM 3323 C CA . PHE A 1 445 ? 15.512 -17.262 -21.715 1.00 82.31 445 PHE A CA 1
ATOM 3324 C C . PHE A 1 445 ? 14.753 -18.407 -22.391 1.00 82.31 445 PHE A C 1
ATOM 3326 O O . PHE A 1 445 ? 15.346 -19.170 -23.145 1.00 82.31 445 PHE A O 1
ATOM 3333 N N . THR A 1 446 ? 13.465 -18.589 -22.096 1.00 82.75 446 THR A N 1
ATOM 3334 C CA . THR A 1 446 ? 12.688 -19.754 -22.566 1.00 82.75 446 THR A CA 1
ATOM 3335 C C . THR A 1 446 ? 11.564 -19.388 -23.527 1.00 82.75 446 THR A C 1
ATOM 3337 O O . THR A 1 446 ? 11.092 -20.246 -24.280 1.00 82.75 446 THR A O 1
ATOM 3340 N N . GLN A 1 447 ? 11.157 -18.120 -23.558 1.00 81.88 447 GLN A N 1
ATOM 3341 C CA . GLN A 1 447 ? 10.185 -17.616 -24.514 1.00 81.88 447 GLN A CA 1
ATOM 3342 C C . GLN A 1 447 ? 10.704 -17.753 -25.954 1.00 81.88 447 GLN A C 1
ATOM 3344 O O . GLN A 1 447 ? 11.909 -17.805 -26.208 1.00 81.88 447 GLN A O 1
ATOM 3349 N N . SER A 1 448 ? 9.770 -17.852 -26.906 1.00 79.50 448 SER A N 1
ATOM 3350 C CA . SER A 1 448 ? 10.066 -17.933 -28.342 1.00 79.50 448 SER A CA 1
ATOM 3351 C C . SER A 1 448 ? 11.005 -19.095 -28.697 1.00 79.50 448 SER A C 1
ATOM 3353 O O . SER A 1 448 ? 11.918 -18.939 -29.490 1.00 79.50 448 SER A O 1
ATOM 3355 N N . A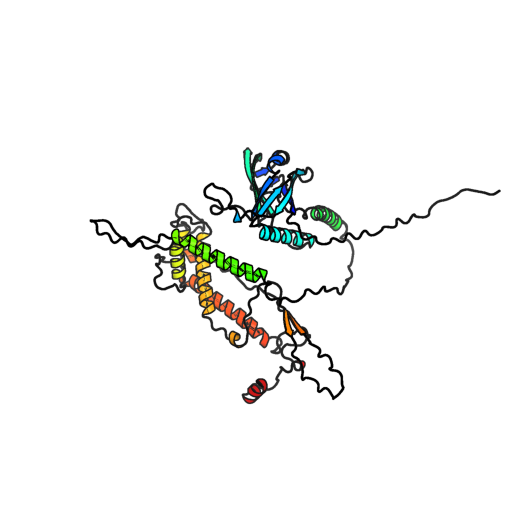LA A 1 449 ? 10.816 -20.272 -28.089 1.00 77.94 449 ALA A N 1
ATOM 3356 C CA . ALA A 1 449 ? 11.704 -21.431 -28.267 1.00 77.94 449 ALA A CA 1
ATOM 3357 C C . ALA A 1 449 ? 13.175 -21.175 -27.867 1.00 77.94 449 ALA A C 1
ATOM 3359 O O . ALA A 1 449 ? 14.084 -21.808 -28.399 1.00 77.94 449 ALA A O 1
ATOM 3360 N N . GLY A 1 450 ? 13.400 -20.273 -26.908 1.00 73.81 450 GLY A N 1
ATOM 3361 C CA . GLY A 1 450 ? 14.722 -19.972 -26.363 1.00 73.81 450 GLY A CA 1
ATOM 3362 C C . GLY A 1 450 ? 15.441 -18.793 -27.016 1.00 73.81 450 GLY A C 1
ATOM 3363 O O . GLY A 1 450 ? 16.582 -18.532 -26.652 1.00 73.81 450 GLY A O 1
ATOM 3364 N N . VAL A 1 451 ? 14.798 -18.070 -27.947 1.00 79.62 451 VAL A N 1
ATOM 3365 C CA . VAL A 1 451 ? 15.366 -16.824 -28.506 1.00 79.62 451 VAL A CA 1
ATOM 3366 C C . VAL A 1 451 ? 14.940 -15.552 -27.761 1.00 79.62 451 VAL A C 1
ATOM 3368 O O . VAL A 1 451 ? 15.427 -14.466 -28.059 1.00 79.62 451 VAL A O 1
ATOM 3371 N N . GLY A 1 452 ? 14.087 -15.690 -26.745 1.00 82.06 452 GLY A N 1
ATOM 3372 C CA . GLY A 1 452 ? 13.707 -14.602 -25.848 1.00 82.06 452 GLY A CA 1
ATOM 3373 C C . GLY A 1 452 ? 12.657 -13.636 -26.413 1.00 82.06 452 GLY A C 1
ATOM 3374 O O . GLY A 1 452 ? 11.993 -13.947 -27.411 1.00 82.06 452 GLY A O 1
ATOM 3375 N N . PRO A 1 453 ? 12.415 -12.506 -25.723 1.00 84.56 453 PRO A N 1
ATOM 3376 C CA . PRO A 1 453 ? 11.439 -11.502 -26.140 1.00 84.56 453 PRO A CA 1
ATOM 3377 C C . PRO A 1 453 ? 11.907 -10.742 -27.389 1.00 84.56 453 PRO A C 1
ATOM 3379 O O . PRO A 1 453 ? 13.103 -10.638 -27.644 1.00 84.56 453 PRO A O 1
ATOM 3382 N N . THR A 1 454 ? 10.961 -10.218 -28.167 1.00 83.50 454 THR A N 1
ATOM 3383 C CA . THR A 1 454 ? 11.250 -9.305 -29.283 1.00 83.50 454 THR A CA 1
ATOM 3384 C C . THR A 1 454 ? 11.558 -7.914 -28.736 1.00 83.50 454 THR A C 1
ATOM 3386 O O . THR A 1 454 ? 10.801 -7.421 -27.902 1.00 83.50 454 THR A O 1
ATOM 3389 N N . LEU A 1 455 ? 12.658 -7.324 -29.196 1.00 80.94 455 LEU A N 1
ATOM 3390 C CA . LEU A 1 455 ? 13.122 -5.986 -28.839 1.00 80.94 455 LEU A CA 1
ATOM 3391 C C . LEU A 1 455 ? 12.494 -4.915 -29.750 1.00 80.94 455 LEU A C 1
ATOM 3393 O O . LEU A 1 455 ? 11.756 -5.229 -30.692 1.00 80.94 455 LEU A O 1
ATOM 3397 N N . SER A 1 456 ? 12.771 -3.641 -29.464 1.00 76.44 456 SER A N 1
ATOM 3398 C CA . SER A 1 456 ? 12.258 -2.482 -30.215 1.00 76.44 456 SER A CA 1
ATOM 3399 C C . SER A 1 456 ? 12.618 -2.492 -31.712 1.00 76.44 456 SER A C 1
ATOM 3401 O O . SER A 1 456 ? 11.880 -1.956 -32.540 1.00 76.44 456 SER A O 1
ATOM 3403 N N . ASP A 1 457 ? 13.695 -3.182 -32.084 1.00 77.50 457 ASP A N 1
ATOM 3404 C CA . ASP A 1 457 ? 14.151 -3.402 -33.461 1.00 77.50 457 ASP A CA 1
ATOM 3405 C C . ASP A 1 457 ? 13.362 -4.486 -34.226 1.00 77.50 457 ASP A C 1
ATOM 3407 O O . ASP A 1 457 ? 13.678 -4.808 -35.374 1.00 77.50 457 ASP A O 1
ATOM 3411 N N . SER A 1 458 ? 12.305 -5.034 -33.616 1.00 81.00 458 SER A N 1
ATOM 3412 C CA . SER A 1 458 ? 11.499 -6.148 -34.137 1.00 81.00 458 SER A CA 1
ATOM 3413 C C . SER A 1 458 ? 12.255 -7.478 -34.274 1.00 81.00 458 SER A C 1
ATOM 3415 O O . SER A 1 458 ? 11.736 -8.424 -34.877 1.00 81.00 458 SER A O 1
ATOM 3417 N N . VAL A 1 459 ? 13.448 -7.595 -33.690 1.00 83.06 459 VAL A N 1
ATOM 3418 C CA . VAL A 1 459 ? 14.272 -8.805 -33.661 1.00 83.06 459 VAL A CA 1
ATOM 3419 C C . VAL A 1 459 ? 14.220 -9.430 -32.260 1.00 83.06 459 VAL A C 1
ATOM 3421 O O . VAL A 1 459 ? 13.997 -8.766 -31.253 1.00 83.06 459 VAL A O 1
ATOM 3424 N N . ALA A 1 460 ? 14.337 -10.758 -32.170 1.00 83.38 460 ALA A N 1
ATOM 3425 C CA . ALA A 1 460 ? 14.389 -11.444 -30.876 1.00 83.38 460 ALA A CA 1
ATOM 3426 C C . ALA A 1 460 ? 15.682 -11.100 -30.118 1.00 83.38 460 ALA A C 1
ATOM 3428 O O . ALA A 1 460 ? 16.726 -10.916 -30.741 1.00 83.38 460 ALA A O 1
ATOM 3429 N N . LEU A 1 461 ? 15.627 -11.086 -28.782 1.00 81.81 461 LEU A N 1
ATOM 3430 C CA . LEU A 1 461 ? 16.770 -10.798 -27.913 1.00 81.81 461 LEU A CA 1
ATOM 3431 C C . LEU A 1 461 ? 18.009 -11.603 -28.322 1.00 81.81 461 LEU A C 1
ATOM 3433 O O . LEU A 1 461 ? 19.066 -11.008 -28.520 1.00 81.81 461 LEU A O 1
ATOM 3437 N N . PHE A 1 462 ? 17.871 -12.921 -28.509 1.00 83.00 462 PHE A N 1
ATOM 3438 C CA . PHE A 1 462 ? 18.933 -13.779 -29.038 1.00 83.00 462 PHE A CA 1
ATOM 3439 C C . PHE A 1 462 ? 18.774 -13.966 -30.549 1.00 83.00 462 PHE A C 1
ATOM 3441 O O . PHE A 1 462 ? 17.978 -14.788 -31.013 1.00 83.00 462 PHE A O 1
ATOM 3448 N N . HIS A 1 463 ? 19.559 -13.232 -31.335 1.00 82.19 463 HIS A N 1
ATOM 3449 C CA . HIS A 1 463 ? 19.515 -13.305 -32.791 1.00 82.19 463 HIS A CA 1
ATOM 3450 C C . HIS A 1 463 ? 20.902 -13.153 -33.419 1.00 82.19 463 HIS A C 1
ATOM 3452 O O . HIS A 1 463 ? 21.806 -12.537 -32.859 1.00 82.19 463 HIS A O 1
ATOM 3458 N N . ALA A 1 464 ? 21.070 -13.689 -34.632 1.00 80.56 464 ALA A N 1
ATOM 3459 C CA . ALA A 1 464 ? 22.329 -13.593 -35.371 1.00 80.56 464 ALA A CA 1
ATOM 3460 C C . ALA A 1 464 ? 22.749 -12.132 -35.630 1.00 80.56 464 ALA A C 1
ATOM 3462 O O . ALA A 1 464 ? 23.935 -11.825 -35.591 1.00 80.56 464 ALA A O 1
ATOM 3463 N N . THR A 1 465 ? 21.781 -11.230 -35.833 1.00 80.38 465 THR A N 1
ATOM 3464 C CA . THR A 1 465 ? 22.018 -9.782 -36.004 1.00 80.38 465 THR A CA 1
ATOM 3465 C C . THR A 1 465 ? 22.654 -9.142 -34.769 1.00 80.38 465 THR A C 1
ATOM 3467 O O . THR A 1 465 ? 23.424 -8.201 -34.912 1.00 80.38 465 THR A O 1
ATOM 3470 N N . HIS A 1 466 ? 22.377 -9.668 -33.572 1.00 76.75 466 HIS A N 1
ATOM 3471 C CA . HIS A 1 466 ? 22.930 -9.162 -32.311 1.00 76.75 466 HIS A CA 1
ATOM 3472 C C . HIS A 1 466 ? 24.237 -9.870 -31.926 1.00 76.75 466 HIS A C 1
ATOM 3474 O O . HIS A 1 466 ? 24.814 -9.575 -30.885 1.00 76.75 466 HIS A O 1
ATOM 3480 N N . GLY A 1 467 ? 24.698 -10.841 -32.727 1.00 75.75 467 GLY A N 1
ATOM 3481 C CA . GLY A 1 467 ? 25.913 -11.611 -32.448 1.00 75.75 467 GLY A CA 1
ATOM 3482 C C . GLY A 1 467 ? 25.836 -12.501 -31.201 1.00 75.75 467 GLY A C 1
ATOM 3483 O O . GLY A 1 467 ? 26.854 -13.036 -30.780 1.00 75.75 467 GLY A O 1
ATOM 3484 N N . ASN A 1 468 ? 24.648 -12.687 -30.617 1.00 75.44 468 ASN A N 1
ATOM 3485 C CA . ASN A 1 468 ? 24.448 -13.337 -29.317 1.00 75.44 468 ASN A CA 1
ATOM 3486 C C . ASN A 1 468 ? 23.652 -14.657 -29.399 1.00 75.44 468 ASN A C 1
ATOM 3488 O O . ASN A 1 468 ? 23.149 -15.149 -28.389 1.00 75.44 468 ASN A O 1
ATOM 3492 N N . LEU A 1 469 ? 23.536 -15.241 -30.597 1.00 79.38 469 LEU A N 1
ATOM 3493 C CA . LEU A 1 469 ? 22.885 -16.532 -30.831 1.00 79.38 469 LEU A CA 1
ATOM 3494 C C . LEU A 1 469 ? 23.903 -17.571 -31.315 1.00 79.38 469 LEU A C 1
ATOM 3496 O O . LEU A 1 469 ? 24.359 -17.526 -32.457 1.00 79.38 469 LEU A O 1
ATOM 3500 N N . ALA A 1 470 ? 24.209 -18.548 -30.462 1.00 71.56 470 ALA A N 1
ATOM 3501 C CA . ALA A 1 470 ? 25.022 -19.706 -30.819 1.00 71.56 470 ALA A CA 1
ATOM 3502 C C . ALA A 1 470 ? 24.135 -20.938 -31.063 1.00 71.56 470 ALA A C 1
ATOM 3504 O O . ALA A 1 470 ? 23.314 -21.307 -30.228 1.00 71.56 470 ALA A O 1
ATOM 3505 N N . THR A 1 471 ? 24.317 -21.612 -32.202 1.00 71.88 471 THR A N 1
ATOM 3506 C CA . THR A 1 471 ? 23.623 -22.875 -32.536 1.00 71.88 471 THR A CA 1
ATOM 3507 C C . THR A 1 471 ? 24.449 -24.118 -32.191 1.00 71.88 471 THR A C 1
ATOM 3509 O O . THR A 1 471 ? 24.050 -25.245 -32.486 1.00 71.88 471 THR A O 1
ATOM 3512 N N . THR A 1 472 ? 25.642 -23.930 -31.628 1.00 75.12 472 THR A N 1
ATOM 3513 C CA . THR A 1 472 ? 26.559 -25.000 -31.233 1.00 75.12 472 THR A CA 1
ATOM 3514 C C . THR A 1 472 ? 26.158 -25.594 -29.882 1.00 75.12 472 THR A C 1
ATOM 3516 O O . THR A 1 472 ? 25.661 -24.906 -28.996 1.00 75.12 472 THR A O 1
ATOM 3519 N N . ALA A 1 473 ? 26.365 -26.903 -29.709 1.00 75.25 473 ALA A N 1
ATOM 3520 C CA . ALA A 1 473 ? 26.027 -27.579 -28.457 1.00 75.25 473 ALA A CA 1
ATOM 3521 C C . ALA A 1 473 ? 26.853 -27.028 -27.282 1.00 75.25 473 ALA A C 1
ATOM 3523 O O . ALA A 1 473 ? 28.042 -26.736 -27.440 1.00 75.25 473 ALA A O 1
ATOM 3524 N N . LEU A 1 474 ? 26.249 -26.948 -26.095 1.00 76.00 474 LEU A N 1
ATOM 3525 C CA . LEU A 1 474 ? 26.938 -26.529 -24.876 1.00 76.00 474 LEU A CA 1
ATOM 3526 C C . LEU A 1 474 ? 28.087 -27.506 -24.559 1.00 76.00 474 LEU A C 1
ATOM 3528 O O . LEU A 1 474 ? 27.863 -28.663 -24.206 1.00 76.00 474 LEU A O 1
ATOM 3532 N N . THR A 1 475 ? 29.326 -27.037 -24.704 1.00 83.12 475 THR A N 1
ATOM 3533 C CA . THR A 1 475 ? 30.563 -27.750 -24.349 1.00 83.12 475 THR A CA 1
ATOM 3534 C C . THR A 1 475 ? 31.514 -26.770 -23.667 1.00 83.12 475 THR A C 1
ATOM 3536 O O . THR A 1 475 ? 31.370 -25.566 -23.858 1.00 83.12 475 THR A O 1
ATOM 3539 N N . ALA A 1 476 ? 32.499 -27.258 -22.904 1.00 79.50 476 ALA A N 1
ATOM 3540 C CA . ALA A 1 476 ? 33.475 -26.385 -22.239 1.00 79.50 476 ALA A CA 1
ATOM 3541 C C . ALA A 1 476 ? 34.186 -25.439 -23.229 1.00 79.50 476 ALA A C 1
ATOM 3543 O O . ALA A 1 476 ? 34.305 -24.250 -22.961 1.00 79.50 476 ALA A O 1
ATOM 3544 N N . ALA A 1 477 ? 34.551 -25.945 -24.413 1.00 81.12 477 ALA A N 1
ATOM 3545 C CA . ALA A 1 477 ? 35.178 -25.144 -25.464 1.00 81.12 477 ALA A CA 1
ATOM 3546 C C . ALA A 1 477 ? 34.242 -24.060 -26.032 1.00 81.12 477 ALA A C 1
ATOM 3548 O O . ALA A 1 477 ? 34.666 -22.931 -26.253 1.00 81.12 477 ALA A O 1
ATOM 3549 N N . ASN A 1 478 ? 32.960 -24.380 -26.242 1.00 78.19 478 ASN A N 1
ATOM 3550 C CA . ASN A 1 478 ? 31.988 -23.405 -26.749 1.00 78.19 478 ASN A CA 1
ATOM 3551 C C . ASN A 1 478 ? 31.571 -22.382 -25.680 1.00 78.19 478 ASN A C 1
ATOM 3553 O O . ASN A 1 478 ? 31.203 -21.268 -26.029 1.00 78.19 478 ASN A O 1
ATOM 3557 N N . TRP A 1 479 ? 31.635 -22.747 -24.395 1.00 74.62 479 TRP A N 1
ATOM 3558 C CA . TRP A 1 479 ? 31.425 -21.822 -23.280 1.00 74.62 479 TRP A CA 1
ATOM 3559 C C . TRP A 1 479 ? 32.558 -20.797 -23.182 1.00 74.62 479 TRP A C 1
ATOM 3561 O O . TRP A 1 479 ? 32.291 -19.607 -23.073 1.00 74.62 479 TRP A O 1
ATOM 3571 N N . GLU A 1 480 ? 33.816 -21.240 -23.277 1.00 77.56 480 GLU A N 1
ATOM 3572 C CA . GLU A 1 480 ? 34.970 -20.331 -23.313 1.00 77.56 480 GLU A CA 1
ATOM 3573 C C . GLU A 1 480 ? 34.902 -19.377 -24.510 1.00 77.56 480 GLU A C 1
ATOM 3575 O O . GLU A 1 480 ? 35.126 -18.186 -24.336 1.00 77.56 480 GLU A O 1
ATOM 3580 N N . ALA A 1 481 ? 34.508 -19.874 -25.687 1.00 70.25 481 ALA A N 1
ATOM 3581 C CA . ALA A 1 481 ? 34.346 -19.056 -26.890 1.00 70.25 481 ALA A CA 1
ATOM 3582 C C . ALA A 1 481 ? 33.191 -18.038 -26.814 1.00 70.25 481 ALA A C 1
ATOM 3584 O O . ALA A 1 481 ? 33.210 -17.056 -27.544 1.00 70.25 481 ALA A O 1
ATOM 3585 N N . ALA A 1 482 ? 32.182 -18.275 -25.972 1.00 68.94 482 ALA A N 1
ATOM 3586 C CA . ALA A 1 482 ? 31.085 -17.333 -25.743 1.00 68.94 482 ALA A CA 1
ATOM 3587 C C . ALA A 1 482 ? 31.398 -16.303 -24.641 1.00 68.94 482 ALA A C 1
ATOM 3589 O O . ALA A 1 482 ? 30.671 -15.326 -24.497 1.00 68.94 482 ALA A O 1
ATOM 3590 N N . ASN A 1 483 ? 32.442 -16.547 -23.841 1.00 62.47 483 ASN A N 1
ATOM 3591 C CA . ASN A 1 483 ? 32.864 -15.693 -22.727 1.00 62.47 483 ASN A CA 1
ATOM 3592 C C . ASN A 1 483 ? 34.029 -14.753 -23.104 1.00 62.47 483 ASN A C 1
ATOM 3594 O O . ASN A 1 483 ? 34.520 -14.010 -22.253 1.00 62.47 483 ASN A O 1
ATOM 3598 N N . THR A 1 484 ? 34.501 -14.833 -24.349 1.00 50.56 484 THR A N 1
ATOM 3599 C CA . THR A 1 484 ? 35.482 -13.934 -24.978 1.00 50.56 484 THR A CA 1
ATOM 3600 C C . THR A 1 484 ? 34.785 -13.009 -25.946 1.00 50.56 484 THR A C 1
ATOM 3602 O O . THR A 1 484 ? 35.154 -11.817 -25.967 1.00 50.56 484 THR A O 1
#

Radius of gyration: 34.49 Å; chains: 1; bounding box: 85×86×125 Å

Foldseek 3Di:
DDDDDDDDDDDDPDPDDPPPPPPPPPPPQQKFKKFLFAAQAFPLAGRDLVQQQVCQVQQQKFWEFADDDDPVQADPVRHGDQQRGQFMWHDWDQDPVRSTTITMTRGDGNCNVVLVVLQCQQLVCQVVVHDGQAKFWEWDFDFDADRRYTPHTPHTHHTYIDRHHYRGDIHTPVNPPVVVVVVVVVVVCVVPPPDDDDDDDDDDDDDDDDDDPPDDDPVVVVVVVVVVVVVVVVVVVVCVVVPPPDPDDDPDDDDDDDPPPPDPDDDPLVLLLVQLLVLLPQDDDPPRRHDDDDFLLSLCCQQAVCPPLPLHRDPVRHNDPPRDSCSSVVSNVVSLVSVLVVLLVVDDQPCVVVDDDDDDPDQDWDKDWDFDDFDPQDDADPPDDRDDGDTDIFIFTDHDDDDDDDDDDDSVCSVVRPSVVSSCVSVVVSVVVSVVVNVVVVQQQPPPNRQGDQTPVRHGVRDVVVVRHDPDDDDPVVVVVNVD

Sequence (484 aa):
MNHTQRSHEATAEEQCHPVALQLVAQESDGVYDVVAIDAGVGNGWTFEAGVIERAVPLFQRVNVYLGHAGANDRGPNGERKPEHLAGVFAGGVFDQSAAAIRGRLHLGGPAAPLARAVAEAYLRAYSAGEPAPDVGLSASLWLVADGHDVVEITAVESLDVVGCPPARGGRFEAALAAMEDTSMAQRIHVALSTGTTAPSLTDEDTATTLPAADAQPPAWALQLQREVATLQSTLAAQAAPEVIQHLGTSSDNGRRDGNTQITFGQAPKDQLQSAVDALFGVRLPSGTALSRMRGIKDLYLFTTGDYEMRGIFQPEHAQFANATTTTLNDLVKNALNKYLAQYFQDAYLWWEQIAEVVDFGTLQDPTWITMGGFGDLPTVAEGAAYSELSITDTSETSAWLKKGGYIGITLEAIDKDDTGGVAQIPRKLAQSAYRTLSAAVANIFTQSAGVGPTLSDSVALFHATHGNLATTALTAANWEAANT

Secondary structure (DSSP, 8-state):
-------------------------PPP-SEEEEEEEESEEETTEEE-HHHHHHHGGGGSEEEEEES---TTSB-TTSPBPGGGEEEEEEEEEEETTTTEEEEEEEE-STTHHHHHHHHHHHHHHHHHTS-----EEEEEEEEEEETTEEEEEEEEEEEEEESS--SS-BEETTSSHHHHHHHHHHHHHHHH-SS--PPP--------PPPPS-----HHHHHHHHHHHHHHHHHHHHHTTTS--------S------------PPPHHHHHHHHHHHHTT----TT--------HHHHHHHHH--TT-SS---TTT-SSTT--TTHHHHHHHHHHHHHHHHHHHTS--GGGGT------SSSSPPEEEEEPPP-SPP-PPTTPPPPPPPP-EEEEE----------PPPHHHHHTT-HHHHHHHHHHHHHHHHHHHHHHHHHHHHGGGGT--B-TTSSBSS-GGGT----S---HHHHHHH--